Protein AF-A0A924LG34-F1 (afdb_monomer)

Mean predicted aligned error: 5.27 Å

Foldseek 3Di:
DDDCQVVLVCQVPQFWDFDPFPPVTFTAGFPDSDADVNKTKGFLLVLLLVLLSCLPQVNCLVPVSNNVRSLCVQVVCDDQQFRFTIFIFFDWDWPDDDFQWTWIDANFWTWTDNLLQPWIFIWGDDSPPLTDRQWIWAQKWKWWADPNDIDIFGQRVFWDDWDWDDDDQKTKTKTKGWDWDAPDPPGDIDTQFMKMWIWMDGSFELKIKIKIKTAGDPVDKIFWMKTKTKIAQQQVCVSHRFWFKKWWDAPPDDIDIDGAAQDKDKDFQARTQKMKTWDFQAAQQFIKMKMKGWDVPFQFTMKIFHDPDGRGTGMIMGIGIDGTIDHGMDMTMMMMHMARHHLVVCRVVCSVPVVVVVVCSVVVHGYTRSHGHLLLLSSLLSLLSNLLLCLDPDRSDVDVPSNVVSVVVSVSNLVSCCVQAVVCVVVPRFHDFLNSLVSNLNSLVSCCVRPVDVVSVVSNVSSVVVNVLQWDWDADPVGDTDIFGAGTDPCPDPRPRPPD

Nearest PDB structures (foldseek):
  5xqj-assembly2_B  TM=4.166E-01  e=2.240E-04  Penicillium chrysogenum
  5xqo-assembly1_A  TM=4.379E-01  e=9.390E-04  Penicillium chrysogenum
  5xqj-assembly4_G  TM=4.134E-01  e=2.714E-03  Penicillium chrysogenum
  5xqg-assembly4_G  TM=4.279E-01  e=6.017E-03  Penicillium chrysogenum
  5xqj-assembly1_D  TM=4.226E-01  e=7.056E-03  Penicillium chrysogenum

Structure (mmCIF, N/CA/C/O backbone):
data_AF-A0A924LG34-F1
#
_entry.id   AF-A0A924LG34-F1
#
loop_
_atom_site.group_PDB
_atom_site.id
_atom_site.type_symbol
_atom_site.label_atom_id
_atom_site.label_alt_id
_atom_site.label_comp_id
_atom_site.label_asym_id
_atom_site.label_entity_id
_atom_site.label_seq_id
_atom_site.pdbx_PDB_ins_code
_atom_site.Cartn_x
_atom_site.Cartn_y
_atom_site.Cartn_z
_atom_site.occupancy
_atom_site.B_iso_or_equiv
_atom_site.auth_seq_id
_atom_site.auth_comp_id
_atom_site.auth_asym_id
_atom_site.auth_atom_id
_atom_site.pdbx_PDB_model_num
ATOM 1 N N . MET A 1 1 ? 25.903 -12.327 -30.838 1.00 56.38 1 MET A N 1
ATOM 2 C CA . MET A 1 1 ? 24.690 -12.449 -30.005 1.00 56.38 1 MET A CA 1
ATOM 3 C C . MET A 1 1 ? 23.887 -13.616 -30.540 1.00 56.38 1 MET A C 1
ATOM 5 O O . MET A 1 1 ? 23.847 -13.775 -31.755 1.00 56.38 1 MET A O 1
ATOM 9 N N . SER A 1 2 ? 23.345 -14.455 -29.663 1.00 74.81 2 SER A N 1
ATOM 10 C CA . SER A 1 2 ? 22.373 -15.494 -30.020 1.00 74.81 2 SER A CA 1
ATOM 11 C C . SER A 1 2 ? 21.114 -14.870 -30.632 1.00 74.81 2 SER A C 1
ATOM 13 O O . SER A 1 2 ? 20.797 -13.718 -30.344 1.00 74.81 2 SER A O 1
ATOM 15 N N . ASP A 1 3 ? 20.416 -15.619 -31.485 1.00 87.56 3 ASP A N 1
ATOM 16 C CA . ASP A 1 3 ? 19.093 -15.238 -31.993 1.00 87.56 3 ASP A CA 1
ATOM 17 C C . ASP A 1 3 ? 18.101 -15.114 -30.812 1.00 87.56 3 ASP A C 1
ATOM 19 O O . ASP A 1 3 ? 17.984 -16.075 -30.046 1.00 87.56 3 ASP A O 1
ATOM 23 N N . PRO A 1 4 ? 17.428 -13.961 -30.610 1.00 91.50 4 PRO A N 1
ATOM 24 C CA . PRO A 1 4 ? 16.471 -13.777 -29.519 1.00 91.50 4 PRO A CA 1
ATOM 25 C C . PRO A 1 4 ? 15.105 -14.445 -29.773 1.00 91.50 4 PRO A C 1
ATOM 27 O O . PRO A 1 4 ? 14.326 -14.606 -28.834 1.00 91.50 4 PRO A O 1
ATOM 30 N N . LEU A 1 5 ? 14.791 -14.846 -31.013 1.00 93.94 5 LEU A N 1
ATOM 31 C CA . LEU A 1 5 ? 13.464 -15.362 -31.378 1.00 93.94 5 LEU A CA 1
ATOM 32 C C . LEU A 1 5 ? 13.046 -16.643 -30.629 1.00 93.94 5 LEU A C 1
ATOM 34 O O . LEU A 1 5 ? 11.886 -16.716 -30.224 1.00 93.94 5 LEU A O 1
ATOM 38 N N . PRO A 1 6 ? 13.928 -17.631 -30.370 1.00 94.50 6 PRO A N 1
ATOM 39 C CA . PRO A 1 6 ? 13.559 -18.797 -29.567 1.00 94.50 6 PRO A CA 1
ATOM 40 C C . PRO A 1 6 ? 13.137 -18.441 -28.135 1.00 94.50 6 PRO A C 1
ATOM 42 O O . PRO A 1 6 ? 12.226 -19.065 -27.594 1.00 94.50 6 PRO A O 1
ATOM 45 N N . PHE A 1 7 ? 13.760 -17.424 -27.530 1.00 93.06 7 PHE A N 1
ATOM 46 C CA . PHE A 1 7 ? 13.401 -16.955 -26.189 1.00 93.06 7 PHE A CA 1
ATOM 47 C C . PHE A 1 7 ? 12.055 -16.229 -26.198 1.00 93.06 7 PHE A C 1
ATOM 49 O O . PHE A 1 7 ? 11.221 -16.486 -25.333 1.00 93.06 7 PHE A O 1
ATOM 56 N N . ALA A 1 8 ? 11.809 -15.392 -27.212 1.00 94.12 8 ALA A N 1
ATOM 57 C CA . ALA A 1 8 ? 10.510 -14.756 -27.412 1.00 94.12 8 ALA A CA 1
ATOM 58 C C . ALA A 1 8 ? 9.394 -15.799 -27.573 1.00 94.12 8 ALA A C 1
ATOM 60 O O . ALA A 1 8 ? 8.382 -15.721 -26.886 1.00 94.12 8 ALA A O 1
ATOM 61 N N . ALA A 1 9 ? 9.612 -16.834 -28.393 1.00 94.06 9 ALA A N 1
ATOM 62 C CA . ALA A 1 9 ? 8.650 -17.921 -28.563 1.00 94.06 9 ALA A CA 1
ATOM 63 C C . ALA A 1 9 ? 8.370 -18.665 -27.247 1.00 94.06 9 ALA A C 1
ATOM 65 O O . ALA A 1 9 ? 7.215 -18.963 -26.943 1.00 94.06 9 ALA A O 1
ATOM 66 N N . PHE A 1 10 ? 9.408 -18.936 -26.446 1.00 94.25 10 PHE A N 1
ATOM 67 C CA . PHE A 1 10 ? 9.234 -19.516 -25.115 1.00 94.25 10 PHE A CA 1
ATOM 68 C C . PHE A 1 10 ? 8.374 -18.616 -24.220 1.00 94.25 10 PHE A C 1
ATOM 70 O O . PHE A 1 10 ? 7.393 -19.095 -23.665 1.00 94.25 10 PHE A O 1
ATOM 77 N N . ILE A 1 11 ? 8.673 -17.318 -24.123 1.00 95.12 11 ILE A N 1
ATOM 78 C CA . ILE A 1 11 ? 7.886 -16.363 -23.327 1.00 95.12 11 ILE A CA 1
ATOM 79 C C . ILE A 1 11 ? 6.420 -16.358 -23.769 1.00 95.12 11 ILE A C 1
ATOM 81 O O . ILE A 1 11 ? 5.529 -16.539 -22.938 1.00 95.12 11 ILE A O 1
ATOM 85 N N . SER A 1 12 ? 6.166 -16.210 -25.070 1.00 93.88 12 SER A N 1
ATOM 86 C CA . SER A 1 12 ? 4.818 -16.125 -25.636 1.00 93.88 12 SER A CA 1
ATOM 87 C C . SER A 1 12 ? 3.978 -17.376 -25.377 1.00 93.88 12 SER A C 1
ATOM 89 O O . SER A 1 12 ? 2.780 -17.275 -25.121 1.00 93.88 12 SER A O 1
ATOM 91 N N . ILE A 1 13 ? 4.591 -18.561 -25.442 1.00 93.12 13 ILE A N 1
ATOM 92 C CA . ILE A 1 13 ? 3.890 -19.843 -25.278 1.00 93.12 13 ILE A CA 1
ATOM 93 C C . ILE A 1 13 ? 3.784 -20.226 -23.798 1.00 93.12 13 ILE A C 1
ATOM 95 O O . ILE A 1 13 ? 2.746 -20.704 -23.339 1.00 93.12 13 ILE A O 1
ATOM 99 N N . VAL A 1 14 ? 4.867 -20.043 -23.045 1.00 93.94 14 VAL A N 1
ATOM 100 C CA . VAL A 1 14 ? 5.062 -20.673 -21.736 1.00 93.94 14 VAL A CA 1
ATOM 101 C C . VAL A 1 14 ? 4.801 -19.723 -20.582 1.00 93.94 14 VAL A C 1
ATOM 103 O O . VAL A 1 14 ? 4.321 -20.198 -19.563 1.00 93.94 14 VAL A O 1
ATOM 106 N N . LEU A 1 15 ? 5.018 -18.414 -20.716 1.00 95.31 15 LEU A N 1
ATOM 107 C CA . LEU A 1 15 ? 4.896 -17.477 -19.587 1.00 95.31 15 LEU A CA 1
ATOM 108 C C . LEU A 1 15 ? 3.794 -16.432 -19.765 1.00 95.31 15 LEU A C 1
ATOM 110 O O . LEU A 1 15 ? 3.232 -15.944 -18.790 1.00 95.31 15 LEU A O 1
ATOM 114 N N . LEU A 1 16 ? 3.450 -16.081 -21.001 1.00 95.31 16 LEU A N 1
ATOM 115 C CA . LEU A 1 16 ? 2.415 -15.094 -21.266 1.00 95.31 16 LEU A CA 1
ATOM 116 C C . LEU A 1 16 ? 1.032 -15.681 -20.935 1.00 95.31 16 LEU A C 1
ATOM 118 O O . LEU A 1 16 ? 0.638 -16.736 -21.446 1.00 95.31 16 LEU A O 1
ATOM 122 N N . ARG A 1 17 ? 0.281 -15.014 -20.054 1.00 93.69 17 ARG A N 1
ATOM 123 C CA . ARG A 1 17 ? -1.055 -15.439 -19.609 1.00 93.69 17 ARG A CA 1
ATOM 124 C C . ARG A 1 17 ? -2.035 -14.282 -19.639 1.00 93.69 17 ARG A C 1
ATOM 126 O O . ARG A 1 17 ? -1.685 -13.143 -19.354 1.00 93.69 17 ARG A O 1
ATOM 133 N N . THR A 1 18 ? -3.293 -14.594 -19.931 1.00 90.50 18 THR A N 1
ATOM 134 C CA . THR A 1 18 ? -4.397 -13.641 -19.797 1.00 90.50 18 THR A CA 1
ATOM 135 C C . THR A 1 18 ? -4.577 -13.252 -18.336 1.00 90.50 18 THR A C 1
ATOM 137 O O . THR A 1 18 ? -4.687 -14.116 -17.453 1.00 90.50 18 THR A O 1
ATOM 140 N N . LEU A 1 19 ? -4.606 -11.942 -18.100 1.00 86.50 19 LEU A N 1
ATOM 141 C CA . LEU A 1 19 ? -4.877 -11.375 -16.792 1.00 86.50 19 LEU A CA 1
ATOM 142 C C . LEU A 1 19 ? -6.365 -11.506 -16.452 1.00 86.50 19 LEU A C 1
ATOM 144 O O . LEU A 1 19 ? -7.207 -11.442 -17.350 1.00 86.50 19 LEU A O 1
ATOM 148 N N . PRO A 1 20 ? -6.720 -11.623 -15.164 1.00 68.94 20 PRO A N 1
ATOM 149 C CA . PRO A 1 20 ? -8.108 -11.628 -14.704 1.00 68.94 20 PRO A CA 1
ATOM 150 C C . PRO A 1 20 ? -8.725 -10.211 -14.729 1.00 68.94 20 PRO A C 1
ATOM 152 O O . PRO A 1 20 ? -9.359 -9.781 -13.773 1.00 68.94 20 PRO A O 1
ATOM 155 N N . LEU A 1 21 ? -8.493 -9.450 -15.801 1.00 65.19 21 LEU A N 1
ATOM 156 C CA . LEU A 1 21 ? -8.980 -8.082 -16.006 1.00 65.19 21 LEU A CA 1
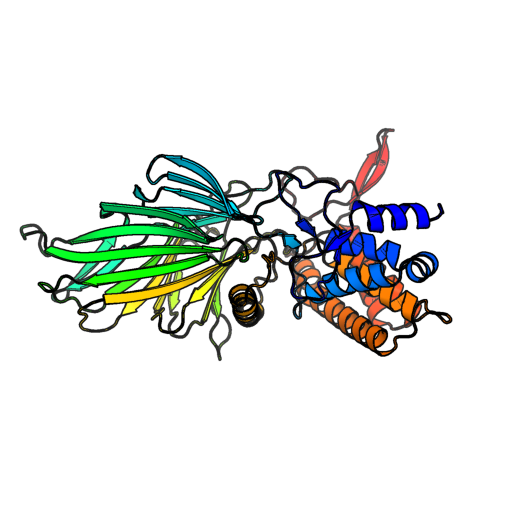ATOM 157 C C . LEU A 1 21 ? -10.159 -8.074 -16.991 1.00 65.19 21 LEU A C 1
ATOM 159 O O . LEU A 1 21 ? -10.365 -9.046 -17.710 1.00 65.19 21 LEU A O 1
ATOM 163 N N . HIS A 1 22 ? -10.959 -7.006 -17.032 1.00 52.41 22 HIS A N 1
ATOM 164 C CA . HIS A 1 22 ? -12.108 -6.889 -17.945 1.00 52.41 22 HIS A CA 1
ATOM 165 C C . HIS A 1 22 ? -11.756 -7.165 -19.422 1.00 52.41 22 HIS A C 1
ATOM 167 O O . HIS A 1 22 ? -10.621 -6.979 -19.847 1.00 52.41 22 HIS A O 1
ATOM 173 N N . SER A 1 23 ? -12.752 -7.584 -20.211 1.00 45.41 23 SER A N 1
ATOM 174 C CA . SER A 1 23 ? -12.595 -7.922 -21.633 1.00 45.41 23 SER A CA 1
ATOM 175 C C . SER A 1 23 ? -12.470 -6.672 -22.529 1.00 45.41 23 SER A C 1
ATOM 177 O O . SER A 1 23 ? -13.337 -5.801 -22.435 1.00 45.41 23 SER A O 1
ATOM 179 N N . PRO A 1 24 ? -11.509 -6.611 -23.475 1.00 58.81 24 PRO A N 1
ATOM 180 C CA . PRO A 1 24 ? -10.440 -7.585 -23.709 1.00 58.81 24 PRO A CA 1
ATOM 181 C C . PRO A 1 24 ? -9.307 -7.441 -22.680 1.00 58.81 24 PRO A C 1
ATOM 183 O O . PRO A 1 24 ? -8.730 -6.366 -22.517 1.00 58.81 24 PRO A O 1
ATOM 186 N N . SER A 1 25 ? -8.984 -8.540 -22.001 1.00 70.25 25 SER A N 1
ATOM 187 C CA . SER A 1 25 ? -8.005 -8.557 -20.915 1.00 70.25 25 SER A CA 1
ATOM 188 C C . SER A 1 25 ? -6.583 -8.560 -21.484 1.00 70.25 25 SER A C 1
ATOM 190 O O . SER A 1 25 ? -6.274 -9.448 -22.285 1.00 70.25 25 SER A O 1
ATOM 192 N N . PRO A 1 26 ? -5.696 -7.629 -21.082 1.00 81.25 26 PRO A N 1
ATOM 193 C CA . PRO A 1 26 ? -4.289 -7.718 -21.454 1.00 81.25 26 PRO A CA 1
ATOM 194 C C . PRO A 1 26 ? -3.670 -9.030 -20.957 1.00 81.25 26 PRO A C 1
ATOM 196 O O . PRO A 1 26 ? -4.136 -9.637 -19.985 1.00 81.25 26 PRO A O 1
ATOM 199 N N . ARG A 1 27 ? -2.606 -9.466 -21.629 1.00 93.00 27 ARG A N 1
ATOM 200 C CA . ARG A 1 27 ? -1.751 -10.558 -21.162 1.00 93.00 27 ARG A CA 1
ATOM 201 C C . ARG A 1 27 ? -0.507 -9.995 -20.481 1.00 93.00 27 ARG A C 1
ATOM 203 O O . ARG A 1 27 ? -0.045 -8.915 -20.832 1.00 93.00 27 ARG A O 1
ATOM 210 N N . ALA A 1 28 ? 0.033 -10.738 -19.528 1.00 95.56 28 ALA A N 1
ATOM 211 C CA . ALA A 1 28 ? 1.311 -10.437 -18.895 1.00 95.56 28 ALA A CA 1
ATOM 212 C C . ALA A 1 28 ? 2.083 -11.730 -18.633 1.00 95.56 28 ALA A C 1
ATOM 214 O O . ALA A 1 28 ? 1.520 -12.828 -18.664 1.00 95.56 28 ALA A O 1
ATOM 215 N N . VAL A 1 29 ? 3.382 -11.588 -18.423 1.00 96.44 29 VAL A N 1
ATOM 216 C CA . VAL A 1 29 ? 4.307 -12.679 -18.128 1.00 96.44 29 VAL A CA 1
ATOM 217 C C . VAL A 1 29 ? 4.155 -13.061 -16.659 1.00 96.44 29 VAL A C 1
ATOM 219 O O . VAL A 1 29 ? 4.218 -12.189 -15.789 1.00 96.44 29 VAL A O 1
ATOM 222 N N . THR A 1 30 ? 3.927 -14.344 -16.389 1.00 95.19 30 THR A N 1
ATOM 223 C CA . THR A 1 30 ? 3.956 -14.898 -15.030 1.00 95.19 30 THR A CA 1
ATOM 224 C C . THR A 1 30 ? 5.388 -15.065 -14.528 1.00 95.19 30 THR A C 1
ATOM 226 O O . THR A 1 30 ? 6.289 -15.328 -15.321 1.00 95.19 30 THR A O 1
ATOM 229 N N . GLU A 1 31 ? 5.583 -14.973 -13.209 1.00 92.12 31 GLU A N 1
ATOM 230 C CA . GLU A 1 31 ? 6.872 -15.216 -12.531 1.00 92.12 31 GLU A CA 1
ATOM 231 C C . GLU A 1 31 ? 7.498 -16.559 -12.946 1.00 92.12 31 GLU A C 1
ATOM 233 O O . GLU A 1 31 ? 8.687 -16.666 -13.244 1.00 92.12 31 GLU A O 1
ATOM 238 N N . THR A 1 32 ? 6.671 -17.603 -12.997 1.00 90.75 32 THR A N 1
ATOM 239 C CA . THR A 1 32 ? 7.080 -18.983 -13.264 1.00 90.75 32 THR A CA 1
ATOM 240 C C . THR A 1 32 ? 6.169 -19.646 -14.299 1.00 90.75 32 THR A C 1
ATOM 242 O O . THR A 1 32 ? 5.047 -19.202 -14.554 1.00 90.75 32 THR A O 1
ATOM 245 N N . GLU A 1 33 ? 6.644 -20.738 -14.911 1.00 90.19 33 GLU A N 1
ATOM 246 C CA . GLU A 1 33 ? 5.855 -21.555 -15.854 1.00 90.19 33 GLU A CA 1
ATOM 247 C C . GLU A 1 33 ? 4.617 -22.177 -15.187 1.00 90.19 33 GLU A C 1
ATOM 249 O O . GLU A 1 33 ? 3.536 -22.231 -15.785 1.00 90.19 33 GLU A O 1
ATOM 254 N N . TYR A 1 34 ? 4.788 -22.626 -13.941 1.00 90.50 34 TYR A N 1
ATOM 255 C CA . TYR A 1 34 ? 3.753 -23.223 -13.101 1.00 90.50 34 TYR A CA 1
ATOM 256 C C . TYR A 1 34 ? 3.521 -22.358 -11.861 1.00 90.50 34 TYR A C 1
ATOM 258 O O . TYR A 1 34 ? 4.502 -21.813 -11.351 1.00 90.50 34 TYR A O 1
ATOM 266 N N . PRO A 1 35 ? 2.287 -22.283 -11.329 1.00 88.44 35 PRO A N 1
ATOM 267 C CA . PRO A 1 35 ? 2.003 -21.522 -10.116 1.00 88.44 35 PRO A CA 1
ATOM 268 C C . PRO A 1 35 ? 2.919 -21.933 -8.955 1.00 88.44 35 PRO A C 1
ATOM 270 O O . PRO A 1 35 ? 2.973 -23.114 -8.591 1.00 88.44 35 PRO A O 1
ATOM 273 N N . ALA A 1 36 ? 3.618 -20.971 -8.355 1.00 87.19 36 ALA A N 1
ATOM 274 C CA . ALA A 1 36 ? 4.423 -21.192 -7.157 1.00 87.19 36 ALA A CA 1
ATOM 275 C C . ALA A 1 36 ? 3.499 -21.158 -5.935 1.00 87.19 36 ALA A C 1
ATOM 277 O O . ALA A 1 36 ? 2.712 -20.236 -5.783 1.00 87.19 36 ALA A O 1
ATOM 278 N N . GLU A 1 37 ? 3.499 -22.210 -5.113 1.00 87.19 37 GLU A N 1
ATOM 279 C CA . GLU A 1 37 ? 2.582 -22.340 -3.962 1.00 87.19 37 GLU A CA 1
ATOM 280 C C . GLU A 1 37 ? 1.082 -22.162 -4.297 1.00 87.19 37 GLU A C 1
ATOM 282 O O . GLU A 1 37 ? 0.260 -21.886 -3.418 1.00 87.19 37 GLU A O 1
ATOM 287 N N . GLY A 1 38 ? 0.705 -22.355 -5.568 1.00 87.62 38 GLY A N 1
ATOM 288 C CA . GLY A 1 38 ? -0.648 -22.137 -6.095 1.00 87.62 38 GLY A CA 1
ATOM 289 C C . GLY A 1 38 ? -0.951 -20.699 -6.534 1.00 87.62 38 GLY A C 1
ATOM 290 O O . GLY A 1 38 ? -2.095 -20.415 -6.884 1.00 87.62 38 GLY A O 1
ATOM 291 N N . ASP A 1 39 ? 0.033 -19.800 -6.500 1.00 90.25 39 ASP A N 1
ATOM 292 C CA . ASP A 1 39 ? -0.094 -18.400 -6.888 1.00 90.25 39 ASP A CA 1
ATOM 293 C C . ASP A 1 39 ? 0.419 -18.150 -8.312 1.00 90.25 39 ASP A C 1
ATOM 295 O O . ASP A 1 39 ? 1.483 -18.621 -8.711 1.00 90.25 39 ASP A O 1
ATOM 299 N N . ASP A 1 40 ? -0.356 -17.369 -9.067 1.00 91.31 40 ASP A N 1
ATOM 300 C CA . ASP A 1 40 ? 0.048 -16.787 -10.347 1.00 91.31 40 ASP A CA 1
ATOM 301 C C . ASP A 1 40 ? 0.338 -15.297 -10.120 1.00 91.31 40 ASP A C 1
ATOM 303 O O . ASP A 1 40 ? -0.595 -14.484 -10.025 1.00 91.31 40 ASP A O 1
ATOM 307 N N . TRP A 1 41 ? 1.621 -14.948 -10.001 1.00 94.06 41 TRP A N 1
ATOM 308 C CA . TRP A 1 41 ? 2.087 -13.570 -9.843 1.00 94.06 41 TRP A CA 1
ATOM 309 C C . TRP A 1 41 ? 2.631 -13.003 -11.150 1.00 94.06 41 TRP A C 1
ATOM 311 O O . TRP A 1 41 ? 3.316 -13.679 -11.917 1.00 94.06 41 TRP A O 1
ATOM 321 N N . PHE A 1 42 ? 2.315 -11.733 -11.380 1.00 95.81 42 PHE A N 1
ATOM 322 C CA . PHE A 1 42 ? 2.747 -10.944 -12.524 1.00 95.81 42 PHE A CA 1
ATOM 323 C C . PHE A 1 42 ? 3.534 -9.755 -11.992 1.00 95.81 42 PHE A C 1
ATOM 325 O O . PHE A 1 42 ? 2.953 -8.727 -11.632 1.00 95.81 42 PHE A O 1
ATOM 332 N N . TRP A 1 43 ? 4.847 -9.918 -11.876 1.00 96.31 43 TRP A N 1
ATOM 333 C CA . TRP A 1 43 ? 5.732 -8.872 -11.380 1.00 96.31 43 TRP A CA 1
ATOM 334 C C . TRP A 1 43 ? 5.998 -7.820 -12.449 1.00 96.31 43 TRP A C 1
ATOM 336 O O . TRP A 1 43 ? 6.189 -8.152 -13.624 1.00 96.31 43 TRP A O 1
ATOM 346 N N . THR A 1 44 ? 6.005 -6.543 -12.068 1.00 96.44 44 THR A N 1
ATOM 347 C CA . THR A 1 44 ? 6.334 -5.479 -13.023 1.00 96.44 44 THR A CA 1
ATOM 348 C C . THR A 1 44 ? 7.779 -5.532 -13.465 1.00 96.44 44 THR A C 1
ATOM 350 O O . THR A 1 44 ? 8.042 -5.290 -14.638 1.00 96.44 44 THR A O 1
ATOM 353 N N . ASP A 1 45 ? 8.707 -5.900 -12.587 1.00 94.88 45 ASP A N 1
ATOM 354 C CA . ASP A 1 45 ? 10.120 -5.964 -12.939 1.00 94.88 45 ASP A CA 1
ATOM 355 C C . ASP A 1 45 ? 10.420 -7.147 -13.873 1.00 94.88 45 ASP A C 1
ATOM 357 O O . ASP A 1 45 ? 11.140 -6.968 -14.854 1.00 94.88 45 ASP A O 1
ATOM 361 N N . ASP A 1 46 ? 9.804 -8.317 -13.667 1.00 95.25 46 ASP A N 1
ATOM 362 C CA . ASP A 1 46 ? 9.905 -9.443 -14.611 1.00 95.25 46 ASP A CA 1
ATOM 363 C C . ASP A 1 46 ? 9.339 -9.082 -15.988 1.00 95.25 46 ASP A C 1
ATOM 365 O O . ASP A 1 46 ? 9.975 -9.305 -17.023 1.00 95.25 46 ASP A O 1
ATOM 369 N N . ASN A 1 47 ? 8.154 -8.464 -16.015 1.00 97.75 47 ASN A N 1
ATOM 370 C CA . ASN A 1 47 ? 7.536 -8.017 -17.262 1.00 97.75 47 ASN A CA 1
ATOM 371 C C . ASN A 1 47 ? 8.370 -6.928 -17.948 1.00 97.75 47 ASN A C 1
ATOM 373 O O . ASN A 1 47 ? 8.450 -6.912 -19.175 1.00 97.75 47 ASN A O 1
ATOM 377 N N . ALA A 1 48 ? 9.027 -6.052 -17.189 1.00 98.00 48 ALA A N 1
ATOM 378 C CA . ALA A 1 48 ? 9.937 -5.049 -17.723 1.00 98.00 48 ALA A CA 1
ATOM 379 C C . ALA A 1 48 ? 11.200 -5.667 -18.325 1.00 98.00 48 ALA A C 1
ATOM 381 O O . ALA A 1 48 ? 11.554 -5.331 -19.453 1.00 98.00 48 ALA A O 1
ATOM 382 N N . LYS A 1 49 ? 11.835 -6.619 -17.635 1.00 95.62 49 LYS A N 1
ATOM 383 C CA . LYS A 1 49 ? 13.008 -7.352 -18.143 1.00 95.62 49 LYS A CA 1
ATOM 384 C C . LYS A 1 49 ? 12.671 -8.115 -19.424 1.00 95.62 49 LYS A C 1
ATOM 386 O O . LYS A 1 49 ? 13.421 -8.067 -20.399 1.00 95.62 49 LYS A O 1
ATOM 391 N N . VAL A 1 50 ? 11.506 -8.764 -19.469 1.00 96.88 50 VAL A N 1
ATOM 392 C CA . VAL A 1 50 ? 11.016 -9.393 -20.701 1.00 96.88 50 VAL A CA 1
ATOM 393 C C . VAL A 1 50 ? 10.769 -8.353 -21.788 1.00 96.88 50 VAL A C 1
ATOM 395 O O . VAL A 1 50 ? 11.203 -8.547 -22.924 1.00 96.88 50 VAL A O 1
ATOM 398 N N . LEU A 1 51 ? 10.105 -7.242 -21.468 1.00 97.44 51 LEU A N 1
ATOM 399 C CA . LEU A 1 51 ? 9.804 -6.205 -22.447 1.00 97.44 51 LEU A CA 1
ATOM 400 C C . LEU A 1 51 ? 11.073 -5.557 -23.012 1.00 97.44 51 LEU A C 1
ATOM 402 O O . LEU A 1 51 ? 11.099 -5.240 -24.196 1.00 97.44 51 LEU A O 1
ATOM 406 N N . GLU A 1 52 ? 12.138 -5.426 -22.220 1.00 95.75 52 GLU A N 1
ATOM 407 C CA . GLU A 1 52 ? 13.445 -4.959 -22.689 1.00 95.75 52 GLU A CA 1
ATOM 408 C C . GLU A 1 52 ? 13.942 -5.790 -23.885 1.00 95.75 52 GLU A C 1
ATOM 410 O O . GLU A 1 52 ? 14.355 -5.240 -24.910 1.00 95.75 52 GLU A O 1
ATOM 415 N N . MET A 1 53 ? 13.842 -7.121 -23.784 1.00 95.62 53 MET A N 1
ATOM 416 C CA . MET A 1 53 ? 14.192 -8.049 -24.861 1.00 95.62 53 MET A CA 1
ATOM 417 C C . MET A 1 53 ? 13.159 -8.021 -25.996 1.00 95.62 53 MET A C 1
ATOM 419 O O . MET A 1 53 ? 13.524 -7.991 -27.174 1.00 95.62 53 MET A O 1
ATOM 423 N N . MET A 1 54 ? 11.866 -8.029 -25.666 1.00 96.31 54 MET A N 1
ATOM 424 C CA . MET A 1 54 ? 10.785 -8.069 -26.656 1.00 96.31 54 MET A CA 1
ATOM 425 C C . MET A 1 54 ? 10.717 -6.783 -27.498 1.00 96.31 54 MET A C 1
ATOM 427 O O . MET A 1 54 ? 10.292 -6.822 -28.652 1.00 96.31 54 MET A O 1
ATOM 431 N N . ALA A 1 55 ? 11.220 -5.663 -26.971 1.00 96.19 55 ALA A N 1
ATOM 432 C CA . ALA A 1 55 ? 11.339 -4.391 -27.673 1.00 96.19 55 ALA A CA 1
ATOM 433 C C . ALA A 1 55 ? 12.419 -4.391 -28.771 1.00 96.19 55 ALA A C 1
ATOM 435 O O . ALA A 1 55 ? 12.497 -3.428 -29.537 1.00 96.19 55 ALA A O 1
ATOM 436 N N . LEU A 1 56 ? 13.247 -5.436 -28.905 1.00 95.44 56 LEU A N 1
ATOM 437 C CA . LEU A 1 56 ? 14.182 -5.551 -30.027 1.00 95.44 56 LEU A CA 1
ATOM 438 C C . LEU A 1 56 ? 13.412 -5.534 -31.365 1.00 95.44 56 LEU A C 1
ATOM 440 O O . LEU A 1 56 ? 12.479 -6.321 -31.530 1.00 95.44 56 LEU A O 1
ATOM 444 N N . PRO A 1 57 ? 13.815 -4.735 -32.377 1.00 94.88 57 PRO A N 1
ATOM 445 C CA . PRO A 1 57 ? 13.027 -4.566 -33.606 1.00 94.88 57 PRO A CA 1
ATOM 446 C C . PRO A 1 57 ? 12.704 -5.865 -34.361 1.00 94.88 57 PRO A C 1
ATOM 448 O O . PRO A 1 57 ? 11.671 -5.971 -35.020 1.00 94.88 57 PRO A O 1
ATOM 451 N N . ALA A 1 58 ? 13.593 -6.862 -34.308 1.00 93.69 58 ALA A N 1
ATOM 452 C CA . ALA A 1 58 ? 13.350 -8.171 -34.918 1.00 93.69 58 ALA A CA 1
ATOM 453 C C . ALA A 1 58 ? 12.287 -8.984 -34.158 1.00 93.69 58 ALA A C 1
ATOM 455 O O . ALA A 1 58 ? 11.455 -9.626 -34.793 1.00 93.69 58 ALA A O 1
ATOM 456 N N . VAL A 1 59 ? 12.293 -8.916 -32.823 1.00 96.06 59 VAL A N 1
ATOM 457 C CA . VAL A 1 59 ? 11.338 -9.624 -31.961 1.00 96.06 59 VAL A CA 1
ATOM 458 C C . VAL A 1 59 ? 9.970 -8.956 -32.023 1.00 96.06 59 VAL A C 1
ATOM 460 O O . VAL A 1 59 ? 8.981 -9.636 -32.275 1.00 96.06 59 VAL A O 1
ATOM 463 N N . TRP A 1 60 ? 9.911 -7.626 -31.912 1.00 97.00 60 TRP A N 1
ATOM 464 C CA . TRP A 1 60 ? 8.652 -6.883 -31.990 1.00 97.00 60 TRP A CA 1
ATOM 465 C C . TRP A 1 60 ? 7.929 -7.136 -33.319 1.00 97.00 60 TRP A C 1
ATOM 467 O O . TRP A 1 60 ? 6.741 -7.437 -33.323 1.00 97.00 60 TRP A O 1
ATOM 477 N N . ARG A 1 61 ? 8.638 -7.130 -34.458 1.00 95.31 61 ARG A N 1
ATOM 478 C CA . ARG A 1 61 ? 8.025 -7.481 -35.756 1.00 95.31 61 ARG A CA 1
ATOM 479 C C . ARG A 1 61 ? 7.457 -8.899 -35.797 1.00 95.31 61 ARG A C 1
ATOM 481 O O . ARG A 1 61 ? 6.512 -9.142 -36.539 1.00 95.31 61 ARG A O 1
ATOM 488 N N . HIS A 1 62 ? 8.048 -9.828 -35.049 1.00 95.06 62 HIS A N 1
ATOM 489 C CA . HIS A 1 62 ? 7.598 -11.214 -34.999 1.00 95.06 62 HIS A CA 1
ATOM 490 C C . HIS A 1 62 ? 6.403 -11.414 -34.055 1.00 95.06 62 HIS A C 1
ATOM 492 O O . HIS A 1 62 ? 5.526 -12.217 -34.360 1.00 95.06 62 HIS A O 1
ATOM 498 N N . ALA A 1 63 ? 6.353 -10.676 -32.942 1.00 95.50 63 ALA A N 1
ATOM 499 C CA . ALA A 1 63 ? 5.346 -10.821 -31.889 1.00 95.50 63 ALA A CA 1
ATOM 500 C C . ALA A 1 63 ? 4.748 -9.463 -31.446 1.00 95.50 63 ALA A C 1
ATOM 502 O O . ALA A 1 63 ? 4.871 -9.083 -30.278 1.00 95.50 63 ALA A O 1
ATOM 503 N N . PRO A 1 64 ? 4.104 -8.699 -32.351 1.00 94.75 64 PRO A N 1
ATOM 504 C CA . PRO A 1 64 ? 3.652 -7.340 -32.046 1.00 94.75 64 PRO A CA 1
ATOM 505 C C . PRO A 1 64 ? 2.556 -7.284 -30.978 1.00 94.75 64 PRO A C 1
ATOM 507 O O . PRO A 1 64 ? 2.579 -6.387 -30.136 1.00 94.75 64 PRO A O 1
ATOM 510 N N . ASP A 1 65 ? 1.642 -8.256 -30.970 1.00 94.06 65 ASP A N 1
ATOM 511 C CA . ASP A 1 65 ? 0.545 -8.315 -29.998 1.00 94.06 65 ASP A CA 1
ATOM 512 C C . ASP A 1 65 ? 1.049 -8.631 -28.584 1.00 94.06 65 ASP A C 1
ATOM 514 O O . ASP A 1 65 ? 0.551 -8.076 -27.607 1.00 94.06 65 ASP A O 1
ATOM 518 N N . ASP A 1 66 ? 2.074 -9.480 -28.465 1.00 95.94 66 ASP A N 1
ATOM 519 C CA . ASP A 1 66 ? 2.675 -9.823 -27.174 1.00 95.94 66 ASP A CA 1
ATOM 520 C C . ASP A 1 66 ? 3.413 -8.617 -26.578 1.00 95.94 66 ASP A C 1
ATOM 522 O O . ASP A 1 66 ? 3.258 -8.324 -25.394 1.00 95.94 66 ASP A O 1
ATOM 526 N N . VAL A 1 67 ? 4.153 -7.864 -27.403 1.00 96.62 67 VAL A N 1
ATOM 527 C CA . VAL A 1 67 ? 4.777 -6.600 -26.975 1.00 96.62 67 VAL A CA 1
ATOM 528 C C . VAL A 1 67 ? 3.719 -5.596 -26.525 1.00 96.62 67 VAL A C 1
ATOM 530 O O . VAL A 1 67 ? 3.864 -4.983 -25.467 1.00 96.62 67 VAL A O 1
ATOM 533 N N . ALA A 1 68 ? 2.645 -5.438 -27.303 1.00 95.25 68 ALA A N 1
ATOM 534 C CA . ALA A 1 68 ? 1.566 -4.513 -26.979 1.00 95.25 68 ALA A CA 1
ATOM 535 C C . ALA A 1 68 ? 0.859 -4.883 -25.666 1.00 95.25 68 ALA A C 1
ATOM 537 O O . ALA A 1 68 ? 0.527 -3.994 -24.882 1.00 95.25 68 ALA A O 1
ATOM 538 N N . ASP A 1 69 ? 0.648 -6.173 -25.403 1.00 95.56 69 ASP A N 1
ATOM 539 C CA . ASP A 1 69 ? 0.031 -6.650 -24.167 1.00 95.56 69 ASP A CA 1
ATOM 540 C C . ASP A 1 69 ? 0.924 -6.419 -22.941 1.00 95.56 69 ASP A C 1
ATOM 542 O O . ASP A 1 69 ? 0.452 -5.847 -21.956 1.00 95.56 69 ASP A O 1
ATOM 546 N N . ILE A 1 70 ? 2.214 -6.769 -23.017 1.00 96.81 70 ILE A N 1
ATOM 547 C CA . ILE A 1 70 ? 3.162 -6.569 -21.908 1.00 96.81 70 ILE A CA 1
ATOM 548 C C . ILE A 1 70 ? 3.356 -5.072 -21.626 1.00 96.81 70 ILE A C 1
ATOM 550 O O . ILE A 1 70 ? 3.355 -4.647 -20.470 1.00 96.81 70 ILE A O 1
ATOM 554 N N . LEU A 1 71 ? 3.453 -4.240 -22.669 1.00 96.75 71 LEU A N 1
ATOM 555 C CA . LEU A 1 71 ? 3.536 -2.790 -22.507 1.00 96.75 71 LEU A CA 1
ATOM 556 C C . LEU A 1 71 ? 2.255 -2.211 -21.881 1.00 96.75 71 LEU A C 1
ATOM 558 O O . LEU A 1 71 ? 2.332 -1.359 -20.991 1.00 96.75 71 LEU A O 1
ATOM 562 N N . ARG A 1 72 ? 1.071 -2.686 -22.293 1.00 95.38 72 ARG A N 1
ATOM 563 C CA . ARG A 1 72 ? -0.209 -2.286 -21.683 1.00 95.38 72 ARG A CA 1
ATOM 564 C C . ARG A 1 72 ? -0.282 -2.693 -20.213 1.00 95.38 72 ARG A C 1
ATOM 566 O O . ARG A 1 72 ? -0.779 -1.919 -19.401 1.00 95.38 72 ARG A O 1
ATOM 573 N N . PHE A 1 73 ? 0.226 -3.873 -19.860 1.00 95.44 73 PHE A N 1
ATOM 574 C CA . PHE A 1 73 ? 0.339 -4.291 -18.466 1.00 95.44 73 PHE A CA 1
ATOM 575 C C . PHE A 1 73 ? 1.231 -3.334 -17.664 1.00 95.44 73 PHE A C 1
ATOM 577 O O . PHE A 1 73 ? 0.758 -2.761 -16.687 1.00 95.44 73 PHE A O 1
ATOM 584 N N . LEU A 1 74 ? 2.472 -3.085 -18.098 1.00 95.50 74 LEU A N 1
ATOM 585 C CA . LEU A 1 74 ? 3.393 -2.203 -17.367 1.00 95.50 74 LEU A CA 1
ATOM 586 C C . LEU A 1 74 ? 2.840 -0.785 -17.199 1.00 95.50 74 LEU A C 1
ATOM 588 O O . LEU A 1 74 ? 2.857 -0.235 -16.100 1.00 95.50 74 LEU A O 1
ATOM 592 N N . THR A 1 75 ? 2.305 -0.198 -18.271 1.00 94.81 75 THR A N 1
ATOM 593 C CA . THR A 1 75 ? 1.686 1.137 -18.215 1.00 94.81 75 THR A CA 1
ATOM 594 C C . THR A 1 75 ? 0.442 1.174 -17.325 1.00 94.81 75 THR A C 1
ATOM 596 O O . THR A 1 75 ? 0.239 2.170 -16.634 1.00 94.81 75 THR A O 1
ATOM 599 N N . GLY A 1 76 ? -0.354 0.100 -17.289 1.00 93.38 76 GLY A N 1
ATOM 600 C CA . GLY A 1 76 ? -1.504 -0.042 -16.391 1.00 93.38 76 GLY A CA 1
ATOM 601 C C . GLY A 1 76 ? -1.130 -0.216 -14.916 1.00 93.38 76 GLY A C 1
ATOM 602 O O . GLY A 1 76 ? -1.926 0.122 -14.046 1.00 93.38 76 GLY A O 1
ATOM 603 N N . MET A 1 77 ? 0.088 -0.683 -14.629 1.00 95.56 77 MET A N 1
ATOM 604 C CA . MET A 1 77 ? 0.649 -0.764 -13.273 1.00 95.56 77 MET A CA 1
ATOM 605 C C . MET A 1 77 ? 1.273 0.562 -12.805 1.00 95.56 77 MET A C 1
ATOM 607 O O . MET A 1 77 ? 1.796 0.642 -11.694 1.00 95.56 77 MET A O 1
ATOM 611 N N . CYS A 1 78 ? 1.226 1.608 -13.635 1.00 95.38 78 CYS A N 1
ATOM 612 C CA . CYS A 1 78 ? 1.721 2.938 -13.301 1.00 95.38 78 CYS A CA 1
ATOM 613 C C . CYS A 1 78 ? 0.577 3.888 -12.919 1.00 95.38 78 CYS A C 1
ATOM 615 O O . CYS A 1 78 ? -0.347 4.095 -13.706 1.00 95.38 78 CYS A O 1
ATOM 617 N N . ASP A 1 79 ? 0.702 4.568 -11.781 1.00 93.94 79 ASP A N 1
ATOM 618 C CA . ASP A 1 79 ? -0.214 5.626 -11.338 1.00 93.94 79 ASP A CA 1
ATOM 619 C C . ASP A 1 79 ? 0.588 6.846 -10.865 1.00 93.94 79 ASP A C 1
ATOM 621 O O . ASP A 1 79 ? 1.189 6.862 -9.787 1.00 93.94 79 ASP A O 1
ATOM 625 N N . GLY A 1 80 ? 0.668 7.868 -11.720 1.00 93.56 80 GLY A N 1
ATOM 626 C CA . GLY A 1 80 ? 1.512 9.036 -11.485 1.00 93.56 80 GLY A CA 1
ATOM 627 C C . GLY A 1 80 ? 2.973 8.637 -11.265 1.00 93.56 80 GLY A C 1
ATOM 628 O O . GLY A 1 80 ? 3.652 8.203 -12.192 1.00 93.56 80 GLY A O 1
ATOM 629 N N . ARG A 1 81 ? 3.457 8.795 -10.030 1.00 94.81 81 ARG A N 1
ATOM 630 C CA . ARG A 1 81 ? 4.827 8.432 -9.632 1.00 94.81 81 ARG A CA 1
ATOM 631 C C . ARG A 1 81 ? 4.993 6.967 -9.235 1.00 94.81 81 ARG A C 1
ATOM 633 O O . ARG A 1 81 ? 6.125 6.495 -9.142 1.00 94.81 81 ARG A O 1
ATOM 640 N N . PHE A 1 82 ? 3.894 6.274 -8.953 1.00 96.38 82 PHE A N 1
ATOM 641 C CA . PHE A 1 82 ? 3.897 4.901 -8.470 1.00 96.38 82 PHE A CA 1
ATOM 642 C C . PHE A 1 82 ? 4.022 3.931 -9.644 1.00 96.38 82 PHE A C 1
ATOM 644 O O . PHE A 1 82 ? 3.302 4.054 -10.631 1.00 96.38 82 PHE A O 1
ATOM 651 N N . ILE A 1 83 ? 4.920 2.959 -9.505 1.00 96.81 83 ILE A N 1
ATOM 652 C CA . ILE A 1 83 ? 4.952 1.742 -10.317 1.00 96.81 83 ILE A CA 1
ATOM 653 C C . ILE A 1 83 ? 4.647 0.612 -9.339 1.00 96.81 83 ILE A C 1
ATOM 655 O O . ILE A 1 83 ? 5.471 0.325 -8.467 1.00 96.81 83 ILE A O 1
ATOM 659 N N . PHE A 1 84 ? 3.435 0.066 -9.407 1.00 96.69 84 PHE A N 1
ATOM 660 C CA . PHE A 1 84 ? 2.968 -0.968 -8.487 1.00 96.69 84 PHE A CA 1
ATOM 661 C C . PHE A 1 84 ? 3.700 -2.277 -8.741 1.00 96.69 84 PHE A C 1
ATOM 663 O O . PHE A 1 84 ? 3.937 -2.640 -9.881 1.00 96.69 84 PHE A O 1
ATOM 670 N N . ARG A 1 85 ? 4.056 -2.991 -7.680 1.00 94.69 85 ARG A N 1
ATOM 671 C CA . ARG A 1 85 ? 5.035 -4.082 -7.725 1.00 94.69 85 ARG A CA 1
ATOM 672 C C . ARG A 1 85 ? 4.587 -5.309 -8.511 1.00 94.69 85 ARG A C 1
ATOM 674 O O . ARG A 1 85 ? 5.376 -5.905 -9.240 1.00 94.69 85 ARG A O 1
ATOM 681 N N . ARG A 1 86 ? 3.346 -5.745 -8.300 1.00 95.06 86 ARG A N 1
ATOM 682 C CA . ARG A 1 86 ? 2.818 -6.957 -8.933 1.00 95.06 86 ARG A CA 1
ATOM 683 C C . ARG A 1 86 ? 1.303 -7.025 -8.874 1.00 95.06 86 ARG A C 1
ATOM 685 O O . ARG A 1 86 ? 0.658 -6.412 -8.024 1.00 95.06 86 ARG A O 1
ATOM 692 N N . LEU A 1 87 ? 0.759 -7.841 -9.759 1.00 94.56 87 LEU A N 1
ATOM 693 C CA . LEU A 1 87 ? -0.634 -8.264 -9.764 1.00 94.56 87 LEU A CA 1
ATOM 694 C C . LEU A 1 87 ? -0.688 -9.761 -9.464 1.00 94.56 87 LEU A C 1
ATOM 696 O O . LEU A 1 87 ? 0.189 -10.511 -9.893 1.00 94.56 87 LEU A O 1
ATOM 700 N N . ALA A 1 88 ? -1.717 -10.203 -8.746 1.00 92.56 88 ALA A N 1
ATOM 701 C CA . ALA A 1 88 ? -1.956 -11.622 -8.510 1.00 92.56 88 ALA A CA 1
ATOM 702 C C . ALA A 1 88 ? -3.365 -12.037 -8.942 1.00 92.56 88 ALA A C 1
ATOM 704 O O . ALA A 1 88 ? -4.309 -11.244 -8.906 1.00 92.56 88 ALA A O 1
ATOM 705 N N . ARG A 1 89 ? -3.525 -13.305 -9.336 1.00 90.06 89 ARG A N 1
ATOM 706 C CA . ARG A 1 89 ? -4.867 -13.886 -9.494 1.00 90.06 89 ARG A CA 1
ATOM 707 C C . ARG A 1 89 ? -5.559 -13.999 -8.147 1.00 90.06 89 ARG A C 1
ATOM 709 O O . ARG A 1 89 ? -4.921 -14.355 -7.163 1.00 90.06 89 ARG A O 1
ATOM 716 N N . ASN A 1 90 ? -6.861 -13.730 -8.121 1.00 90.81 90 ASN A N 1
ATOM 717 C CA . ASN A 1 90 ? -7.649 -13.732 -6.893 1.00 90.81 90 ASN A CA 1
ATOM 718 C C . ASN A 1 90 ? -7.621 -15.112 -6.228 1.00 90.81 90 ASN A C 1
ATOM 720 O O . ASN A 1 90 ? -7.939 -16.120 -6.859 1.00 90.81 90 ASN A O 1
ATOM 724 N N . ARG A 1 91 ? -7.251 -15.143 -4.951 1.00 92.19 91 ARG A N 1
ATOM 725 C CA . ARG A 1 91 ? -7.226 -16.346 -4.124 1.00 92.19 91 ARG A CA 1
ATOM 726 C C . ARG A 1 91 ? -7.389 -15.944 -2.668 1.00 92.19 91 ARG A C 1
ATOM 728 O O . ARG A 1 91 ? -6.726 -15.025 -2.192 1.00 92.19 91 ARG A O 1
ATOM 735 N N . LEU A 1 92 ? -8.258 -16.660 -1.964 1.00 96.25 92 LEU A N 1
ATOM 736 C CA . LEU A 1 92 ? -8.430 -16.550 -0.522 1.00 96.25 92 LEU A CA 1
ATOM 737 C C . LEU A 1 92 ? -8.847 -17.909 0.034 1.00 96.25 92 LEU A C 1
ATOM 739 O O . LEU A 1 92 ? -9.987 -18.337 -0.130 1.00 96.25 92 LEU A O 1
ATOM 743 N N . LEU A 1 93 ? -7.907 -18.614 0.659 1.00 96.25 93 LEU A N 1
ATOM 744 C CA . LEU A 1 93 ? -8.108 -19.985 1.123 1.00 96.25 93 LEU A CA 1
ATOM 745 C C . LEU A 1 93 ? -7.839 -20.091 2.618 1.00 96.25 93 LEU A C 1
ATOM 747 O O . LEU A 1 93 ? -6.892 -19.505 3.137 1.00 96.25 93 LEU A O 1
ATOM 751 N N . ARG A 1 94 ? -8.649 -20.892 3.308 1.00 97.19 94 ARG A N 1
ATOM 752 C CA . ARG A 1 94 ? -8.395 -21.293 4.693 1.00 97.19 94 ARG A CA 1
ATOM 753 C C . ARG A 1 94 ? -7.360 -22.416 4.707 1.00 97.19 94 ARG A C 1
ATOM 755 O O . ARG A 1 94 ? -7.571 -23.435 4.054 1.00 97.19 94 ARG A O 1
ATOM 762 N N . LEU A 1 95 ? -6.276 -22.231 5.454 1.00 95.88 95 LEU A N 1
ATOM 763 C CA . LEU A 1 95 ? -5.224 -23.236 5.628 1.00 95.88 95 LEU A CA 1
ATOM 764 C C . LEU A 1 95 ? -5.493 -24.114 6.850 1.00 95.88 95 LEU A C 1
ATOM 766 O O . LEU A 1 95 ? -5.446 -25.337 6.771 1.00 95.88 95 LEU A O 1
ATOM 770 N N . GLU A 1 96 ? -5.820 -23.480 7.973 1.00 96.00 96 GLU A N 1
ATOM 771 C CA . GLU A 1 96 ? -6.127 -24.149 9.233 1.00 96.00 96 GLU A CA 1
ATOM 772 C C . GLU A 1 96 ? -7.208 -23.388 9.997 1.00 96.00 96 GLU A C 1
ATOM 774 O O . GLU A 1 96 ? -7.376 -22.176 9.831 1.00 96.00 96 GLU A O 1
ATOM 779 N N . GLN A 1 97 ? -7.947 -24.109 10.839 1.00 95.44 97 GLN A N 1
ATOM 780 C CA . GLN A 1 97 ? -8.861 -23.514 11.802 1.00 95.44 97 GLN A CA 1
ATOM 781 C C . GLN A 1 97 ? -9.051 -24.427 13.011 1.00 95.44 97 GLN A C 1
ATOM 783 O O . GLN A 1 97 ? -9.348 -25.612 12.867 1.00 95.44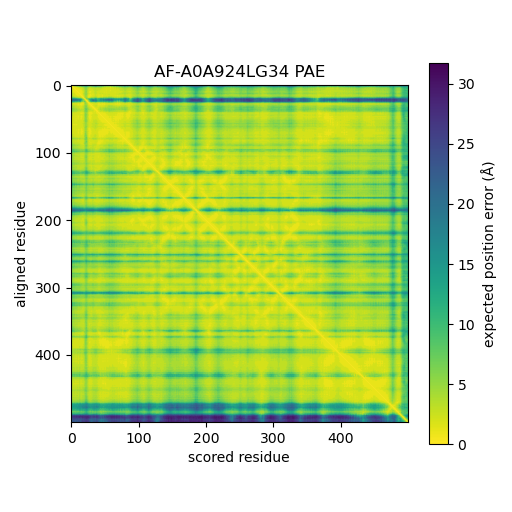 97 GLN A O 1
ATOM 788 N N . ASP A 1 98 ? -8.968 -23.822 14.191 1.00 96.00 98 ASP A N 1
ATOM 789 C CA . ASP A 1 98 ? -9.332 -24.402 15.476 1.00 96.00 98 ASP A CA 1
ATOM 790 C C . ASP A 1 98 ? -10.144 -23.376 16.284 1.00 96.00 98 ASP A C 1
ATOM 792 O O . ASP A 1 98 ? -9.618 -22.401 16.829 1.00 96.00 98 ASP A O 1
ATOM 796 N N . GLY A 1 99 ? -11.468 -23.552 16.302 1.00 93.69 99 GLY A N 1
ATOM 797 C CA . GLY A 1 99 ? -12.391 -22.599 16.920 1.00 93.69 99 GLY A CA 1
ATOM 798 C C . GLY A 1 99 ? -12.268 -21.195 16.314 1.00 93.69 99 GLY A C 1
ATOM 799 O O . GLY A 1 99 ? -12.500 -21.007 15.117 1.00 93.69 99 GLY A O 1
ATOM 800 N N . GLY A 1 100 ? -11.926 -20.216 17.159 1.00 94.06 100 GLY A N 1
ATOM 801 C CA . GLY A 1 100 ? -11.680 -18.817 16.785 1.00 94.06 100 GLY A CA 1
ATOM 802 C C . GLY A 1 100 ? -10.260 -18.521 16.299 1.00 94.06 100 GLY A C 1
ATOM 803 O O . GLY A 1 100 ? -9.964 -17.364 15.994 1.00 94.06 100 GLY A O 1
ATOM 804 N N . ARG A 1 101 ? -9.386 -19.533 16.239 1.00 98.31 101 ARG A N 1
ATOM 805 C CA . ARG A 1 101 ? -8.051 -19.433 15.649 1.00 98.31 101 ARG A CA 1
ATOM 806 C C . ARG A 1 101 ? -8.066 -19.961 14.232 1.00 98.31 101 ARG A C 1
ATOM 808 O O . ARG A 1 101 ? -8.613 -21.035 13.993 1.00 98.31 101 ARG A O 1
ATOM 815 N N . ALA A 1 102 ? -7.471 -19.236 13.301 1.00 98.25 102 ALA A N 1
ATOM 816 C CA . ALA A 1 102 ? -7.365 -19.687 11.921 1.00 98.25 102 ALA A CA 1
ATOM 817 C C . ALA A 1 102 ? -6.223 -18.987 11.195 1.00 98.25 102 ALA A C 1
ATOM 819 O O . ALA A 1 102 ? -5.800 -17.900 11.593 1.00 98.25 102 ALA A O 1
ATOM 820 N N . ARG A 1 103 ? -5.781 -19.608 10.102 1.00 98.19 103 ARG A N 1
ATOM 821 C CA . ARG A 1 103 ? -4.850 -19.007 9.147 1.00 98.19 103 ARG A CA 1
ATOM 822 C C . ARG A 1 103 ? -5.420 -19.096 7.747 1.00 98.19 103 ARG A C 1
ATOM 824 O O . ARG A 1 103 ? -6.010 -20.113 7.362 1.00 98.19 103 ARG A O 1
ATOM 831 N N . PHE A 1 104 ? -5.223 -18.035 6.985 1.00 97.75 104 PHE A N 1
ATOM 832 C CA . PHE A 1 104 ? -5.671 -17.911 5.612 1.00 97.75 104 PHE A CA 1
ATOM 833 C C . PHE A 1 104 ? -4.530 -17.429 4.744 1.00 97.75 104 PHE A C 1
ATOM 835 O O . PHE A 1 104 ? -3.699 -16.626 5.163 1.00 97.75 104 PHE A O 1
ATOM 842 N N . VAL A 1 105 ? -4.561 -17.893 3.505 1.00 95.69 105 VAL A N 1
ATOM 843 C CA . VAL A 1 105 ? -3.685 -17.420 2.450 1.00 95.69 105 VAL A CA 1
ATOM 844 C C . VAL A 1 105 ? -4.507 -16.610 1.462 1.00 95.69 105 VAL A C 1
ATOM 846 O O . VAL A 1 105 ? -5.465 -17.109 0.866 1.00 95.69 105 VAL A O 1
ATOM 849 N N . HIS A 1 106 ? -4.136 -15.348 1.312 1.00 96.19 106 HIS A N 1
ATOM 850 C CA . HIS A 1 106 ? -4.538 -14.489 0.212 1.00 96.19 106 HIS A CA 1
ATOM 851 C C . HIS A 1 106 ? -3.403 -14.460 -0.820 1.00 96.19 106 HIS A C 1
ATOM 853 O O . HIS A 1 106 ? -2.241 -14.679 -0.471 1.00 96.19 106 HIS A O 1
ATOM 859 N N . SER A 1 107 ? -3.685 -14.155 -2.087 1.00 93.25 107 SER A N 1
ATOM 860 C CA . SER A 1 107 ? -2.645 -14.147 -3.133 1.00 93.25 107 SER A CA 1
ATOM 861 C C . SER A 1 107 ? -1.475 -13.213 -2.826 1.00 93.25 107 SER A C 1
ATOM 863 O O . SER A 1 107 ? -0.376 -13.428 -3.313 1.00 93.25 107 SER A O 1
ATOM 865 N N . LEU A 1 108 ? -1.717 -12.160 -2.042 1.00 95.62 108 LEU A N 1
ATOM 866 C CA . LEU A 1 108 ? -0.722 -11.147 -1.681 1.00 95.62 108 LEU A CA 1
ATOM 867 C C . LEU A 1 108 ? -0.498 -11.013 -0.169 1.00 95.62 108 LEU A C 1
ATOM 869 O O . LEU A 1 108 ? 0.416 -10.292 0.225 1.00 95.62 108 LEU A O 1
ATOM 873 N N . LEU A 1 109 ? -1.327 -11.662 0.662 1.00 96.56 109 LEU A N 1
ATOM 874 C CA . LEU A 1 109 ? -1.315 -11.478 2.117 1.00 96.56 109 LEU A CA 1
ATOM 875 C C . LEU A 1 109 ? -1.380 -12.810 2.874 1.00 96.56 109 LEU A C 1
ATOM 877 O O . LEU A 1 109 ? -2.123 -13.709 2.489 1.00 96.56 109 LEU A O 1
ATOM 881 N N . ASP A 1 110 ? -0.668 -12.891 3.988 1.00 96.25 110 ASP A N 1
ATOM 882 C CA . ASP A 1 110 ? -0.894 -13.879 5.036 1.00 96.25 110 ASP A CA 1
ATOM 883 C C . ASP A 1 110 ? -1.803 -13.274 6.097 1.00 96.25 110 ASP A C 1
ATOM 885 O O . ASP A 1 110 ? -1.638 -12.115 6.495 1.00 96.25 110 ASP A O 1
ATOM 889 N N . ILE A 1 111 ? -2.789 -14.053 6.537 1.00 98.12 111 ILE A N 1
ATOM 890 C CA . ILE A 1 111 ? -3.795 -13.613 7.500 1.00 98.12 111 ILE A CA 1
ATOM 891 C C . ILE A 1 111 ? -3.883 -14.661 8.602 1.00 98.12 111 ILE A C 1
ATOM 893 O O . ILE A 1 111 ? -4.338 -15.778 8.364 1.00 98.12 111 ILE A O 1
ATOM 897 N N . ASP A 1 112 ? -3.524 -14.278 9.821 1.00 98.00 112 ASP A N 1
ATOM 898 C CA . ASP A 1 112 ? -3.684 -15.116 11.008 1.00 98.00 112 ASP A CA 1
ATOM 899 C C . ASP A 1 112 ? -4.681 -14.454 11.965 1.00 98.00 112 ASP A C 1
ATOM 901 O O . ASP A 1 112 ? -4.725 -13.228 12.091 1.00 98.00 112 ASP A O 1
ATOM 905 N N . CYS A 1 113 ? -5.483 -15.237 12.682 1.00 98.38 113 CYS A N 1
ATOM 906 C CA . CYS A 1 113 ? -6.360 -14.691 13.714 1.00 98.38 113 CYS A CA 1
ATOM 907 C C . CYS A 1 113 ? -6.449 -15.568 14.963 1.00 98.38 113 CYS A C 1
ATOM 909 O O . CYS A 1 113 ? -6.384 -16.791 14.890 1.00 98.38 113 CYS A O 1
ATOM 911 N N . ASP A 1 114 ? -6.678 -14.914 16.103 1.00 98.44 114 ASP A N 1
ATOM 912 C CA . ASP A 1 114 ? -7.190 -15.491 17.351 1.00 98.44 114 ASP A CA 1
ATOM 913 C C . ASP A 1 114 ? -8.313 -14.566 17.838 1.00 98.44 114 ASP A C 1
ATOM 915 O O . ASP A 1 114 ? -8.105 -13.613 18.594 1.00 98.44 114 ASP A O 1
ATOM 919 N N . LEU A 1 115 ? -9.525 -14.809 17.333 1.00 98.50 115 LEU A N 1
ATOM 920 C CA . LEU A 1 115 ? -10.674 -13.933 17.570 1.00 98.50 115 LEU A CA 1
ATOM 921 C C . LEU A 1 115 ? -11.185 -14.001 19.011 1.00 98.50 115 LEU A C 1
ATOM 923 O O . LEU A 1 115 ? -11.821 -13.059 19.474 1.00 98.50 115 LEU A O 1
ATOM 927 N N . GLY A 1 116 ? -10.871 -15.074 19.744 1.00 97.81 116 GLY A N 1
ATOM 928 C CA . GLY A 1 116 ? -11.136 -15.154 21.182 1.00 97.81 116 GLY A CA 1
ATOM 929 C C . GLY A 1 116 ? -10.284 -14.177 21.996 1.00 97.81 116 GLY A C 1
ATOM 930 O O . GLY A 1 116 ? -10.652 -13.840 23.116 1.00 97.81 116 GLY A O 1
ATOM 931 N N . ARG A 1 117 ? -9.170 -13.704 21.423 1.00 97.75 117 ARG A N 1
ATOM 932 C CA . ARG A 1 117 ? -8.284 -12.680 21.992 1.00 97.75 117 ARG A CA 1
ATOM 933 C C . ARG A 1 117 ? -8.382 -11.330 21.278 1.00 97.75 117 ARG A C 1
ATOM 935 O O . ARG A 1 117 ? -7.597 -10.442 21.586 1.00 97.75 117 ARG A O 1
ATOM 942 N N . GLY A 1 118 ? -9.297 -11.186 20.316 1.00 97.94 118 GLY A N 1
ATOM 943 C CA . GLY A 1 118 ? -9.470 -9.955 19.541 1.00 97.94 118 GLY A CA 1
ATOM 944 C C . GLY A 1 118 ? -8.309 -9.637 18.596 1.00 97.94 118 GLY A C 1
ATOM 945 O O . GLY A 1 118 ? -8.138 -8.480 18.228 1.00 97.94 118 GLY A O 1
ATOM 946 N N . THR A 1 119 ? -7.505 -10.634 18.206 1.00 98.25 119 THR A N 1
ATOM 947 C CA . THR A 1 119 ? -6.300 -10.407 17.395 1.00 98.25 119 THR A CA 1
ATOM 948 C C . THR A 1 119 ? -6.487 -10.856 15.950 1.00 98.25 119 THR A C 1
ATOM 950 O O . THR A 1 119 ? -6.857 -12.010 15.705 1.00 98.25 119 THR A O 1
ATOM 953 N N . VAL A 1 120 ? -6.139 -9.985 15.002 1.00 98.50 120 VAL A N 1
ATOM 954 C CA . VAL A 1 120 ? -5.953 -10.334 13.585 1.00 98.50 120 VAL A CA 1
ATOM 955 C C . VAL A 1 120 ? -4.617 -9.790 13.106 1.00 98.50 120 VAL A C 1
ATOM 957 O O . VAL A 1 120 ? -4.358 -8.595 13.205 1.00 98.50 120 VAL A O 1
ATOM 960 N N . THR A 1 121 ? -3.774 -10.659 12.573 1.00 97.81 121 THR A N 1
ATOM 961 C CA . THR A 1 121 ? -2.459 -10.317 12.049 1.00 97.81 121 THR A CA 1
ATOM 962 C C . THR A 1 121 ? -2.470 -10.399 10.532 1.00 97.81 121 THR A C 1
ATOM 964 O O . THR A 1 121 ? -3.065 -11.309 9.959 1.00 97.81 121 THR A O 1
ATOM 967 N N . LEU A 1 122 ? -1.806 -9.442 9.891 1.00 97.12 122 LEU A N 1
ATOM 968 C CA . LEU A 1 122 ? -1.687 -9.362 8.442 1.00 97.12 122 LEU A CA 1
ATOM 969 C C . LEU A 1 122 ? -0.212 -9.212 8.058 1.00 97.12 122 LEU A C 1
ATOM 971 O O . LEU A 1 122 ? 0.532 -8.462 8.701 1.00 97.12 122 LEU A O 1
ATOM 975 N N . GLY A 1 123 ? 0.191 -9.903 6.999 1.00 95.50 123 GLY A N 1
ATOM 976 C CA . GLY A 1 123 ? 1.538 -9.864 6.442 1.00 95.50 123 GLY A CA 1
ATOM 977 C C . GLY A 1 123 ? 1.532 -9.860 4.922 1.00 95.50 123 GLY A C 1
ATOM 978 O O . GLY A 1 123 ? 0.655 -10.462 4.320 1.00 95.50 123 GLY A O 1
ATOM 979 N N . MET A 1 124 ? 2.488 -9.185 4.294 1.00 94.06 124 MET A N 1
ATOM 980 C CA . MET A 1 124 ? 2.753 -9.276 2.858 1.00 94.06 124 MET A CA 1
ATOM 981 C C . MET A 1 124 ? 3.452 -10.599 2.547 1.00 94.06 124 MET A C 1
ATOM 983 O O . MET A 1 124 ? 4.372 -10.980 3.272 1.00 94.06 124 MET A O 1
ATOM 987 N N . ARG A 1 125 ? 3.045 -11.256 1.454 1.00 92.50 125 ARG A N 1
ATOM 988 C CA . ARG A 1 125 ? 3.614 -12.545 1.022 1.00 92.50 125 ARG A CA 1
ATOM 989 C C . ARG A 1 125 ? 4.747 -12.418 0.004 1.00 92.50 125 ARG A C 1
ATOM 991 O O . ARG A 1 125 ? 4.693 -11.577 -0.890 1.00 92.50 125 ARG A O 1
ATOM 998 N N . PHE A 1 126 ? 5.719 -13.311 0.059 1.00 88.81 126 PHE A N 1
ATOM 999 C CA . PHE A 1 126 ? 6.854 -13.457 -0.842 1.00 88.81 126 PHE A CA 1
ATOM 1000 C C . PHE A 1 126 ? 7.258 -14.936 -0.915 1.00 88.81 126 PHE A C 1
ATOM 1002 O O . PHE A 1 126 ? 7.429 -15.590 0.105 1.00 88.81 126 PHE A O 1
ATOM 1009 N N . HIS A 1 127 ? 7.518 -15.456 -2.115 1.00 86.06 127 HIS A N 1
ATOM 1010 C CA . HIS A 1 127 ? 7.954 -16.850 -2.303 1.00 86.06 127 HIS A CA 1
ATOM 1011 C C . HIS A 1 127 ? 9.413 -17.124 -1.874 1.00 86.06 127 HIS A C 1
ATOM 1013 O O . HIS A 1 127 ? 9.927 -18.221 -2.076 1.00 86.06 127 HIS A O 1
ATOM 1019 N N . ASP A 1 128 ? 10.104 -16.140 -1.291 1.00 79.62 128 ASP A N 1
ATOM 1020 C CA . ASP A 1 128 ? 11.512 -16.224 -0.883 1.00 79.62 128 ASP A CA 1
ATOM 1021 C C . ASP A 1 128 ? 11.718 -16.206 0.643 1.00 79.62 128 ASP A C 1
ATOM 1023 O O . ASP A 1 128 ? 12.845 -16.074 1.124 1.00 79.62 128 ASP A O 1
ATOM 1027 N N . GLY A 1 129 ? 10.636 -16.363 1.415 1.00 74.25 129 GLY A N 1
ATOM 1028 C CA . GLY A 1 129 ? 10.686 -16.481 2.873 1.00 74.25 129 GLY A CA 1
ATOM 1029 C C . GLY A 1 129 ? 10.852 -15.154 3.619 1.00 74.25 129 GLY A C 1
ATOM 1030 O O . GLY A 1 129 ? 11.132 -15.160 4.820 1.00 74.25 129 GLY A O 1
ATOM 1031 N N . ARG A 1 130 ? 10.668 -14.014 2.939 1.00 78.81 130 ARG A N 1
ATOM 1032 C CA . ARG A 1 130 ? 10.620 -12.679 3.564 1.00 78.81 130 ARG A CA 1
ATOM 1033 C C . ARG A 1 130 ? 9.280 -12.348 4.236 1.00 78.81 130 ARG A C 1
ATOM 1035 O O . ARG A 1 130 ? 9.122 -11.236 4.740 1.00 78.81 130 ARG A O 1
ATOM 1042 N N . ASP A 1 131 ? 8.342 -13.291 4.274 1.00 80.31 131 ASP A N 1
ATOM 1043 C CA . ASP A 1 131 ? 7.023 -13.132 4.895 1.00 80.31 131 ASP A CA 1
ATOM 1044 C C . ASP A 1 131 ? 7.132 -12.676 6.344 1.00 80.31 131 ASP A C 1
ATOM 1046 O O . ASP A 1 131 ? 7.909 -13.212 7.135 1.00 80.31 131 ASP A O 1
ATOM 1050 N N . ALA A 1 132 ? 6.343 -11.681 6.728 1.00 83.50 132 ALA A N 1
ATOM 1051 C CA . ALA A 1 132 ? 6.376 -11.146 8.079 1.00 83.50 132 ALA A CA 1
ATOM 1052 C C . ALA A 1 132 ? 4.987 -10.733 8.538 1.00 83.50 132 ALA A C 1
ATOM 1054 O O . ALA A 1 132 ? 4.169 -10.266 7.753 1.00 83.50 132 ALA A O 1
ATOM 1055 N N . ARG A 1 133 ? 4.755 -10.809 9.850 1.00 91.00 133 ARG A N 1
ATOM 1056 C CA . ARG A 1 133 ? 3.577 -10.230 10.501 1.00 91.00 133 ARG A CA 1
ATOM 1057 C C . ARG A 1 133 ? 3.721 -8.709 10.506 1.00 91.00 133 ARG A C 1
ATOM 1059 O O . ARG A 1 133 ? 4.189 -8.129 11.474 1.00 91.00 133 ARG A O 1
ATOM 1066 N N . ASN A 1 134 ? 3.382 -8.048 9.406 1.00 93.00 134 ASN A N 1
ATOM 1067 C CA . ASN A 1 134 ? 3.602 -6.608 9.287 1.00 93.00 134 ASN A CA 1
ATOM 1068 C C . ASN A 1 134 ? 2.742 -5.804 10.266 1.00 93.00 134 ASN A C 1
ATOM 1070 O O . ASN A 1 134 ? 3.125 -4.695 10.632 1.00 93.00 134 ASN A O 1
ATOM 1074 N N . ILE A 1 135 ? 1.590 -6.331 10.686 1.00 94.31 135 ILE A N 1
ATOM 1075 C CA . ILE A 1 135 ? 0.700 -5.643 11.618 1.00 94.31 135 ILE A CA 1
ATOM 1076 C C . ILE A 1 135 ? -0.170 -6.617 12.409 1.00 94.31 135 ILE A C 1
ATOM 1078 O O . ILE A 1 135 ? -0.640 -7.612 11.862 1.00 94.31 135 ILE A O 1
ATOM 1082 N N . THR A 1 136 ? -0.448 -6.290 13.673 1.00 97.38 136 THR A N 1
ATOM 1083 C CA . THR A 1 136 ? -1.438 -6.993 14.500 1.00 97.38 136 THR A CA 1
ATOM 1084 C C . THR A 1 136 ? -2.520 -6.019 14.952 1.00 97.38 136 THR A C 1
ATOM 1086 O O . THR A 1 136 ? -2.266 -5.104 15.730 1.00 97.38 136 THR A O 1
ATOM 1089 N N . LEU A 1 137 ? -3.738 -6.216 14.449 1.00 98.19 137 LEU A N 1
ATOM 1090 C CA . LEU A 1 137 ? -4.942 -5.492 14.840 1.00 98.19 137 LEU A CA 1
ATOM 1091 C C . LEU A 1 137 ? -5.428 -6.041 16.187 1.00 98.19 137 LEU A C 1
ATOM 1093 O O . LEU A 1 137 ? -5.927 -7.166 16.239 1.00 98.19 137 LEU A O 1
ATOM 1097 N N . THR A 1 138 ? -5.223 -5.280 17.261 1.00 98.12 138 THR A N 1
ATOM 1098 C CA . THR A 1 138 ? -5.614 -5.605 18.647 1.00 98.12 138 THR A CA 1
ATOM 1099 C C . THR A 1 138 ? -5.374 -4.395 19.564 1.00 98.12 138 THR A C 1
ATOM 1101 O O . THR A 1 138 ? -4.888 -3.359 19.110 1.00 98.12 138 THR A O 1
ATOM 1104 N N . GLY A 1 139 ? -5.688 -4.515 20.854 1.00 97.00 139 GLY A N 1
ATOM 1105 C CA . GLY A 1 139 ? -5.465 -3.472 21.854 1.00 97.00 139 GLY A CA 1
ATOM 1106 C C . GLY A 1 139 ? -6.499 -2.360 21.733 1.00 97.00 139 GLY A C 1
ATOM 1107 O O . GLY A 1 139 ? -6.156 -1.176 21.765 1.00 97.00 139 GLY A O 1
ATOM 1108 N N . ASN A 1 140 ? -7.755 -2.747 21.510 1.00 98.31 140 ASN A N 1
ATOM 1109 C CA . ASN A 1 140 ? -8.871 -1.835 21.346 1.00 98.31 140 ASN A CA 1
ATOM 1110 C C . ASN A 1 140 ? -9.513 -1.549 22.705 1.00 98.31 140 ASN A C 1
ATOM 1112 O O . ASN A 1 140 ? -9.756 -2.437 23.511 1.00 98.31 140 ASN A O 1
ATOM 1116 N N . TYR A 1 141 ? -9.912 -0.306 22.929 1.00 98.56 141 TYR A N 1
ATOM 1117 C CA . TYR A 1 141 ? -10.731 0.079 24.072 1.00 98.56 141 TYR A CA 1
ATOM 1118 C C . TYR A 1 141 ? -11.947 0.900 23.649 1.00 98.56 141 TYR A C 1
ATOM 1120 O O . TYR A 1 141 ? -11.991 1.522 22.582 1.00 98.56 141 TYR A O 1
ATOM 1128 N N . VAL A 1 142 ? -12.940 0.936 24.534 1.00 98.69 142 VAL A N 1
ATOM 1129 C CA . VAL A 1 142 ? -14.041 1.900 24.481 1.00 98.69 142 VAL A CA 1
ATOM 1130 C C . VAL A 1 142 ? -13.908 2.851 25.655 1.00 98.69 142 VAL A C 1
ATOM 1132 O O . VAL A 1 142 ? -13.932 2.426 26.812 1.00 98.69 142 VAL A O 1
ATOM 1135 N N . ALA A 1 143 ? -13.796 4.145 25.360 1.00 98.56 143 ALA A N 1
ATOM 1136 C CA . ALA A 1 143 ? -13.798 5.194 26.373 1.00 98.56 143 ALA A CA 1
ATOM 1137 C C . ALA A 1 143 ? -15.115 5.972 26.355 1.00 98.56 143 ALA A C 1
ATOM 1139 O O . ALA A 1 143 ? -15.754 6.096 25.317 1.00 98.56 143 ALA A O 1
ATOM 1140 N N . PHE A 1 144 ? -15.551 6.470 27.507 1.00 98.56 144 PHE A N 1
ATOM 1141 C CA . PHE A 1 144 ? -16.783 7.250 27.635 1.00 98.56 144 PHE A CA 1
ATOM 1142 C C . PHE A 1 144 ? -16.807 8.029 28.950 1.00 98.56 144 PHE A C 1
ATOM 1144 O O . PHE A 1 144 ? -16.077 7.721 29.898 1.00 98.56 144 PHE A O 1
ATOM 1151 N N . ARG A 1 145 ? -17.704 9.010 29.038 1.00 98.25 145 ARG A N 1
ATOM 1152 C CA . ARG A 1 145 ? -18.013 9.752 30.259 1.00 98.25 145 ARG A CA 1
ATOM 1153 C C . ARG A 1 145 ? -19.342 9.286 30.854 1.00 98.25 145 ARG A C 1
ATOM 1155 O O . ARG A 1 145 ? -20.350 9.151 30.164 1.00 98.25 145 ARG A O 1
ATOM 1162 N N . TYR A 1 146 ? -19.358 9.047 32.162 1.00 96.94 146 TYR A N 1
ATOM 1163 C CA . TYR A 1 146 ? -20.559 8.722 32.933 1.00 96.94 146 TYR A CA 1
ATOM 1164 C C . TYR A 1 146 ? -20.548 9.490 34.253 1.00 96.94 146 TYR A C 1
ATOM 1166 O O . TYR A 1 146 ? -19.629 9.328 35.057 1.00 96.94 146 TYR A O 1
ATOM 1174 N N . ARG A 1 147 ? -21.574 10.324 34.485 1.00 94.06 147 ARG A N 1
ATOM 1175 C CA . ARG A 1 147 ? -21.687 11.193 35.678 1.00 94.06 147 ARG A CA 1
ATOM 1176 C C . ARG A 1 147 ? -20.393 11.976 35.949 1.00 94.06 147 ARG A C 1
ATOM 1178 O O . ARG A 1 147 ? -19.822 11.884 37.035 1.00 94.06 147 ARG A O 1
ATOM 1185 N N . ASP A 1 148 ? -19.918 12.675 34.919 1.00 92.38 148 ASP A N 1
ATOM 1186 C CA . ASP A 1 148 ? -18.716 13.527 34.935 1.00 92.38 148 ASP A CA 1
ATOM 1187 C C . ASP A 1 148 ? -17.385 12.813 35.213 1.00 92.38 148 ASP A C 1
ATOM 1189 O O . ASP A 1 148 ? -16.369 13.457 35.474 1.00 92.38 148 ASP A O 1
ATOM 1193 N N . LYS A 1 149 ? -17.358 11.480 35.113 1.00 96.12 149 LYS A N 1
ATOM 1194 C CA . LYS A 1 149 ? -16.138 10.673 35.218 1.00 96.12 149 LYS A CA 1
ATOM 1195 C C . LYS A 1 149 ? -15.854 9.947 33.915 1.00 96.12 149 LYS A C 1
ATOM 1197 O O . LYS A 1 149 ? -16.776 9.431 33.290 1.00 96.12 149 LYS A O 1
ATOM 1202 N N . ASN A 1 150 ? -14.578 9.875 33.553 1.00 97.25 150 ASN A N 1
ATOM 1203 C CA . ASN A 1 150 ? -14.116 9.152 32.375 1.00 97.25 150 ASN A CA 1
ATOM 1204 C C . ASN A 1 150 ? -13.816 7.696 32.732 1.00 97.25 150 ASN A C 1
ATOM 1206 O O . ASN A 1 150 ? -13.213 7.415 33.770 1.00 97.25 150 ASN A O 1
ATOM 1210 N N . TYR A 1 151 ? -14.218 6.795 31.850 1.00 97.94 151 TYR A N 1
ATOM 1211 C CA . TYR A 1 151 ? -13.949 5.368 31.920 1.00 97.94 151 TYR A CA 1
ATOM 1212 C C . TYR A 1 151 ? -13.351 4.919 30.589 1.00 97.94 151 TYR A C 1
ATOM 1214 O O . TYR A 1 151 ? -13.694 5.469 29.544 1.00 97.94 151 TYR A O 1
ATOM 1222 N N . ALA A 1 152 ? -12.476 3.921 30.644 1.00 97.88 152 ALA A N 1
ATOM 1223 C CA . ALA A 1 152 ? -11.977 3.182 29.494 1.00 97.88 152 ALA A CA 1
ATOM 1224 C C . ALA A 1 152 ? -12.060 1.692 29.835 1.00 97.88 152 ALA A C 1
ATOM 1226 O O . ALA A 1 152 ? -11.766 1.308 30.969 1.00 97.88 152 ALA A O 1
ATOM 1227 N N . ILE A 1 153 ? -12.546 0.891 28.892 1.00 98.25 153 ILE A N 1
ATOM 1228 C CA . ILE A 1 153 ? -12.707 -0.556 29.034 1.00 98.25 153 ILE A CA 1
ATOM 1229 C C . ILE A 1 153 ? -12.013 -1.201 27.844 1.00 98.25 153 ILE A C 1
ATOM 1231 O O . ILE A 1 153 ? -12.368 -0.887 26.704 1.00 98.25 153 ILE A O 1
ATOM 1235 N N . ASP A 1 154 ? -11.080 -2.102 28.121 1.00 98.12 154 ASP A N 1
ATOM 1236 C CA . ASP A 1 154 ? -10.429 -2.915 27.099 1.00 98.12 154 ASP A CA 1
ATOM 1237 C C . ASP A 1 154 ? -11.458 -3.879 26.501 1.00 98.12 154 ASP A C 1
ATOM 1239 O O . ASP A 1 154 ? -12.242 -4.519 27.210 1.00 98.12 154 ASP A O 1
ATOM 1243 N N . VAL A 1 155 ? -11.519 -3.928 25.175 1.00 98.38 155 VAL A N 1
ATOM 1244 C CA . VAL A 1 155 ? -12.515 -4.726 24.454 1.00 98.38 155 VAL A CA 1
ATOM 1245 C C . VAL A 1 155 ? -12.205 -6.208 24.610 1.00 98.38 155 VAL A C 1
ATOM 1247 O O . VAL A 1 155 ? -13.123 -7.012 24.782 1.00 98.38 155 VAL A O 1
ATOM 1250 N N . GLU A 1 156 ? -10.922 -6.559 24.572 1.00 98.00 156 GLU A N 1
ATOM 1251 C CA . GLU A 1 156 ? -10.422 -7.929 24.578 1.00 98.00 156 GLU A CA 1
ATOM 1252 C C . GLU A 1 156 ? -10.798 -8.684 25.866 1.00 98.00 156 GLU A C 1
ATOM 1254 O O . GLU A 1 156 ? -11.117 -9.871 25.807 1.00 98.00 156 GLU A O 1
ATOM 1259 N N . ASP A 1 157 ? -10.889 -7.988 27.004 1.00 97.38 157 ASP A N 1
ATOM 1260 C CA . ASP A 1 157 ? -11.336 -8.550 28.290 1.00 97.38 157 ASP A CA 1
ATOM 1261 C C . ASP A 1 157 ? -12.820 -8.958 28.292 1.00 97.38 157 ASP A C 1
ATOM 1263 O O . ASP A 1 157 ? -13.266 -9.753 29.124 1.00 97.38 157 ASP A O 1
ATOM 1267 N N . GLY A 1 158 ? -13.609 -8.381 27.385 1.00 97.44 158 GLY A N 1
ATOM 1268 C CA . GLY A 1 158 ? -15.055 -8.552 27.316 1.00 97.44 158 GLY A CA 1
ATOM 1269 C C . GLY A 1 158 ? -15.533 -9.499 26.222 1.00 97.44 158 GLY A C 1
ATOM 1270 O O . GLY A 1 158 ? -16.749 -9.596 26.044 1.00 97.44 158 GLY A O 1
ATOM 1271 N N . ILE A 1 159 ? -14.640 -10.145 25.463 1.00 98.50 159 ILE A N 1
ATOM 1272 C CA . ILE A 1 159 ? -15.015 -10.978 24.310 1.00 98.50 159 ILE A CA 1
ATOM 1273 C C . ILE A 1 159 ? -15.823 -12.198 24.766 1.00 98.50 159 ILE A C 1
ATOM 1275 O O . ILE A 1 159 ? -15.384 -12.996 25.591 1.00 98.50 159 ILE A O 1
ATOM 1279 N N . VAL A 1 160 ? -17.019 -12.355 24.197 1.00 98.38 160 VAL A N 1
ATOM 1280 C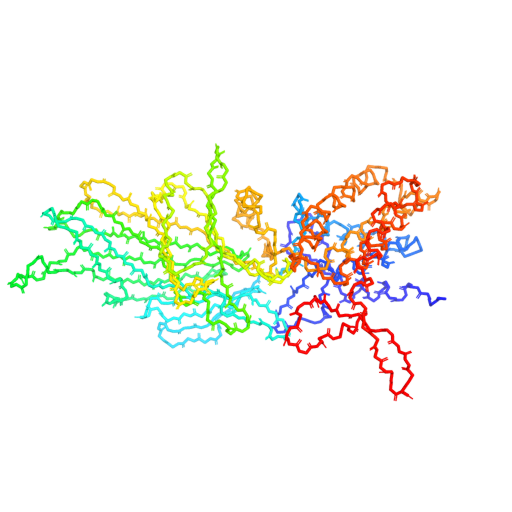 CA . VAL A 1 160 ? -17.965 -13.435 24.533 1.00 98.38 160 VAL A CA 1
ATOM 1281 C C . VAL A 1 160 ? -18.351 -14.301 23.340 1.00 98.38 160 VAL A C 1
ATOM 1283 O O . VAL A 1 160 ? -18.820 -15.422 23.531 1.00 98.38 160 VAL A O 1
ATOM 1286 N N . ALA A 1 161 ? -18.180 -13.801 22.117 1.00 98.31 161 ALA A N 1
ATOM 1287 C CA . ALA A 1 161 ? -18.482 -14.540 20.899 1.00 98.31 161 ALA A CA 1
ATOM 1288 C C . ALA A 1 161 ? -17.554 -14.115 19.761 1.00 98.31 161 ALA A C 1
ATOM 1290 O O . ALA A 1 161 ? -17.039 -12.999 19.741 1.00 98.31 161 ALA A O 1
ATOM 1291 N N . HIS A 1 162 ? -17.357 -15.012 18.803 1.00 98.56 162 HIS A N 1
ATOM 1292 C CA . HIS A 1 162 ? -16.607 -14.752 17.583 1.00 98.56 162 HIS A CA 1
ATOM 1293 C C . HIS A 1 162 ? -17.128 -15.634 16.453 1.00 98.56 162 HIS A C 1
ATOM 1295 O O . HIS A 1 162 ? -17.690 -16.704 16.697 1.00 98.56 162 HIS A O 1
ATOM 1301 N N . ALA A 1 163 ? -16.925 -15.192 15.217 1.00 98.25 163 ALA A N 1
ATOM 1302 C CA . ALA A 1 163 ? -17.236 -15.976 14.036 1.00 98.25 163 ALA A CA 1
ATOM 1303 C C . ALA A 1 163 ? -16.242 -15.695 12.909 1.00 98.25 163 ALA A C 1
ATOM 1305 O O . ALA A 1 163 ? -15.755 -14.574 12.742 1.00 98.25 163 ALA A O 1
ATOM 1306 N N . ILE A 1 164 ? -15.983 -16.746 12.138 1.00 98.62 164 ILE A N 1
ATOM 1307 C CA . ILE A 1 164 ? -15.165 -16.744 10.932 1.00 98.62 164 ILE A CA 1
ATOM 1308 C C . ILE A 1 164 ? -16.064 -17.227 9.803 1.00 98.62 164 ILE A C 1
ATOM 1310 O O . ILE A 1 164 ? -16.507 -18.377 9.821 1.00 98.62 164 ILE A O 1
ATOM 1314 N N . ASP A 1 165 ? -16.292 -16.372 8.818 1.00 98.06 165 ASP A N 1
ATOM 1315 C CA . ASP A 1 165 ? -17.058 -16.705 7.625 1.00 98.06 165 ASP A CA 1
ATOM 1316 C C . ASP A 1 165 ? -16.182 -16.531 6.384 1.00 98.06 165 ASP A C 1
ATOM 1318 O O . ASP A 1 165 ? -15.576 -15.481 6.194 1.00 98.06 165 ASP A O 1
ATOM 1322 N N . LEU A 1 166 ? -16.068 -17.584 5.577 1.00 97.75 166 LEU A N 1
ATOM 1323 C CA . LEU A 1 166 ? -15.351 -17.566 4.303 1.00 97.75 166 LEU A CA 1
ATOM 1324 C C . LEU A 1 166 ? -16.313 -18.084 3.239 1.00 97.75 166 LEU A C 1
ATOM 1326 O O . LEU A 1 166 ? -16.583 -19.285 3.183 1.00 97.75 166 LEU A O 1
ATOM 1330 N N . SER A 1 167 ? -16.816 -17.176 2.413 1.00 94.69 167 SER A N 1
ATOM 1331 C CA . SER A 1 167 ? -17.789 -17.459 1.357 1.00 94.69 167 SER A CA 1
ATOM 1332 C C . SER A 1 167 ? -17.521 -16.554 0.164 1.00 94.69 167 SER A C 1
ATOM 1334 O O . SER A 1 167 ? -17.223 -15.380 0.371 1.00 94.69 167 SER A O 1
ATOM 1336 N N . ASP A 1 168 ? -17.674 -17.066 -1.058 1.00 87.25 168 ASP A N 1
ATOM 1337 C CA . ASP A 1 168 ? -17.624 -16.268 -2.293 1.00 87.25 168 ASP A CA 1
ATOM 1338 C C . ASP A 1 168 ? -16.412 -15.318 -2.356 1.00 87.25 168 ASP A C 1
ATOM 1340 O O . ASP A 1 168 ? -16.561 -14.109 -2.532 1.00 87.25 168 ASP A O 1
ATOM 1344 N N . ASP A 1 169 ? -15.206 -15.861 -2.143 1.00 92.62 169 ASP A N 1
ATOM 1345 C CA . ASP A 1 169 ? -13.945 -15.106 -2.176 1.00 92.62 169 ASP A CA 1
ATOM 1346 C C . ASP A 1 169 ? -13.850 -13.959 -1.153 1.00 92.62 169 ASP A C 1
ATOM 1348 O O . ASP A 1 169 ? -13.054 -13.028 -1.299 1.00 92.62 169 ASP A O 1
ATOM 1352 N N . ARG A 1 170 ? -14.640 -14.024 -0.078 1.00 97.44 170 ARG A N 1
ATOM 1353 C CA . ARG A 1 170 ? -14.682 -13.020 0.983 1.00 97.44 170 ARG A CA 1
ATOM 1354 C C . ARG A 1 170 ? -14.543 -13.663 2.354 1.00 97.44 170 ARG A C 1
ATOM 1356 O O . ARG A 1 170 ? -15.294 -14.569 2.708 1.00 97.44 170 ARG A O 1
ATOM 1363 N N . LEU A 1 171 ? -13.600 -13.154 3.137 1.00 98.62 171 LEU A N 1
ATOM 1364 C CA . LEU A 1 171 ? -13.380 -13.506 4.531 1.00 98.62 171 LEU A CA 1
ATOM 1365 C C . LEU A 1 171 ? -13.943 -12.407 5.429 1.00 98.62 171 LEU A C 1
ATOM 1367 O O . LEU A 1 171 ? -13.525 -11.252 5.356 1.00 98.62 171 LEU A O 1
ATOM 1371 N N . ILE A 1 172 ? -14.869 -12.784 6.302 1.00 98.62 172 ILE A N 1
ATOM 1372 C CA . ILE A 1 172 ? -15.435 -11.928 7.337 1.00 98.62 172 ILE A CA 1
ATOM 1373 C C . ILE A 1 172 ? -15.041 -12.512 8.693 1.00 98.62 172 ILE A C 1
ATOM 1375 O O . ILE A 1 172 ? -15.459 -13.608 9.069 1.00 98.62 172 ILE A O 1
ATOM 1379 N N . LEU A 1 173 ? -14.250 -11.754 9.443 1.00 98.81 173 LEU A N 1
ATOM 1380 C CA . LEU A 1 173 ? -13.867 -12.073 10.813 1.00 98.81 173 LEU A CA 1
ATOM 1381 C C . LEU A 1 173 ? -14.657 -11.171 11.755 1.00 98.81 173 LEU A C 1
ATOM 1383 O O . LEU A 1 173 ? -14.715 -9.957 11.555 1.00 98.81 173 LEU A O 1
ATOM 1387 N N . THR A 1 174 ? -15.271 -11.750 12.783 1.00 98.69 174 THR A N 1
ATOM 1388 C CA . THR A 1 174 ? -16.029 -10.984 13.776 1.00 98.69 174 THR A CA 1
ATOM 1389 C C . THR A 1 174 ? -15.721 -11.430 15.189 1.00 98.69 174 THR A C 1
ATOM 1391 O O . THR A 1 174 ? -15.602 -12.625 15.458 1.00 98.69 174 THR A O 1
ATOM 1394 N N . PHE A 1 175 ? -15.652 -10.470 16.105 1.00 98.62 175 PHE A N 1
ATOM 1395 C CA . PHE A 1 175 ? -15.687 -10.739 17.537 1.00 98.62 175 PHE A CA 1
ATOM 1396 C C . PHE A 1 175 ? -16.607 -9.744 18.244 1.00 98.62 175 PHE A C 1
ATOM 1398 O O . PHE A 1 175 ? -16.691 -8.567 17.888 1.00 98.62 175 PHE A O 1
ATOM 1405 N N . GLU A 1 176 ? -17.339 -10.250 19.228 1.00 98.69 176 GLU A N 1
ATOM 1406 C CA . GLU A 1 176 ? -18.303 -9.514 20.034 1.00 98.69 176 GLU A CA 1
ATOM 1407 C C . GLU A 1 176 ? -17.803 -9.444 21.474 1.00 98.69 176 GLU A C 1
ATOM 1409 O O . GLU A 1 176 ? -17.507 -10.479 22.079 1.00 98.69 176 GLU A O 1
ATOM 1414 N N . ALA A 1 177 ? -17.805 -8.240 22.044 1.00 98.75 177 ALA A N 1
ATOM 1415 C CA . ALA A 1 177 ? -17.518 -8.015 23.450 1.00 98.75 177 ALA A CA 1
ATOM 1416 C C . ALA A 1 177 ? -18.695 -7.370 24.195 1.00 98.75 177 ALA A C 1
ATOM 1418 O O . ALA A 1 177 ? -19.380 -6.474 23.689 1.00 98.75 177 ALA A O 1
ATOM 1419 N N . VAL A 1 178 ? -18.919 -7.808 25.436 1.00 98.56 178 VAL A N 1
ATOM 1420 C CA . VAL A 1 178 ? -19.869 -7.191 26.368 1.00 98.56 178 VAL A CA 1
ATOM 1421 C C . VAL A 1 178 ? -19.106 -6.294 27.329 1.00 98.56 178 VAL A C 1
ATOM 1423 O O . VAL A 1 178 ? -18.329 -6.755 28.158 1.00 98.56 178 VAL A O 1
ATOM 1426 N N . LEU A 1 179 ? -19.377 -4.994 27.251 1.00 98.31 179 LEU A N 1
ATOM 1427 C CA . LEU A 1 179 ? -18.626 -3.986 27.988 1.00 98.31 179 LEU A CA 1
ATOM 1428 C C . LEU A 1 179 ? -19.326 -3.665 29.303 1.00 98.31 179 LEU A C 1
ATOM 1430 O O . LEU A 1 179 ? -20.505 -3.299 29.317 1.00 98.31 179 LEU A O 1
ATOM 1434 N N . SER A 1 180 ? -18.598 -3.782 30.410 1.00 97.44 180 SER A N 1
ATOM 1435 C CA . SER A 1 180 ? -19.109 -3.498 31.750 1.00 97.44 180 SER A CA 1
ATOM 1436 C C . SER A 1 180 ? -18.082 -2.745 32.588 1.00 97.44 180 SER A C 1
ATOM 1438 O O . SER A 1 180 ? -16.887 -2.985 32.478 1.00 97.44 180 SER A O 1
ATOM 1440 N N . PHE A 1 181 ? -18.544 -1.851 33.458 1.00 96.12 181 PHE A N 1
ATOM 1441 C CA . PHE A 1 181 ? -17.682 -1.057 34.334 1.00 96.12 181 PHE A CA 1
ATOM 1442 C C . PHE A 1 181 ? -18.276 -0.910 35.729 1.00 96.12 181 PHE A C 1
ATOM 1444 O O . PHE A 1 181 ? -19.462 -1.151 35.966 1.00 96.12 181 PHE A O 1
ATOM 1451 N N . ARG A 1 182 ? -17.440 -0.470 36.670 1.00 94.94 182 ARG A N 1
ATOM 1452 C CA . ARG A 1 182 ? -17.850 -0.201 38.045 1.00 94.94 182 ARG A CA 1
ATOM 1453 C C . ARG A 1 182 ? -17.715 1.295 38.338 1.00 94.94 182 ARG A C 1
ATOM 1455 O O . ARG A 1 182 ? -16.591 1.781 38.447 1.00 94.94 182 ARG A O 1
ATOM 1462 N N . PRO A 1 183 ? -18.817 2.049 38.509 1.00 89.94 183 PRO A N 1
ATOM 1463 C CA . PRO A 1 183 ? -18.723 3.498 38.671 1.00 89.94 183 PRO A CA 1
ATOM 1464 C C . PRO A 1 183 ? -18.034 3.910 39.982 1.00 89.94 183 PRO A C 1
ATOM 1466 O O . PRO A 1 183 ? -17.327 4.918 40.021 1.00 89.94 183 PRO A O 1
ATOM 1469 N N . ASN A 1 184 ? -18.209 3.107 41.038 1.00 89.12 184 ASN A N 1
ATOM 1470 C CA . ASN A 1 184 ? -17.638 3.303 42.372 1.00 89.12 184 ASN A CA 1
ATOM 1471 C C . ASN A 1 184 ? -17.053 1.975 42.885 1.00 89.12 184 ASN A C 1
ATOM 1473 O O . ASN A 1 184 ? -17.613 0.920 42.599 1.00 89.12 184 ASN A O 1
ATOM 1477 N N . ARG A 1 185 ? -16.015 2.005 43.737 1.00 83.38 185 ARG A N 1
ATOM 1478 C CA . ARG A 1 185 ? -15.360 0.792 44.288 1.00 83.38 185 ARG A CA 1
ATOM 1479 C C . ARG A 1 185 ? -16.327 -0.205 44.953 1.00 83.38 185 ARG A C 1
ATOM 1481 O O . ARG A 1 185 ? -16.114 -1.408 44.864 1.00 83.38 185 ARG A O 1
ATOM 1488 N N . PHE A 1 186 ? -17.394 0.299 45.575 1.00 84.00 186 PHE A N 1
ATOM 1489 C CA . PHE A 1 186 ? -18.435 -0.495 46.247 1.00 84.00 186 PHE A CA 1
ATOM 1490 C C . PHE A 1 186 ? -19.751 -0.596 45.452 1.00 84.00 186 PHE A C 1
ATOM 1492 O O . PHE A 1 186 ? -20.725 -1.146 45.951 1.00 84.00 186 PHE A O 1
ATOM 1499 N N . GLY A 1 187 ? -19.811 -0.041 44.237 1.00 79.94 187 GLY A N 1
ATOM 1500 C CA . GLY A 1 187 ? -21.019 -0.054 43.406 1.00 79.94 187 GLY A CA 1
ATOM 1501 C C . GLY A 1 187 ? -21.282 -1.412 42.752 1.00 79.94 187 GLY A C 1
ATOM 1502 O O . GLY A 1 187 ? -20.409 -2.284 42.733 1.00 79.94 187 GLY A O 1
ATOM 1503 N N . SER A 1 188 ? -22.473 -1.585 42.181 1.00 90.00 188 SER A N 1
ATOM 1504 C CA . SER A 1 188 ? -22.746 -2.682 41.251 1.00 90.00 188 SER A CA 1
ATOM 1505 C C . SER A 1 188 ? -22.009 -2.456 39.931 1.00 90.00 188 SER A C 1
ATOM 1507 O O . SER A 1 188 ? -21.755 -1.316 39.531 1.00 90.00 188 SER A O 1
ATOM 1509 N N . THR A 1 189 ? -21.655 -3.547 39.259 1.00 94.50 189 THR A N 1
ATOM 1510 C CA . THR A 1 189 ? -21.198 -3.496 37.870 1.00 94.50 189 THR A CA 1
ATOM 1511 C C . THR A 1 189 ? -22.370 -3.082 36.984 1.00 94.50 189 THR A C 1
ATOM 1513 O O . THR A 1 189 ? -23.467 -3.626 37.116 1.00 94.50 189 THR A O 1
ATOM 1516 N N . LEU A 1 190 ? -22.143 -2.109 36.108 1.00 95.81 190 LEU A N 1
ATOM 1517 C CA . LEU A 1 190 ? -23.101 -1.651 35.109 1.00 95.81 190 LEU A CA 1
ATOM 1518 C C . LEU A 1 190 ? -22.626 -2.085 33.727 1.00 95.81 190 LEU A C 1
ATOM 1520 O O . LEU A 1 190 ? -21.432 -2.011 33.430 1.00 95.81 190 LEU A O 1
ATOM 1524 N N . ARG A 1 191 ? -23.565 -2.499 32.879 1.00 97.06 191 ARG A N 1
ATOM 1525 C CA . ARG A 1 191 ? -23.303 -2.791 31.472 1.00 97.06 191 ARG A CA 1
ATOM 1526 C C . ARG A 1 191 ? -23.360 -1.494 30.670 1.00 97.06 191 ARG A C 1
ATOM 1528 O O . ARG A 1 191 ? -24.322 -0.743 30.789 1.00 97.06 191 ARG A O 1
ATOM 1535 N N . VAL A 1 192 ? -22.329 -1.236 29.871 1.00 97.19 192 VAL A N 1
ATOM 1536 C CA . VAL A 1 192 ? -22.291 -0.117 28.915 1.00 97.19 192 VAL A CA 1
ATOM 1537 C C . VAL A 1 192 ? -23.031 -0.492 27.642 1.00 97.19 192 VAL A C 1
ATOM 1539 O O . VAL A 1 192 ? -23.793 0.307 27.109 1.00 97.19 192 VAL A O 1
ATOM 1542 N N . GLY A 1 193 ? -22.804 -1.709 27.148 1.00 98.19 193 GLY A N 1
ATOM 1543 C CA . GLY A 1 193 ? -23.363 -2.162 25.885 1.00 98.19 193 GLY A CA 1
ATOM 1544 C C . GLY A 1 193 ? -22.686 -3.415 25.350 1.00 98.19 193 GLY A C 1
AT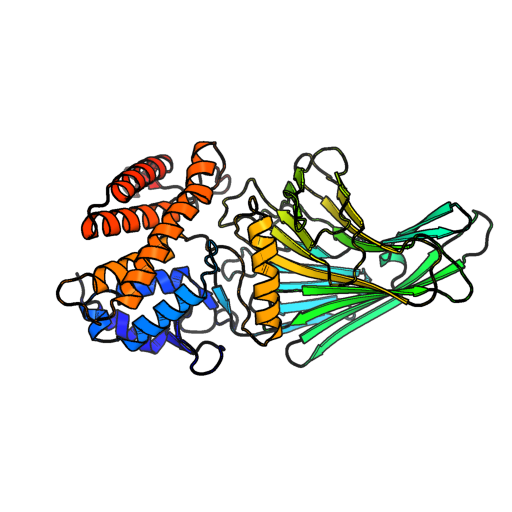OM 1545 O O . GLY A 1 193 ? -22.098 -4.204 26.098 1.00 98.19 193 GLY A O 1
ATOM 1546 N N . ARG A 1 194 ? -22.807 -3.601 24.041 1.00 98.69 194 ARG A N 1
ATOM 1547 C CA . ARG A 1 194 ? -22.187 -4.667 23.256 1.00 98.69 194 ARG A CA 1
ATOM 1548 C C . ARG A 1 194 ? -21.476 -4.038 22.069 1.00 98.69 194 ARG A C 1
ATOM 1550 O O . ARG A 1 194 ? -22.114 -3.295 21.330 1.00 98.69 194 ARG A O 1
ATOM 1557 N N . VAL A 1 195 ? -20.200 -4.350 21.883 1.00 98.81 195 VAL A N 1
ATOM 1558 C CA . VAL A 1 195 ? -19.437 -3.931 20.704 1.00 98.81 195 VAL A CA 1
ATOM 1559 C C . VAL A 1 195 ? -19.151 -5.133 19.816 1.00 98.81 195 VAL A C 1
ATOM 1561 O O . VAL A 1 195 ? -18.821 -6.205 20.317 1.00 98.81 195 VAL A O 1
ATOM 1564 N N . ILE A 1 196 ? -19.302 -4.955 18.509 1.00 98.88 196 ILE A N 1
ATOM 1565 C CA . ILE A 1 196 ? -18.936 -5.935 17.491 1.00 98.88 196 ILE A CA 1
ATOM 1566 C C . ILE A 1 196 ? -17.849 -5.312 16.629 1.00 98.88 196 ILE A C 1
ATOM 1568 O O . ILE A 1 196 ? -18.055 -4.235 16.067 1.00 98.88 196 ILE A O 1
ATOM 1572 N N . TYR A 1 197 ? -16.721 -6.003 16.516 1.00 98.81 197 TYR A N 1
ATOM 1573 C CA . TYR A 1 197 ? -15.705 -5.706 15.518 1.00 98.81 197 TYR A CA 1
ATOM 1574 C C . TYR A 1 197 ? -15.896 -6.635 14.329 1.00 98.81 197 TYR A C 1
ATOM 1576 O O . TYR A 1 197 ? -16.095 -7.840 14.499 1.00 98.81 197 TYR A O 1
ATOM 1584 N N . ARG A 1 198 ? -15.845 -6.065 13.128 1.00 98.75 198 ARG A N 1
ATOM 1585 C CA . ARG A 1 198 ? -15.943 -6.773 11.853 1.00 98.75 198 ARG A CA 1
ATOM 1586 C C . ARG A 1 198 ? -14.748 -6.406 10.987 1.00 98.75 198 ARG A C 1
ATOM 1588 O O . ARG A 1 198 ? -14.490 -5.227 10.767 1.00 98.75 198 ARG A O 1
ATOM 1595 N N . ILE A 1 199 ? -14.061 -7.420 10.477 1.00 98.75 199 ILE A N 1
ATOM 1596 C CA . ILE A 1 199 ? -12.936 -7.293 9.552 1.00 98.75 199 ILE A CA 1
ATOM 1597 C C . ILE A 1 199 ? -13.316 -8.030 8.269 1.00 98.75 199 ILE A C 1
ATOM 1599 O O . ILE A 1 199 ? -13.765 -9.173 8.327 1.00 98.75 199 ILE A O 1
ATOM 1603 N N . ASP A 1 200 ? -13.198 -7.362 7.129 1.00 98.50 200 ASP A N 1
ATOM 1604 C CA . ASP A 1 200 ? -13.677 -7.822 5.825 1.00 98.50 200 ASP A CA 1
ATOM 1605 C C . ASP A 1 200 ? -12.542 -7.757 4.799 1.00 98.50 200 ASP A C 1
ATOM 1607 O O . ASP A 1 200 ? -11.942 -6.702 4.582 1.00 98.50 200 ASP A O 1
ATOM 1611 N N . ILE A 1 201 ? -12.228 -8.912 4.215 1.00 98.44 201 ILE A N 1
ATOM 1612 C CA . ILE A 1 201 ? -11.114 -9.125 3.291 1.00 98.44 201 ILE A CA 1
ATOM 1613 C C . ILE A 1 201 ? -11.658 -9.851 2.065 1.00 98.44 201 ILE A C 1
ATOM 1615 O O . ILE A 1 201 ? -12.407 -10.818 2.194 1.00 98.44 201 ILE A O 1
ATOM 1619 N N . ARG A 1 202 ? -11.280 -9.407 0.866 1.00 97.19 202 ARG A N 1
ATOM 1620 C CA . ARG A 1 202 ? -11.728 -10.000 -0.402 1.00 97.19 202 ARG A CA 1
ATOM 1621 C C . ARG A 1 202 ? -10.539 -10.528 -1.184 1.00 97.19 202 ARG A C 1
ATOM 1623 O O . ARG A 1 202 ? -9.493 -9.895 -1.188 1.00 97.19 202 ARG A O 1
ATOM 1630 N N . ALA A 1 203 ? -10.718 -11.631 -1.903 1.00 95.69 203 ALA A N 1
ATOM 1631 C CA . ALA A 1 203 ? -9.662 -12.260 -2.696 1.00 95.69 203 ALA A CA 1
ATOM 1632 C C . ALA A 1 203 ? -9.125 -11.379 -3.834 1.00 95.69 203 ALA A C 1
ATOM 1634 O O . ALA A 1 203 ? -8.069 -11.664 -4.388 1.00 95.69 203 ALA A O 1
ATOM 1635 N N . ASN A 1 204 ? -9.877 -10.347 -4.222 1.00 93.69 204 ASN A N 1
ATOM 1636 C CA . ASN A 1 204 ? -9.549 -9.434 -5.310 1.00 93.69 204 ASN A CA 1
ATOM 1637 C C . ASN A 1 204 ? -8.978 -8.089 -4.827 1.00 93.69 204 ASN A C 1
ATOM 1639 O O . ASN A 1 204 ? -8.926 -7.129 -5.591 1.00 93.69 204 ASN A O 1
ATOM 1643 N N . SER A 1 205 ? -8.614 -7.974 -3.548 1.00 95.38 205 SER A N 1
ATOM 1644 C CA . SER A 1 205 ? -8.267 -6.694 -2.936 1.00 95.38 205 SER A CA 1
ATOM 1645 C C . SER A 1 205 ? -7.251 -6.865 -1.813 1.00 95.38 205 SER A C 1
ATOM 1647 O O . SER A 1 205 ? -7.424 -7.689 -0.924 1.00 95.38 205 SER A O 1
ATOM 1649 N N . VAL A 1 206 ? -6.231 -6.006 -1.791 1.00 96.44 206 VAL A N 1
ATOM 1650 C CA . VAL A 1 206 ? -5.304 -5.884 -0.647 1.00 96.44 206 VAL A CA 1
ATOM 1651 C C . VAL A 1 206 ? -5.863 -5.025 0.490 1.00 96.44 206 VAL A C 1
ATOM 1653 O O . VAL A 1 206 ? -5.263 -4.939 1.560 1.00 96.44 206 VAL A O 1
ATOM 1656 N N . PHE A 1 207 ? -7.004 -4.365 0.272 1.00 97.94 207 PHE A N 1
ATOM 1657 C CA . PHE A 1 207 ? -7.660 -3.571 1.301 1.00 97.94 207 PHE A CA 1
ATOM 1658 C C . PHE A 1 207 ? -8.362 -4.455 2.329 1.00 97.94 207 PHE A C 1
ATOM 1660 O O . PHE A 1 207 ? -9.112 -5.365 1.976 1.00 97.94 207 PHE A O 1
ATOM 1667 N N . VAL A 1 208 ? -8.171 -4.104 3.598 1.00 98.31 208 VAL A N 1
ATOM 1668 C CA . VAL A 1 208 ? -8.823 -4.719 4.752 1.00 98.31 208 VAL A CA 1
ATOM 1669 C C . VAL A 1 208 ? -9.756 -3.703 5.389 1.00 98.31 208 VAL A C 1
ATOM 1671 O O . VAL A 1 208 ? -9.334 -2.684 5.936 1.00 98.31 208 VAL A O 1
ATOM 1674 N N . ASP A 1 209 ? -11.046 -3.975 5.302 1.00 98.44 209 ASP A N 1
ATOM 1675 C CA . ASP A 1 209 ? -12.096 -3.141 5.862 1.00 98.44 209 ASP A CA 1
ATOM 1676 C C . ASP A 1 209 ? -12.317 -3.499 7.334 1.00 98.44 209 ASP A C 1
ATOM 1678 O O . ASP A 1 209 ? -12.625 -4.646 7.645 1.00 98.44 209 ASP A O 1
ATOM 1682 N N . VAL A 1 210 ? -12.194 -2.530 8.242 1.00 98.56 210 VAL A N 1
ATOM 1683 C CA . VAL A 1 210 ? -12.453 -2.710 9.677 1.00 98.56 210 VAL A CA 1
ATOM 1684 C C . VAL A 1 210 ? -13.609 -1.827 10.135 1.00 98.56 210 VAL A C 1
ATOM 1686 O O . VAL A 1 210 ? -13.710 -0.658 9.761 1.00 98.56 210 VAL A O 1
ATOM 1689 N N . GLU A 1 211 ? -14.491 -2.374 10.959 1.00 98.75 211 GLU A N 1
ATOM 1690 C CA . GLU A 1 211 ? -15.648 -1.672 11.508 1.00 98.75 211 GLU A CA 1
ATOM 1691 C C . GLU A 1 211 ? -15.857 -2.055 12.970 1.00 98.75 211 GLU A C 1
ATOM 1693 O O . GLU A 1 211 ? -15.711 -3.219 13.339 1.00 98.75 211 GLU A O 1
ATOM 1698 N N . ALA A 1 212 ? -16.218 -1.071 13.788 1.00 98.81 212 ALA A N 1
ATOM 1699 C CA . ALA A 1 212 ? -16.635 -1.244 15.168 1.00 98.81 212 ALA A CA 1
ATOM 1700 C C . ALA A 1 212 ? -18.054 -0.689 15.324 1.00 98.81 212 ALA A C 1
ATOM 1702 O O . ALA A 1 212 ? -18.300 0.490 15.052 1.00 98.81 212 ALA A O 1
ATOM 1703 N N . ALA A 1 213 ? -18.977 -1.529 15.787 1.00 98.75 213 ALA A N 1
ATOM 1704 C CA . ALA A 1 213 ? -20.361 -1.162 16.062 1.00 98.75 213 ALA A CA 1
ATOM 1705 C C . ALA A 1 213 ? -20.677 -1.385 17.546 1.00 98.75 213 ALA A C 1
ATOM 1707 O O . ALA A 1 213 ? -20.728 -2.523 18.008 1.00 98.75 213 ALA A O 1
ATOM 1708 N N . LEU A 1 214 ? -20.894 -0.305 18.301 1.00 98.81 214 LEU A N 1
ATOM 1709 C CA . LEU A 1 214 ? -21.271 -0.344 19.716 1.00 98.81 214 LEU A CA 1
ATOM 1710 C C . LEU A 1 214 ? -22.765 -0.071 19.875 1.00 98.81 214 LEU A C 1
ATOM 1712 O O . LEU A 1 214 ? -23.216 1.055 19.677 1.00 98.81 214 LEU A O 1
ATOM 1716 N N . THR A 1 215 ? -23.518 -1.076 20.310 1.00 98.69 215 THR A N 1
ATOM 1717 C CA . THR A 1 215 ? -24.906 -0.926 20.757 1.00 98.69 215 THR A CA 1
ATOM 1718 C C . THR A 1 215 ? -24.930 -0.682 22.263 1.00 98.69 215 THR A C 1
ATOM 1720 O O . THR A 1 215 ? -24.597 -1.572 23.052 1.00 98.69 215 THR A O 1
ATOM 1723 N N . LEU A 1 216 ? -25.321 0.524 22.669 1.00 98.44 216 LEU A N 1
ATOM 1724 C CA . LEU A 1 216 ? -25.413 0.924 24.073 1.00 98.44 216 LEU A CA 1
ATOM 1725 C C . LEU A 1 216 ? -26.588 0.237 24.780 1.00 98.44 216 LEU A C 1
ATOM 1727 O O . LEU A 1 216 ? -27.659 0.048 24.199 1.00 98.44 216 LEU A O 1
ATOM 1731 N N . ASP A 1 217 ? -26.389 -0.120 26.048 1.00 97.56 217 ASP A N 1
ATOM 1732 C CA . ASP A 1 217 ? -27.446 -0.662 26.899 1.00 97.56 217 ASP A CA 1
ATOM 1733 C C . ASP A 1 217 ? -28.502 0.431 27.165 1.00 97.56 217 ASP A C 1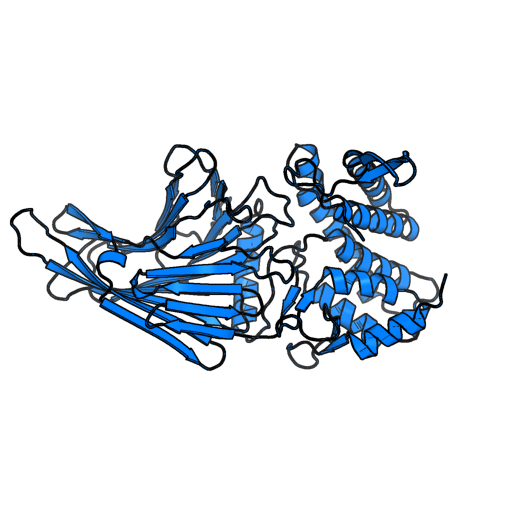
ATOM 1735 O O . ASP A 1 217 ? -28.150 1.532 27.591 1.00 97.56 217 ASP A O 1
ATOM 1739 N N . PRO A 1 218 ? -29.802 0.173 26.929 1.00 95.69 218 PRO A N 1
ATOM 1740 C CA . PRO A 1 218 ? -30.841 1.191 27.086 1.00 95.69 218 PRO A CA 1
ATOM 1741 C C . PRO A 1 218 ? -31.022 1.664 28.537 1.00 95.69 218 PRO A C 1
ATOM 1743 O O . PRO A 1 218 ? -31.631 2.711 28.762 1.00 95.69 218 PRO A O 1
ATOM 1746 N N . ALA A 1 219 ? -30.522 0.915 29.527 1.00 94.50 219 ALA A N 1
ATOM 1747 C CA . ALA A 1 219 ? -30.598 1.280 30.937 1.00 94.50 219 ALA A CA 1
ATOM 1748 C C . ALA A 1 219 ? -29.515 2.284 31.368 1.00 94.50 219 ALA A C 1
ATOM 1750 O O . ALA A 1 219 ? -29.584 2.808 32.485 1.00 94.50 219 ALA A O 1
ATOM 1751 N N . ILE A 1 220 ? -28.524 2.568 30.516 1.00 92.62 220 ILE A N 1
ATOM 1752 C CA . ILE A 1 220 ? -27.475 3.545 30.792 1.00 92.62 220 ILE A CA 1
ATOM 1753 C C . ILE A 1 220 ? -27.456 4.654 29.747 1.00 92.62 220 ILE A C 1
ATOM 1755 O O . ILE A 1 220 ? -27.793 4.486 28.581 1.00 92.62 220 ILE A O 1
ATOM 1759 N N . VAL A 1 221 ? -27.033 5.825 30.198 1.00 92.00 221 VAL A N 1
ATOM 1760 C CA . VAL A 1 221 ? -26.741 6.963 29.345 1.00 92.00 221 VAL A CA 1
ATOM 1761 C C . VAL A 1 221 ? -25.290 7.324 29.585 1.00 92.00 221 VAL A C 1
ATOM 1763 O O . VAL A 1 221 ? -24.903 7.603 30.721 1.00 92.00 221 VAL A O 1
ATOM 1766 N N . VAL A 1 222 ? -24.512 7.322 28.512 1.00 96.44 222 VAL A N 1
ATOM 1767 C CA . VAL A 1 222 ? -23.109 7.730 28.508 1.00 96.44 222 VAL A CA 1
ATOM 1768 C C . VAL A 1 222 ? -22.929 8.918 27.572 1.00 96.44 222 VAL A C 1
ATOM 1770 O O . VAL A 1 222 ? -23.762 9.186 26.703 1.00 96.44 222 VAL A O 1
ATOM 1773 N N . GLU A 1 223 ? -21.856 9.658 27.783 1.00 98.19 223 GLU A N 1
ATOM 1774 C CA . GLU A 1 223 ? -21.507 10.845 27.014 1.00 98.19 223 GLU A CA 1
ATOM 1775 C C . GLU A 1 223 ? -20.111 10.661 26.420 1.00 98.19 223 GLU A C 1
ATOM 1777 O O . GLU A 1 223 ? -19.315 9.894 26.960 1.00 98.19 223 GLU A O 1
ATOM 1782 N N . ASP A 1 224 ? -19.808 11.369 25.333 1.00 98.12 224 ASP A N 1
ATOM 1783 C CA . ASP A 1 224 ? -18.438 11.520 24.827 1.00 98.12 224 ASP A CA 1
ATOM 1784 C C . ASP A 1 224 ? -17.755 10.161 24.563 1.00 98.12 224 ASP A C 1
ATOM 1786 O O . ASP A 1 224 ? -16.661 9.881 25.058 1.00 98.12 224 ASP A O 1
ATOM 1790 N N . VAL A 1 225 ? -18.441 9.288 23.818 1.00 98.69 225 VAL A N 1
ATOM 1791 C CA . VAL A 1 225 ? -18.014 7.902 23.578 1.00 98.69 225 VAL A CA 1
ATOM 1792 C C . VAL A 1 225 ? -16.924 7.858 22.514 1.00 98.69 225 VAL A C 1
ATOM 1794 O O . VAL A 1 225 ? -17.064 8.463 21.457 1.00 98.69 225 VAL A O 1
ATOM 1797 N N . THR A 1 226 ? -15.870 7.090 22.753 1.00 98.75 226 THR A N 1
ATOM 1798 C CA . THR A 1 226 ? -14.784 6.840 21.807 1.00 98.75 226 THR A CA 1
ATOM 1799 C C . THR A 1 226 ? -14.691 5.349 21.509 1.00 98.75 226 THR A C 1
ATOM 1801 O O . THR A 1 226 ? -14.546 4.545 22.430 1.00 98.75 226 THR A O 1
ATOM 1804 N N . LEU A 1 227 ? -14.747 4.997 20.224 1.00 98.75 227 LEU A N 1
ATOM 1805 C CA . LEU A 1 227 ? -14.388 3.674 19.704 1.00 98.75 227 LEU A CA 1
ATOM 1806 C C . LEU A 1 227 ? -12.964 3.730 19.153 1.00 98.75 227 LEU A C 1
ATOM 1808 O O . LEU A 1 227 ? -12.548 4.782 18.662 1.00 98.75 227 LEU A O 1
ATOM 1812 N N . THR A 1 228 ? -12.221 2.628 19.216 1.00 98.75 228 THR A N 1
ATOM 1813 C CA . THR A 1 228 ? -10.827 2.610 18.761 1.00 98.75 228 THR A CA 1
ATOM 1814 C C . THR A 1 228 ? -10.545 1.507 17.756 1.00 98.75 228 THR A C 1
ATOM 1816 O O . THR A 1 228 ? -11.216 0.482 17.744 1.00 98.75 228 THR A O 1
ATOM 1819 N N . PHE A 1 229 ? -9.544 1.740 16.908 1.00 98.44 229 PHE A N 1
ATOM 1820 C CA . PHE A 1 229 ? -8.899 0.704 16.106 1.00 98.44 229 PHE A CA 1
ATOM 1821 C C . PHE A 1 229 ? -7.434 0.643 16.500 1.00 98.44 229 PHE A C 1
ATOM 1823 O O . PHE A 1 229 ? -6.678 1.572 16.200 1.00 98.44 229 PHE A O 1
ATOM 1830 N N . GLY A 1 230 ? -7.075 -0.420 17.210 1.00 96.88 230 GLY A N 1
ATOM 1831 C CA . GLY A 1 230 ? -5.754 -0.622 17.770 1.00 96.88 230 GLY A CA 1
ATOM 1832 C C . GLY A 1 230 ? -4.817 -1.423 16.877 1.00 96.88 230 GLY A C 1
ATOM 1833 O O . GLY A 1 230 ? -5.225 -2.271 16.078 1.00 96.88 230 GLY A O 1
ATOM 1834 N N . PHE A 1 231 ? -3.538 -1.128 17.057 1.00 94.69 231 PHE A N 1
ATOM 1835 C CA . PH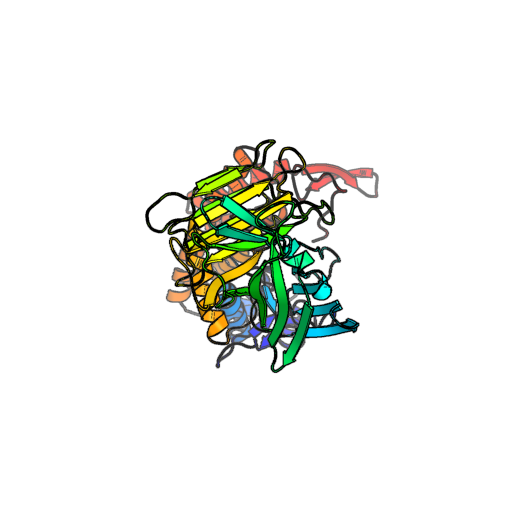E A 1 231 ? -2.402 -1.842 16.515 1.00 94.69 231 PHE A CA 1
ATOM 1836 C C . PHE A 1 231 ? -1.439 -2.061 17.658 1.00 94.69 231 PHE A C 1
ATOM 1838 O O . PHE A 1 231 ? -1.009 -1.095 18.290 1.00 94.69 231 PHE A O 1
ATOM 1845 N N . ASP A 1 232 ? -1.097 -3.310 17.909 1.00 94.31 232 ASP A N 1
ATOM 1846 C CA . ASP A 1 232 ? -0.119 -3.653 18.927 1.00 94.31 232 ASP A CA 1
ATOM 1847 C C . ASP A 1 232 ? 1.047 -4.407 18.296 1.00 94.31 232 ASP A C 1
ATOM 1849 O O . ASP A 1 232 ? 0.945 -4.930 17.182 1.00 94.31 232 ASP A O 1
ATOM 1853 N N . ASP A 1 233 ? 2.165 -4.434 19.012 1.00 89.62 233 ASP A N 1
ATOM 1854 C CA . ASP A 1 233 ? 3.401 -5.082 18.578 1.00 89.62 233 ASP A CA 1
ATOM 1855 C C . ASP A 1 233 ? 3.922 -4.554 17.222 1.00 89.62 233 ASP A C 1
ATOM 1857 O O . ASP A 1 233 ? 4.493 -5.290 16.418 1.00 89.62 233 ASP A O 1
ATOM 1861 N N . ALA A 1 234 ? 3.733 -3.253 16.957 1.00 89.44 234 ALA A N 1
ATOM 1862 C CA . ALA A 1 234 ? 4.014 -2.649 15.652 1.00 89.44 234 ALA A CA 1
ATOM 1863 C C . ALA A 1 234 ? 5.499 -2.750 15.234 1.00 89.44 234 ALA A C 1
ATOM 1865 O O . ALA A 1 234 ? 5.793 -2.832 14.047 1.00 89.44 234 ALA A O 1
ATOM 1866 N N . SER A 1 235 ? 6.444 -2.778 16.181 1.00 90.00 235 SER A N 1
ATOM 1867 C CA . SER A 1 235 ? 7.890 -2.879 15.903 1.00 90.00 235 SER A CA 1
ATOM 1868 C C . SER A 1 235 ? 8.536 -4.068 16.614 1.00 90.00 235 SER A C 1
ATOM 1870 O O . SER A 1 235 ? 9.429 -3.914 17.447 1.00 90.00 235 SER A O 1
ATOM 1872 N N . HIS A 1 236 ? 8.073 -5.278 16.307 1.00 88.50 236 HIS A N 1
ATOM 1873 C CA . HIS A 1 236 ? 8.578 -6.503 16.934 1.00 88.50 236 HIS A CA 1
ATOM 1874 C C . HIS A 1 236 ? 9.966 -6.955 16.442 1.00 88.50 236 HIS A C 1
ATOM 1876 O O . HIS A 1 236 ? 10.566 -7.865 17.015 1.00 88.50 236 HIS A O 1
ATOM 1882 N N . GLY A 1 237 ? 10.485 -6.383 15.350 1.00 87.06 237 GLY A N 1
ATOM 1883 C CA . GLY A 1 237 ? 11.840 -6.630 14.838 1.00 87.06 237 GLY A CA 1
ATOM 1884 C C . GLY A 1 237 ? 12.042 -7.912 14.016 1.00 87.06 237 GLY A C 1
ATOM 1885 O O . GLY A 1 237 ? 12.973 -7.963 13.214 1.00 87.06 237 GLY A O 1
ATOM 1886 N N . LEU A 1 238 ? 11.184 -8.934 14.143 1.00 86.06 238 LEU A N 1
ATOM 1887 C CA . LEU A 1 238 ? 11.192 -10.089 13.222 1.00 86.06 238 LEU A CA 1
ATOM 1888 C C . LEU A 1 238 ? 11.044 -9.624 11.767 1.00 86.06 238 LEU A C 1
ATOM 1890 O O . LEU A 1 238 ? 10.210 -8.763 11.491 1.00 86.06 238 LEU A O 1
ATOM 1894 N N . ASN A 1 239 ? 11.863 -10.174 10.864 1.00 82.94 239 ASN A N 1
ATOM 1895 C CA . ASN A 1 239 ? 11.932 -9.787 9.447 1.00 82.94 239 ASN A CA 1
ATOM 1896 C C . ASN A 1 239 ? 11.941 -8.268 9.233 1.00 82.94 239 ASN A C 1
ATOM 1898 O O . ASN A 1 239 ? 11.332 -7.736 8.311 1.00 82.94 239 ASN A O 1
ATOM 1902 N N . ASN A 1 240 ? 12.659 -7.577 10.124 1.00 85.88 240 ASN A N 1
ATOM 1903 C CA . ASN A 1 240 ? 12.888 -6.143 10.082 1.00 85.88 240 ASN A CA 1
ATOM 1904 C C . ASN A 1 240 ? 11.614 -5.284 10.155 1.00 85.88 240 ASN A C 1
ATOM 1906 O O . ASN A 1 240 ? 11.625 -4.152 9.690 1.00 85.88 240 ASN A O 1
ATOM 1910 N N . VAL A 1 241 ? 10.519 -5.768 10.750 1.00 91.44 241 VAL A N 1
ATOM 1911 C CA . VAL A 1 241 ? 9.326 -4.938 10.998 1.00 91.44 241 VAL A CA 1
ATOM 1912 C C . VAL A 1 241 ? 9.614 -3.934 12.125 1.00 91.44 241 VAL A C 1
ATOM 1914 O O . VAL A 1 241 ? 9.780 -4.324 13.285 1.00 91.44 241 VAL A O 1
ATOM 1917 N N . ARG A 1 242 ? 9.682 -2.641 11.775 1.00 92.88 242 ARG A N 1
ATOM 1918 C CA . ARG A 1 242 ? 9.942 -1.510 12.691 1.00 92.88 242 ARG A CA 1
ATOM 1919 C C . ARG A 1 242 ? 9.312 -0.203 12.194 1.00 92.88 242 ARG A C 1
ATOM 1921 O O . ARG A 1 242 ? 9.861 0.413 11.299 1.00 92.88 242 ARG A O 1
ATOM 1928 N N . TYR A 1 243 ? 8.192 0.272 12.727 1.00 95.88 243 TYR A N 1
ATOM 1929 C CA . TYR A 1 243 ? 7.615 1.550 12.271 1.00 95.88 243 TYR A CA 1
ATOM 1930 C C . TYR A 1 243 ? 8.156 2.734 13.069 1.00 95.88 243 TYR A C 1
ATOM 1932 O O . TYR A 1 243 ? 8.225 2.693 14.292 1.00 95.88 243 TYR A O 1
ATOM 1940 N N . GLU A 1 244 ? 8.495 3.823 12.383 1.00 95.12 244 GLU A N 1
ATOM 1941 C CA . GLU A 1 244 ? 9.266 4.928 12.976 1.00 95.12 244 GLU A CA 1
ATOM 1942 C C . GLU A 1 244 ? 8.530 6.261 12.906 1.00 95.12 244 GLU A C 1
ATOM 1944 O O . GLU A 1 244 ? 8.821 7.192 13.658 1.00 95.12 244 GLU A O 1
ATOM 1949 N N . THR A 1 245 ? 7.592 6.390 11.971 1.00 95.69 245 THR A N 1
ATOM 1950 C CA . THR A 1 245 ? 6.879 7.642 11.733 1.00 95.69 245 THR A CA 1
ATOM 1951 C C . THR A 1 245 ? 5.385 7.419 11.674 1.00 95.69 245 THR A C 1
ATOM 1953 O O . THR A 1 245 ? 4.929 6.389 11.193 1.00 95.69 245 THR A O 1
ATOM 1956 N N . LEU A 1 246 ? 4.642 8.414 12.149 1.00 96.94 246 LEU A N 1
ATOM 1957 C CA . LEU A 1 246 ? 3.200 8.547 12.016 1.00 96.94 246 LEU A CA 1
ATOM 1958 C C . LEU A 1 246 ? 2.905 9.794 11.177 1.00 96.94 246 LEU A C 1
ATOM 1960 O O . LEU A 1 246 ? 3.454 10.872 11.434 1.00 96.94 246 LEU A O 1
ATOM 1964 N N . ARG A 1 247 ? 2.031 9.648 10.183 1.00 96.69 247 ARG A N 1
ATOM 1965 C CA . ARG A 1 247 ? 1.640 10.703 9.243 1.00 96.69 247 ARG A CA 1
ATOM 1966 C C . ARG A 1 247 ? 0.124 10.800 9.156 1.00 96.69 247 ARG A C 1
ATOM 1968 O O . ARG A 1 247 ? -0.545 9.776 9.175 1.00 96.69 247 ARG A O 1
ATOM 1975 N N . ALA A 1 248 ? -0.408 12.011 9.039 1.00 96.75 248 ALA A N 1
ATOM 1976 C CA . ALA A 1 248 ? -1.838 12.262 8.848 1.00 96.75 248 ALA A CA 1
ATOM 1977 C C . ALA A 1 248 ? -2.049 13.395 7.837 1.00 96.75 248 ALA A C 1
ATOM 1979 O O . ALA A 1 248 ? -1.471 14.470 8.008 1.00 96.75 248 ALA A O 1
ATOM 1980 N N . ALA A 1 249 ? -2.867 13.161 6.811 1.00 95.38 249 ALA A N 1
ATOM 1981 C CA . ALA A 1 249 ? -3.161 14.111 5.742 1.00 95.38 249 ALA A CA 1
ATOM 1982 C C . ALA A 1 249 ? -4.572 14.707 5.869 1.00 95.38 249 ALA A C 1
ATOM 1984 O O . ALA A 1 249 ? -5.536 14.053 6.286 1.00 95.38 249 ALA A O 1
ATOM 1985 N N . PHE A 1 250 ? -4.693 15.973 5.467 1.00 94.00 250 PHE A N 1
ATOM 1986 C CA . PHE A 1 250 ? -5.908 16.780 5.576 1.00 94.00 250 PHE A CA 1
ATOM 1987 C C . PHE A 1 250 ? -6.169 17.492 4.238 1.00 94.00 250 PHE A C 1
ATOM 1989 O O . PHE A 1 250 ? -5.212 17.965 3.634 1.00 94.00 250 PHE A O 1
ATOM 1996 N N . PRO A 1 251 ? -7.423 17.623 3.758 1.00 88.25 251 PRO A N 1
ATOM 1997 C CA . PRO A 1 251 ? -7.697 18.042 2.373 1.00 88.25 251 PRO A CA 1
ATOM 1998 C C . PRO A 1 251 ? -7.148 19.417 1.952 1.00 88.25 251 PRO A C 1
ATOM 2000 O O . PRO A 1 251 ? -7.042 19.699 0.765 1.00 88.25 251 PRO A O 1
ATOM 2003 N N . ALA A 1 252 ? -6.837 20.295 2.907 1.00 86.38 252 ALA A N 1
ATOM 2004 C CA . ALA A 1 252 ? -6.360 21.654 2.650 1.00 86.38 252 ALA A CA 1
ATOM 2005 C C . ALA A 1 252 ? -5.208 22.057 3.586 1.00 86.38 252 ALA A C 1
ATOM 2007 O O . ALA A 1 252 ? -5.043 23.232 3.917 1.00 86.38 252 ALA A O 1
ATOM 2008 N N . SER A 1 253 ? -4.446 21.093 4.105 1.00 89.31 253 SER A N 1
ATOM 2009 C CA . SER A 1 253 ? -3.323 21.383 5.001 1.00 89.31 253 SER A CA 1
ATOM 2010 C C . SER A 1 253 ? -2.183 20.396 4.787 1.00 89.31 253 SER A C 1
ATOM 2012 O O . SER A 1 253 ? -2.460 19.229 4.520 1.00 89.31 253 SER A O 1
ATOM 2014 N N . PRO A 1 254 ? -0.920 20.835 4.949 1.00 89.94 254 PRO A N 1
ATOM 2015 C CA . PRO A 1 254 ? 0.217 19.932 4.869 1.00 89.94 254 PRO A CA 1
ATOM 2016 C C . PRO A 1 254 ? 0.069 18.749 5.838 1.00 89.94 254 PRO A C 1
ATOM 2018 O O . PRO A 1 254 ? -0.450 18.938 6.949 1.00 89.94 254 PRO A O 1
ATOM 2021 N N . PRO A 1 255 ? 0.566 17.556 5.474 1.00 92.06 255 PRO A N 1
ATOM 2022 C CA . PRO A 1 255 ? 0.547 16.406 6.358 1.00 92.06 255 PRO A CA 1
ATOM 2023 C C . PRO A 1 255 ? 1.215 16.693 7.701 1.00 92.06 255 PRO A C 1
ATOM 2025 O O . PRO A 1 255 ? 2.320 17.235 7.781 1.00 92.06 255 PRO A O 1
ATOM 2028 N N . THR A 1 256 ? 0.569 16.270 8.783 1.00 95.25 256 THR A N 1
ATOM 2029 C CA . THR A 1 256 ? 1.211 16.243 10.096 1.00 95.25 256 THR A CA 1
ATOM 2030 C C . THR A 1 256 ? 2.118 15.027 10.174 1.00 95.25 256 THR A C 1
ATOM 2032 O O . THR A 1 256 ? 1.669 13.911 9.930 1.00 95.25 256 THR A O 1
ATOM 2035 N N . VAL A 1 257 ? 3.375 15.237 10.565 1.00 95.06 257 VAL A N 1
ATOM 2036 C CA . VAL A 1 257 ? 4.370 14.171 10.738 1.00 95.06 257 VAL A CA 1
ATOM 2037 C C . VAL A 1 257 ? 4.856 14.143 12.183 1.00 95.06 257 VAL A C 1
ATOM 2039 O O . VAL A 1 257 ? 5.125 15.186 12.796 1.00 95.06 257 VAL A O 1
ATOM 2042 N N . ARG A 1 258 ? 4.969 12.940 12.743 1.00 95.69 258 ARG A N 1
ATOM 2043 C CA . ARG A 1 258 ? 5.557 12.678 14.059 1.00 95.69 258 ARG A CA 1
ATOM 2044 C C . ARG A 1 258 ? 6.502 11.488 13.959 1.00 95.69 258 ARG A C 1
ATOM 2046 O O . ARG A 1 258 ? 6.147 10.473 13.373 1.00 95.69 258 ARG A O 1
ATOM 2053 N N . LYS A 1 259 ? 7.704 11.630 14.515 1.00 94.69 259 LYS A N 1
ATOM 2054 C CA . LYS A 1 259 ? 8.668 10.532 14.646 1.00 94.69 259 LYS A CA 1
ATOM 2055 C C . LYS A 1 259 ? 8.496 9.876 16.011 1.00 94.69 259 LYS A C 1
ATOM 2057 O O . LYS A 1 259 ? 8.235 10.582 16.986 1.00 94.69 259 LYS A O 1
ATOM 2062 N N . ALA A 1 260 ? 8.649 8.561 16.064 1.00 93.50 260 ALA A N 1
ATOM 2063 C CA . ALA A 1 260 ? 8.682 7.793 17.294 1.00 93.50 260 ALA A CA 1
ATOM 2064 C C . ALA A 1 260 ? 9.805 8.299 18.210 1.00 93.50 260 ALA A C 1
ATOM 2066 O O . ALA A 1 260 ? 10.916 8.601 17.771 1.00 93.50 260 ALA A O 1
ATOM 2067 N N . GLY A 1 261 ? 9.501 8.402 19.498 1.00 90.81 261 GLY A N 1
ATOM 2068 C CA . GLY A 1 261 ? 10.407 8.901 20.527 1.00 90.81 261 GLY A CA 1
ATOM 2069 C C . GLY A 1 261 ? 9.986 8.405 21.905 1.00 90.81 261 GLY A C 1
ATOM 2070 O O . GLY A 1 261 ? 9.084 7.580 22.015 1.00 90.81 261 GLY A O 1
ATOM 2071 N N . ALA A 1 262 ? 10.634 8.900 22.959 1.00 85.31 262 ALA A N 1
ATOM 2072 C CA . ALA A 1 262 ? 10.335 8.481 24.332 1.00 85.31 262 ALA A CA 1
ATOM 2073 C C . ALA A 1 262 ? 8.939 8.916 24.821 1.00 85.31 262 ALA A C 1
ATOM 2075 O O . ALA A 1 262 ? 8.385 8.302 25.729 1.00 85.31 262 ALA A O 1
ATOM 2076 N N . GLU A 1 263 ? 8.377 9.977 24.240 1.00 89.06 263 GLU A N 1
ATOM 2077 C CA . GLU A 1 263 ? 7.057 10.492 24.596 1.00 89.06 263 GLU A CA 1
ATOM 2078 C C . GLU A 1 263 ? 5.957 9.863 23.740 1.00 89.06 263 GLU A C 1
ATOM 2080 O O . GLU A 1 263 ? 6.155 9.553 22.563 1.00 89.06 263 GLU A O 1
ATOM 2085 N N . ALA A 1 264 ? 4.768 9.727 24.329 1.00 93.38 264 ALA A N 1
ATOM 2086 C CA . ALA A 1 264 ? 3.585 9.333 23.585 1.00 93.38 264 ALA A CA 1
ATOM 2087 C C . ALA A 1 264 ? 3.212 10.408 22.555 1.00 93.38 264 ALA A C 1
ATOM 2089 O O . ALA A 1 264 ? 3.230 11.610 22.831 1.00 93.38 264 ALA A O 1
ATOM 2090 N N . ILE A 1 265 ? 2.826 9.966 21.367 1.00 95.31 265 ILE A N 1
ATOM 2091 C CA . ILE A 1 265 ? 2.421 10.829 20.267 1.00 95.31 265 ILE A CA 1
ATOM 2092 C C . ILE A 1 265 ? 0.903 10.947 20.284 1.00 95.31 265 ILE A C 1
ATOM 2094 O O . ILE A 1 265 ? 0.196 9.947 20.370 1.00 95.31 265 ILE A O 1
ATOM 2098 N N . ARG A 1 266 ? 0.387 12.169 20.131 1.00 96.75 266 ARG A N 1
ATOM 2099 C CA . ARG A 1 266 ? -1.028 12.398 19.833 1.00 96.75 266 ARG A CA 1
ATOM 2100 C C . ARG A 1 266 ? -1.177 13.395 18.697 1.00 96.75 266 ARG A C 1
ATOM 2102 O O . ARG A 1 266 ? -0.694 14.524 18.790 1.00 96.75 266 ARG A O 1
ATOM 2109 N N . ILE A 1 267 ? -1.856 12.982 17.633 1.00 96.75 267 ILE A N 1
ATOM 2110 C CA . ILE A 1 267 ? -2.203 13.836 16.497 1.00 96.75 267 ILE A CA 1
ATOM 2111 C C . ILE A 1 267 ? -3.710 14.108 16.548 1.00 96.75 267 ILE A C 1
ATOM 2113 O O . ILE A 1 267 ? -4.491 13.162 16.439 1.00 96.75 267 ILE A O 1
ATOM 2117 N N . PRO A 1 268 ? -4.153 15.371 16.698 1.00 96.81 268 PRO A N 1
ATOM 2118 C CA . PRO A 1 268 ? -5.542 15.738 16.445 1.00 96.81 268 PRO A CA 1
ATOM 2119 C C . PRO A 1 268 ? -5.901 15.411 14.991 1.00 96.81 268 PRO A C 1
ATOM 2121 O O . PRO A 1 268 ? -5.232 15.879 14.076 1.00 96.81 268 PRO A O 1
ATOM 2124 N N . ALA A 1 269 ? -6.941 14.608 14.778 1.00 96.56 269 ALA A N 1
ATOM 2125 C CA . ALA A 1 269 ? -7.247 13.991 13.485 1.00 96.56 269 ALA A CA 1
ATOM 2126 C C . ALA A 1 269 ? -8.670 14.293 12.981 1.00 96.56 269 ALA A C 1
ATOM 2128 O O . ALA A 1 269 ? -9.167 13.630 12.073 1.00 96.56 269 ALA A O 1
ATOM 2129 N N . ARG A 1 270 ? -9.333 15.321 13.529 1.00 95.00 270 ARG A N 1
ATOM 2130 C CA . ARG A 1 270 ? -10.628 15.785 13.005 1.00 95.00 270 ARG A CA 1
ATOM 2131 C C . ARG A 1 270 ? -10.468 16.255 11.557 1.00 95.00 270 ARG A C 1
ATOM 2133 O O . ARG A 1 270 ? -9.680 17.156 11.293 1.00 95.00 270 ARG A O 1
ATOM 2140 N N . GLY A 1 271 ? -11.231 15.662 10.638 1.00 93.12 271 GLY A N 1
ATOM 2141 C CA . GLY A 1 271 ? -11.146 15.959 9.201 1.00 93.12 271 GLY A CA 1
ATOM 2142 C C . GLY A 1 271 ? -9.953 15.311 8.487 1.00 93.12 271 GLY A C 1
ATOM 2143 O O . GLY A 1 271 ? -9.708 15.613 7.321 1.00 93.12 271 GLY A O 1
ATOM 2144 N N . CYS A 1 272 ? -9.211 14.434 9.171 1.00 95.56 272 CYS A N 1
ATOM 2145 C CA . CYS A 1 272 ? -8.203 13.585 8.549 1.00 95.56 272 CYS A CA 1
ATOM 2146 C C . CYS A 1 272 ? -8.890 12.588 7.605 1.00 95.56 272 CYS A C 1
ATOM 2148 O O . CYS A 1 272 ? -9.888 11.971 7.976 1.00 95.56 272 CYS A O 1
ATOM 2150 N N . HIS A 1 273 ? -8.358 12.439 6.394 1.00 95.44 273 HIS A N 1
ATOM 2151 C CA . HIS A 1 273 ? -8.894 11.527 5.371 1.00 95.44 273 HIS A CA 1
ATOM 2152 C C . HIS A 1 273 ? -7.925 10.391 5.023 1.00 95.44 273 HIS A C 1
ATOM 2154 O O . HIS A 1 273 ? -8.296 9.449 4.330 1.00 95.44 273 HIS A O 1
ATOM 2160 N N . TYR A 1 274 ? -6.697 10.469 5.530 1.00 97.69 274 TYR A N 1
ATOM 2161 C CA . TYR A 1 274 ? -5.660 9.467 5.353 1.00 97.69 274 TYR A CA 1
ATOM 2162 C C . TYR A 1 274 ? -4.654 9.587 6.491 1.00 97.69 274 TYR A C 1
ATOM 2164 O O . TYR A 1 274 ? -4.219 10.691 6.830 1.00 97.69 274 TYR A O 1
ATOM 2172 N N . TRP A 1 275 ? -4.229 8.461 7.047 1.00 97.94 275 TRP A N 1
ATOM 2173 C CA . TRP A 1 275 ? -3.090 8.426 7.951 1.00 97.94 275 TRP A CA 1
ATOM 2174 C C . TRP A 1 275 ? -2.282 7.142 7.760 1.00 97.94 275 TRP A C 1
ATOM 2176 O O . TRP A 1 275 ? -2.790 6.152 7.240 1.00 97.94 275 TRP A O 1
ATOM 2186 N N . SER A 1 276 ? -1.008 7.155 8.144 1.00 97.94 276 SER A N 1
ATOM 2187 C CA . SER A 1 276 ? -0.139 5.988 8.001 1.00 97.94 276 SER A CA 1
ATOM 2188 C C . SER A 1 276 ? 0.954 5.924 9.053 1.00 97.94 276 SER A C 1
ATOM 2190 O O . SER A 1 276 ? 1.411 6.958 9.545 1.00 97.94 276 SER A O 1
ATOM 2192 N N . ILE A 1 277 ? 1.432 4.712 9.319 1.00 97.56 277 ILE A N 1
ATOM 2193 C CA . ILE A 1 277 ? 2.727 4.476 9.960 1.00 97.56 277 ILE A CA 1
ATOM 2194 C C . ILE A 1 277 ? 3.707 3.897 8.946 1.00 97.56 277 ILE A C 1
ATOM 2196 O O . ILE A 1 277 ? 3.299 3.128 8.080 1.00 97.56 277 ILE A O 1
ATOM 2200 N N . ALA A 1 278 ? 4.977 4.292 9.014 1.00 96.00 278 ALA A N 1
ATOM 2201 C CA . ALA A 1 278 ? 5.962 3.906 8.004 1.00 96.00 278 ALA A CA 1
ATOM 2202 C C . ALA A 1 278 ? 7.380 3.749 8.559 1.00 96.00 278 ALA A C 1
ATOM 2204 O O . ALA A 1 278 ? 7.779 4.434 9.511 1.00 96.00 278 ALA A O 1
ATOM 2205 N N . GLN A 1 279 ? 8.132 2.874 7.895 1.00 93.38 279 GLN A N 1
ATOM 2206 C CA . GLN A 1 279 ? 9.585 2.777 7.946 1.00 93.38 279 GLN A CA 1
ATOM 2207 C C . GLN A 1 279 ? 10.230 3.900 7.146 1.00 93.38 279 GLN A C 1
ATOM 2209 O O . GLN A 1 279 ? 9.856 4.139 6.002 1.00 93.38 279 GLN A O 1
ATOM 2214 N N . THR A 1 280 ? 11.202 4.586 7.744 1.00 88.69 280 THR A N 1
ATOM 2215 C CA . THR A 1 280 ? 11.942 5.679 7.090 1.00 88.69 280 THR A CA 1
ATOM 2216 C C . THR A 1 280 ? 13.450 5.456 7.051 1.00 88.69 280 THR A C 1
ATOM 2218 O O . THR A 1 280 ? 14.142 6.120 6.289 1.00 88.69 280 THR A O 1
ATOM 2221 N N . SER A 1 281 ? 13.967 4.518 7.843 1.00 84.81 281 SER A N 1
ATOM 2222 C CA . SER A 1 281 ? 15.366 4.085 7.811 1.00 84.81 281 SER A CA 1
ATOM 2223 C C . SER A 1 281 ? 15.643 2.951 6.819 1.00 84.81 281 SER A C 1
ATOM 2225 O O . SER A 1 281 ? 16.787 2.515 6.708 1.00 84.81 281 SER A O 1
ATOM 2227 N N . GLU A 1 282 ? 14.620 2.461 6.120 1.00 86.31 282 GLU A N 1
ATOM 2228 C CA . GLU A 1 282 ? 14.744 1.415 5.105 1.00 86.31 282 GLU A CA 1
ATOM 2229 C C . GLU A 1 282 ? 14.711 1.982 3.690 1.00 86.31 282 GLU A C 1
ATOM 2231 O O . GLU A 1 282 ? 14.123 3.034 3.439 1.00 86.31 282 GLU A O 1
ATOM 2236 N N . ILE A 1 283 ? 15.316 1.240 2.759 1.00 86.62 283 ILE A N 1
ATOM 2237 C CA . ILE A 1 283 ? 15.283 1.564 1.330 1.00 86.62 283 ILE A CA 1
ATOM 2238 C C . ILE A 1 283 ? 13.836 1.649 0.867 1.00 86.62 283 ILE A C 1
ATOM 2240 O O . ILE A 1 283 ? 13.047 0.757 1.165 1.00 86.62 283 ILE A O 1
ATOM 2244 N N . ASN A 1 284 ? 13.491 2.686 0.096 1.00 85.94 284 ASN A N 1
ATOM 2245 C CA . ASN A 1 284 ? 12.120 2.926 -0.365 1.00 85.94 284 ASN A CA 1
ATOM 2246 C C . ASN A 1 284 ? 11.478 1.685 -0.998 1.00 85.94 284 ASN A C 1
ATOM 2248 O O . ASN A 1 284 ? 10.303 1.445 -0.780 1.00 85.94 284 ASN A O 1
ATOM 2252 N N . GLY A 1 285 ? 12.231 0.865 -1.736 1.00 84.31 285 GLY A N 1
ATOM 2253 C CA . GLY A 1 285 ? 11.737 -0.388 -2.319 1.00 84.31 285 GLY A CA 1
ATOM 2254 C C . GLY A 1 285 ? 11.446 -1.520 -1.320 1.00 84.31 285 GLY A C 1
ATOM 2255 O O . GLY A 1 285 ? 10.834 -2.505 -1.699 1.00 84.31 285 GLY A O 1
ATOM 2256 N N . PHE A 1 286 ? 11.862 -1.414 -0.063 1.00 86.50 286 PHE A N 1
ATOM 2257 C CA . PHE A 1 286 ? 11.724 -2.464 0.958 1.00 86.50 286 PHE A CA 1
ATOM 2258 C C . PHE A 1 286 ? 11.008 -1.983 2.222 1.00 86.50 286 PHE A C 1
ATOM 2260 O O . PHE A 1 286 ? 10.555 -2.797 3.023 1.00 86.50 286 PHE A O 1
ATOM 2267 N N . ALA A 1 287 ? 10.907 -0.668 2.409 1.00 90.06 287 ALA A N 1
ATOM 2268 C CA . ALA A 1 287 ? 10.279 -0.065 3.565 1.00 90.06 287 ALA A CA 1
ATOM 2269 C C . ALA A 1 287 ? 8.801 -0.472 3.667 1.00 90.06 287 ALA A C 1
ATOM 2271 O O . ALA A 1 287 ? 8.049 -0.417 2.692 1.00 90.06 287 ALA A O 1
ATOM 2272 N N . LEU A 1 288 ? 8.368 -0.828 4.870 1.00 94.38 288 LEU A N 1
ATOM 2273 C CA . LEU A 1 288 ? 6.986 -1.158 5.186 1.00 94.38 288 LEU A CA 1
ATOM 2274 C C . LEU A 1 288 ? 6.187 0.092 5.557 1.00 94.38 288 LEU A C 1
ATOM 2276 O O . LEU A 1 288 ? 6.683 0.989 6.250 1.00 94.38 288 LEU A O 1
ATOM 2280 N N . ALA A 1 289 ? 4.912 0.103 5.187 1.00 97.00 289 ALA A N 1
ATOM 2281 C CA . ALA A 1 289 ? 3.939 1.023 5.747 1.00 97.00 289 ALA A CA 1
ATOM 2282 C C . ALA A 1 289 ? 2.576 0.364 5.936 1.00 97.00 289 ALA A C 1
ATOM 2284 O O . ALA A 1 289 ? 2.189 -0.566 5.230 1.00 97.00 289 ALA A O 1
ATOM 2285 N N . VAL A 1 290 ? 1.832 0.907 6.892 1.00 97.81 290 VAL A N 1
ATOM 2286 C CA . VAL A 1 290 ? 0.408 0.643 7.062 1.00 97.81 290 VAL A CA 1
ATOM 2287 C C . VAL A 1 290 ? -0.312 1.948 6.819 1.00 97.81 290 VAL A C 1
ATOM 2289 O O . VAL A 1 290 ? -0.042 2.950 7.483 1.00 97.81 290 VAL A O 1
ATOM 2292 N N . HIS A 1 291 ? -1.258 1.919 5.898 1.00 98.44 291 HIS A N 1
ATOM 2293 C CA . HIS A 1 291 ? -2.101 3.048 5.558 1.00 98.44 291 HIS A CA 1
ATOM 2294 C C . HIS A 1 291 ? -3.513 2.810 6.078 1.00 98.44 291 HIS A C 1
ATOM 2296 O O . HIS A 1 291 ? -3.996 1.676 6.094 1.00 98.44 291 HIS A O 1
ATOM 2302 N N . SER A 1 292 ? -4.189 3.885 6.464 1.00 98.38 292 SER A N 1
ATOM 2303 C CA . SER A 1 292 ? -5.575 3.852 6.899 1.00 98.38 292 SER A CA 1
ATOM 2304 C C . SER A 1 292 ? -6.374 5.004 6.300 1.00 98.38 292 SER A C 1
ATOM 2306 O O . SER A 1 292 ? -5.953 6.163 6.313 1.00 98.38 292 SER A O 1
ATOM 2308 N N . LEU A 1 293 ? -7.554 4.662 5.792 1.00 98.06 293 LEU A N 1
ATOM 2309 C CA . LEU A 1 293 ? -8.547 5.557 5.217 1.00 98.06 293 LEU A CA 1
ATOM 2310 C C . LEU A 1 293 ? -9.807 5.502 6.092 1.00 98.06 293 LEU A C 1
ATOM 2312 O O . LEU A 1 293 ? -10.514 4.489 6.081 1.00 98.06 293 LEU A O 1
ATOM 2316 N N . PRO A 1 294 ? -10.122 6.550 6.868 1.00 97.19 294 PRO A N 1
ATOM 2317 C CA . PRO A 1 294 ? -11.375 6.609 7.610 1.00 97.19 294 PRO A CA 1
ATOM 2318 C C . PRO A 1 294 ? -12.575 6.520 6.664 1.00 97.19 294 PRO A C 1
ATOM 2320 O O . PRO A 1 294 ? -12.616 7.192 5.632 1.00 97.19 294 PRO A O 1
ATOM 2323 N N . ARG A 1 295 ? -13.575 5.703 7.011 1.00 95.12 295 ARG A N 1
ATOM 2324 C CA . ARG A 1 295 ? -14.808 5.621 6.216 1.00 95.12 295 ARG A CA 1
ATOM 2325 C C . ARG A 1 295 ? -15.580 6.945 6.260 1.00 95.12 295 ARG A C 1
ATOM 2327 O O . ARG A 1 295 ? -15.560 7.629 7.288 1.00 95.12 295 ARG A O 1
ATOM 2334 N N . PRO A 1 296 ? -16.327 7.290 5.195 1.00 92.50 296 PRO A N 1
ATOM 2335 C CA . PRO A 1 296 ? -17.250 8.418 5.234 1.00 92.50 296 PRO A CA 1
ATOM 2336 C C . PRO A 1 296 ? -18.197 8.323 6.439 1.00 92.50 296 PRO A C 1
ATOM 2338 O O . PRO A 1 296 ? -18.854 7.305 6.641 1.00 92.50 296 PRO A O 1
ATOM 2341 N N . GLY A 1 297 ? -18.260 9.385 7.246 1.00 91.19 297 GLY A N 1
ATOM 2342 C CA . GLY A 1 297 ? -19.094 9.448 8.453 1.00 91.19 297 GLY A CA 1
ATOM 2343 C C . GLY A 1 297 ? -18.428 8.954 9.744 1.00 91.19 297 GLY A C 1
ATOM 2344 O O . GLY A 1 297 ? -18.947 9.249 10.819 1.00 91.19 297 GLY A O 1
ATOM 2345 N N . SER A 1 298 ? -17.271 8.288 9.677 1.00 95.50 298 SER A N 1
ATOM 2346 C CA . SER A 1 298 ? -16.497 7.912 10.866 1.00 95.50 298 SER A CA 1
ATOM 2347 C C . SER A 1 298 ? -15.909 9.157 11.551 1.00 95.50 298 SER A C 1
ATOM 2349 O O . SER A 1 298 ? -15.169 9.910 10.909 1.00 95.50 298 SER A O 1
ATOM 2351 N N . PRO A 1 299 ? -16.184 9.407 12.846 1.00 96.62 299 PRO A N 1
ATOM 2352 C CA . PRO A 1 299 ? -15.764 10.633 13.517 1.00 96.62 299 PRO A CA 1
ATOM 2353 C C . PRO A 1 299 ? -14.331 10.529 14.063 1.00 96.62 299 PRO A C 1
ATOM 2355 O O . PRO A 1 299 ? -14.108 10.675 15.269 1.00 96.62 299 PRO A O 1
ATOM 2358 N N . LEU A 1 300 ? -13.348 10.285 13.187 1.00 98.06 300 LEU A N 1
ATOM 2359 C CA . LEU A 1 300 ? -11.938 10.223 13.581 1.00 98.06 300 LEU A CA 1
ATOM 2360 C C . LEU A 1 300 ? -11.543 11.524 14.298 1.00 98.06 300 LEU A C 1
ATOM 2362 O O . LEU A 1 300 ? -11.701 12.633 13.782 1.00 98.06 300 LEU A O 1
ATOM 2366 N N . HIS A 1 301 ? -11.059 11.381 15.526 1.00 97.50 301 HIS A N 1
ATOM 2367 C CA . HIS A 1 301 ? -10.805 12.485 16.438 1.00 97.50 301 HIS A CA 1
ATOM 2368 C C . HIS A 1 301 ? -9.327 12.667 16.726 1.00 97.50 301 HIS A C 1
ATOM 2370 O O . HIS A 1 301 ? -8.834 13.799 16.700 1.00 97.50 301 HIS A O 1
ATOM 2376 N N . SER A 1 302 ? -8.627 11.575 17.015 1.00 98.06 302 SER A N 1
ATOM 2377 C CA . SER A 1 302 ? -7.203 11.611 17.306 1.00 98.06 302 SER A CA 1
ATOM 2378 C C . SER A 1 302 ? -6.537 10.288 16.950 1.00 98.06 302 SER A C 1
ATOM 2380 O O . SER A 1 302 ? -7.193 9.252 16.892 1.00 98.06 302 SER A O 1
ATOM 2382 N N . ILE A 1 303 ? -5.238 10.339 16.676 1.00 98.25 303 ILE A N 1
ATOM 2383 C CA . ILE A 1 303 ? -4.397 9.153 16.541 1.00 98.25 303 ILE A CA 1
ATOM 2384 C C . ILE A 1 303 ? -3.376 9.221 17.666 1.00 98.25 303 ILE A C 1
ATOM 2386 O O . ILE A 1 303 ? -2.667 10.226 17.801 1.00 98.25 303 ILE A O 1
ATOM 2390 N N . TYR A 1 304 ? -3.332 8.179 18.485 1.00 97.81 304 TYR A N 1
ATOM 2391 C CA . TYR A 1 304 ? -2.452 8.076 19.639 1.00 97.81 304 TYR A CA 1
ATOM 2392 C C . TYR A 1 304 ? -1.453 6.942 19.432 1.00 97.81 304 TYR A C 1
ATOM 2394 O O . TYR A 1 304 ? -1.841 5.872 18.976 1.00 97.81 304 TYR A O 1
ATOM 2402 N N . ALA A 1 305 ? -0.185 7.177 19.763 1.00 97.12 305 ALA A N 1
ATOM 2403 C CA . ALA A 1 305 ? 0.887 6.194 19.660 1.00 97.12 305 ALA A CA 1
ATOM 2404 C C . ALA A 1 305 ? 1.772 6.203 20.905 1.00 97.12 305 ALA A C 1
ATOM 2406 O O . ALA A 1 305 ? 2.056 7.266 21.462 1.00 97.12 305 ALA A O 1
ATOM 2407 N N . THR A 1 306 ? 2.300 5.044 21.272 1.00 95.69 306 THR A N 1
ATOM 2408 C CA . THR A 1 306 ? 3.391 4.899 22.235 1.00 95.69 306 THR A CA 1
ATOM 2409 C C . THR A 1 306 ? 4.577 4.193 21.598 1.00 95.69 306 THR A C 1
ATOM 2411 O O . THR A 1 306 ? 4.462 3.509 20.579 1.00 95.69 306 THR A O 1
ATOM 2414 N N . SER A 1 307 ? 5.730 4.357 22.234 1.00 92.94 307 SER A N 1
ATOM 2415 C CA . SER A 1 307 ? 6.975 3.698 21.861 1.00 92.94 307 SER A CA 1
ATOM 2416 C C . SER A 1 307 ? 7.466 2.899 23.062 1.00 92.94 307 SER A C 1
ATOM 2418 O O . SER A 1 307 ? 7.505 3.430 24.172 1.00 92.94 307 SER A O 1
ATOM 2420 N N . ASN A 1 308 ? 7.891 1.653 22.854 1.00 83.19 308 ASN A N 1
ATOM 2421 C CA . ASN A 1 308 ? 8.592 0.889 23.898 1.00 83.19 308 ASN A CA 1
ATOM 2422 C C . ASN A 1 308 ? 10.107 1.116 23.862 1.00 83.19 308 ASN A C 1
ATOM 2424 O O . ASN A 1 308 ? 10.798 0.896 24.855 1.00 83.19 308 ASN A O 1
ATOM 2428 N N . LYS A 1 309 ? 10.630 1.553 22.714 1.00 82.62 309 LYS A N 1
ATOM 2429 C CA . LYS A 1 309 ? 12.037 1.884 22.494 1.00 82.62 309 LYS A CA 1
ATOM 2430 C C . LYS A 1 309 ? 12.117 3.201 21.737 1.00 82.62 309 LYS A C 1
ATOM 2432 O O . LYS A 1 309 ? 11.241 3.530 20.943 1.00 82.62 309 LYS A O 1
ATOM 2437 N N . SER A 1 310 ? 13.170 3.971 21.993 1.00 82.06 310 SER A N 1
ATOM 2438 C CA . SER A 1 310 ? 13.381 5.226 21.272 1.00 82.06 310 SER A CA 1
ATOM 2439 C C . SER A 1 310 ? 13.522 4.951 19.774 1.00 82.06 310 SER A C 1
ATOM 2441 O O . SER A 1 310 ? 14.389 4.176 19.385 1.00 82.06 310 SER A O 1
ATOM 2443 N N . GLY A 1 311 ? 12.704 5.616 18.955 1.00 88.69 311 GLY A N 1
ATOM 2444 C CA . GLY A 1 311 ? 12.723 5.489 17.495 1.00 88.69 311 GLY A CA 1
ATOM 2445 C C . GLY A 1 311 ? 11.751 4.462 16.907 1.00 88.69 311 GLY A C 1
ATOM 2446 O O . GLY A 1 311 ? 11.612 4.432 15.691 1.00 88.69 311 GLY A O 1
ATOM 2447 N N . GLU A 1 312 ? 11.028 3.690 17.727 1.00 93.50 312 GLU A N 1
ATOM 2448 C CA . GLU A 1 312 ? 10.137 2.617 17.259 1.00 93.50 312 GLU A CA 1
ATOM 2449 C C . GLU A 1 312 ? 8.739 2.721 17.884 1.00 93.50 312 GLU A C 1
ATOM 2451 O O . GLU A 1 312 ? 8.589 2.747 19.108 1.00 93.50 312 GLU A O 1
ATOM 2456 N N . LEU A 1 313 ? 7.701 2.736 17.048 1.00 94.69 313 LEU A N 1
ATOM 2457 C CA . LEU A 1 313 ? 6.306 2.664 17.484 1.00 94.69 313 LEU A CA 1
ATOM 2458 C C . LEU A 1 313 ? 6.001 1.267 18.035 1.00 94.69 313 LEU A C 1
ATOM 2460 O O . LEU A 1 313 ? 6.435 0.267 17.467 1.00 94.69 313 LEU A O 1
ATOM 2464 N N . HIS A 1 314 ? 5.227 1.184 19.113 1.00 94.12 314 HIS A N 1
ATOM 2465 C CA . HIS A 1 314 ? 4.808 -0.086 19.705 1.00 94.12 314 HIS A CA 1
ATOM 2466 C C . HIS A 1 314 ? 3.298 -0.284 19.614 1.00 94.12 314 HIS A C 1
ATOM 2468 O O . HIS A 1 314 ? 2.850 -1.166 18.886 1.00 94.12 314 HIS A O 1
ATOM 2474 N N . TRP A 1 315 ? 2.542 0.561 20.315 1.00 96.06 315 TRP A N 1
ATOM 2475 C CA . TRP A 1 315 ? 1.087 0.517 20.337 1.00 96.06 315 TRP A CA 1
ATOM 2476 C C . TRP A 1 315 ? 0.523 1.799 19.732 1.00 96.06 315 TRP A C 1
ATOM 2478 O O . TRP A 1 315 ? 1.020 2.897 19.996 1.00 96.06 315 TRP A O 1
ATOM 2488 N N . LEU A 1 316 ? -0.501 1.666 18.898 1.00 96.69 316 LEU A N 1
ATOM 2489 C CA . LEU A 1 316 ? -1.166 2.766 18.211 1.00 96.69 316 LEU A CA 1
ATOM 2490 C C . LEU A 1 316 ? -2.676 2.547 18.260 1.00 96.69 316 LEU A C 1
ATOM 2492 O O . LEU A 1 316 ? -3.141 1.433 18.058 1.00 96.69 316 LEU A O 1
ATOM 2496 N N . VAL A 1 317 ? -3.452 3.612 18.441 1.00 97.75 317 VAL A N 1
ATOM 2497 C CA . VAL A 1 317 ? -4.909 3.586 18.286 1.00 97.75 317 VAL A CA 1
ATOM 2498 C C . VAL A 1 317 ? -5.394 4.780 17.475 1.00 97.75 317 VAL A C 1
ATOM 2500 O O . VAL A 1 317 ? -4.976 5.921 17.690 1.00 97.75 317 VAL A O 1
ATOM 2503 N N . ALA A 1 318 ? -6.324 4.523 16.560 1.00 98.50 318 ALA A N 1
ATOM 2504 C CA . ALA A 1 318 ? -7.154 5.562 15.965 1.00 98.50 318 ALA A CA 1
ATOM 2505 C C . ALA A 1 318 ? -8.434 5.718 16.797 1.00 98.50 318 ALA A C 1
ATOM 2507 O O . ALA A 1 318 ? -9.191 4.762 16.952 1.00 98.50 318 ALA A O 1
ATOM 2508 N N . GLU A 1 319 ? -8.678 6.908 17.342 1.00 98.62 319 GLU A N 1
ATOM 2509 C CA . GLU A 1 319 ? -9.812 7.211 18.218 1.00 98.62 319 GLU A CA 1
ATOM 2510 C C . GLU A 1 319 ? -10.946 7.895 17.448 1.00 98.62 319 GLU A C 1
ATOM 2512 O O . GLU A 1 319 ? -10.788 9.012 16.950 1.00 98.62 319 GLU A O 1
ATOM 2517 N N . HIS A 1 320 ? -12.119 7.266 17.413 1.00 98.69 320 HIS A N 1
ATOM 2518 C CA . HIS A 1 320 ? -13.336 7.766 16.769 1.00 98.69 320 HIS A CA 1
ATOM 2519 C C . HIS A 1 320 ? -14.327 8.249 17.823 1.00 98.69 320 HIS A C 1
ATOM 2521 O O . HIS A 1 320 ? -14.841 7.444 18.597 1.00 98.69 320 HIS A O 1
ATOM 2527 N N . HIS A 1 321 ? -14.584 9.557 17.870 1.00 98.44 321 HIS A N 1
ATOM 2528 C CA . HIS A 1 321 ? -15.252 10.210 18.997 1.00 98.44 321 HIS A CA 1
ATOM 2529 C C . HIS A 1 321 ? -16.664 10.720 18.677 1.00 98.44 321 HIS A C 1
ATOM 2531 O O . HIS A 1 321 ? -16.856 11.628 17.867 1.00 98.44 321 HIS A O 1
ATOM 2537 N N . PHE A 1 322 ? -17.644 10.208 19.412 1.00 98.31 322 PHE A N 1
ATOM 2538 C CA . PHE A 1 322 ? -19.054 10.576 19.369 1.00 98.31 322 PHE A CA 1
ATOM 2539 C C . PHE A 1 322 ? -19.372 11.531 20.526 1.00 98.31 322 PHE A C 1
ATOM 2541 O O . PHE A 1 322 ? -19.625 11.117 21.661 1.00 98.31 322 PHE A O 1
ATOM 2548 N N . ALA A 1 323 ? -19.332 12.831 20.232 1.00 97.38 323 ALA A N 1
ATOM 2549 C CA . ALA A 1 323 ? -19.480 13.891 21.227 1.00 97.38 323 ALA A CA 1
ATOM 2550 C C . ALA A 1 323 ? -20.910 14.006 21.780 1.00 97.38 323 ALA A C 1
ATOM 2552 O O . ALA A 1 323 ? -21.891 13.885 21.043 1.00 97.38 323 ALA A O 1
ATOM 2553 N N . GLY A 1 324 ? -21.026 14.329 23.069 1.00 97.44 324 GLY A N 1
ATOM 2554 C CA . GLY A 1 324 ? -22.303 14.534 23.746 1.00 97.44 324 GLY A CA 1
ATOM 2555 C C . GLY A 1 324 ? -22.987 13.231 24.156 1.00 97.44 324 GLY A C 1
ATOM 2556 O O . GLY A 1 324 ? -22.380 12.161 24.164 1.00 97.44 324 GLY A O 1
ATOM 2557 N N . ARG A 1 325 ? -24.262 13.331 24.535 1.00 97.31 325 ARG A N 1
ATOM 2558 C CA . ARG A 1 325 ? -25.062 12.217 25.057 1.00 97.31 325 ARG A CA 1
ATOM 2559 C C . ARG A 1 325 ? -25.388 11.197 23.968 1.00 97.31 325 ARG A C 1
ATOM 2561 O O . ARG A 1 325 ? -26.015 11.552 22.975 1.00 97.31 325 ARG A O 1
ATOM 2568 N N . GLN A 1 326 ? -25.022 9.937 24.199 1.00 97.56 326 GLN A N 1
ATOM 2569 C CA . GLN A 1 326 ? -25.183 8.848 23.237 1.00 97.56 326 GLN A CA 1
ATOM 2570 C C . GLN A 1 326 ? -26.250 7.839 23.674 1.00 97.56 326 GLN A C 1
ATOM 2572 O O . GLN A 1 326 ? -26.384 7.515 24.856 1.00 97.56 326 GLN A O 1
ATOM 2577 N N . THR A 1 327 ? -26.988 7.319 22.694 1.00 95.00 327 THR A N 1
ATOM 2578 C CA . THR A 1 327 ? -27.954 6.215 22.824 1.00 95.00 327 THR A CA 1
ATOM 2579 C C . THR A 1 327 ? -27.993 5.419 21.520 1.00 95.00 327 THR A C 1
ATOM 2581 O O . THR A 1 327 ? -27.705 5.976 20.464 1.00 95.00 327 THR A O 1
ATOM 2584 N N . GLY A 1 328 ? -28.429 4.160 21.556 1.00 96.19 328 GLY A N 1
ATOM 2585 C CA . GLY A 1 328 ? -28.563 3.345 20.345 1.00 96.19 328 GLY A CA 1
ATOM 2586 C C . GLY A 1 328 ? -27.226 2.773 19.874 1.00 96.19 328 GLY A C 1
ATOM 2587 O O . GLY A 1 328 ? -26.430 2.330 20.700 1.00 96.19 328 GLY A O 1
ATOM 2588 N N . THR A 1 329 ? -27.009 2.739 18.556 1.00 98.06 329 THR A N 1
ATOM 2589 C CA . THR A 1 329 ? -25.809 2.139 17.953 1.00 98.06 329 THR A CA 1
ATOM 2590 C C . THR A 1 329 ? -24.893 3.208 17.376 1.00 98.06 329 THR A C 1
ATOM 2592 O O . THR A 1 329 ? -25.333 4.049 16.597 1.00 98.06 329 THR A O 1
ATOM 2595 N N . LEU A 1 330 ? -23.618 3.139 17.746 1.00 98.44 330 LEU A N 1
ATOM 2596 C CA . LEU A 1 330 ? -22.535 3.966 17.223 1.00 98.44 330 LEU A CA 1
ATOM 2597 C C . LEU A 1 330 ? -21.672 3.108 16.303 1.00 98.44 330 LEU A C 1
ATOM 2599 O O . LEU A 1 330 ? -21.345 1.980 16.668 1.00 98.44 330 LEU A O 1
ATOM 2603 N N . VAL A 1 331 ? -21.304 3.631 15.134 1.00 98.56 331 VAL A N 1
ATOM 2604 C CA . VAL A 1 331 ? -20.512 2.896 14.139 1.00 98.56 331 VAL A CA 1
ATOM 2605 C C . VAL A 1 331 ? -19.350 3.756 13.675 1.00 98.56 331 VAL A C 1
ATOM 2607 O O . VAL A 1 331 ? -19.543 4.900 13.266 1.00 98.56 331 VAL A O 1
ATOM 2610 N N . ALA A 1 332 ? -18.152 3.191 13.730 1.00 98.56 332 ALA A N 1
ATOM 2611 C CA . ALA A 1 332 ? -16.955 3.744 13.120 1.00 98.56 332 ALA A CA 1
ATOM 2612 C C . ALA A 1 332 ? -16.296 2.666 12.261 1.00 98.56 332 ALA A C 1
ATOM 2614 O O . ALA A 1 332 ? -16.447 1.475 12.523 1.00 98.56 332 ALA A O 1
ATOM 2615 N N . GLY A 1 333 ? -15.545 3.075 11.249 1.00 98.38 333 GLY A N 1
ATOM 2616 C CA . GLY A 1 333 ? -14.792 2.153 10.414 1.00 98.38 333 GLY A CA 1
ATOM 2617 C C . GLY A 1 333 ? -13.668 2.824 9.647 1.00 98.38 333 GLY A C 1
ATOM 2618 O O . GLY A 1 333 ? -13.693 4.033 9.389 1.00 98.38 333 GLY A O 1
ATOM 2619 N N . GLU A 1 334 ? -12.694 2.010 9.272 1.00 98.56 334 GLU A N 1
ATOM 2620 C CA . GLU A 1 334 ? -11.530 2.389 8.484 1.00 98.56 334 GLU A CA 1
ATOM 2621 C C . GLU A 1 334 ? -11.241 1.308 7.447 1.00 98.56 334 GLU A C 1
ATOM 2623 O O . GLU A 1 334 ? -11.564 0.139 7.637 1.00 98.56 334 GLU A O 1
ATOM 2628 N N . ARG A 1 335 ? -10.590 1.693 6.359 1.00 98.31 335 ARG A N 1
ATOM 2629 C CA . ARG A 1 335 ? -10.030 0.771 5.381 1.00 98.31 335 ARG A CA 1
ATOM 2630 C C . ARG A 1 335 ? -8.516 0.828 5.471 1.00 98.31 335 ARG A C 1
ATOM 2632 O O . ARG A 1 335 ? -7.942 1.912 5.426 1.00 98.31 335 ARG A O 1
ATOM 2639 N N . LYS A 1 336 ? -7.879 -0.328 5.615 1.00 98.25 336 LYS A N 1
ATOM 2640 C CA . LYS A 1 336 ? -6.438 -0.462 5.825 1.00 98.25 336 LYS A CA 1
ATOM 2641 C C . LYS A 1 336 ? -5.772 -1.127 4.633 1.00 98.25 336 LYS A C 1
ATOM 2643 O O . LYS A 1 336 ? -6.401 -1.924 3.944 1.00 98.25 336 LYS A O 1
ATOM 2648 N N . VAL A 1 337 ? -4.504 -0.817 4.407 1.00 97.62 337 VAL A N 1
ATOM 2649 C CA . VAL A 1 337 ? -3.655 -1.510 3.431 1.00 97.62 337 VAL A CA 1
ATOM 2650 C C . VAL A 1 337 ? -2.213 -1.500 3.917 1.00 97.62 337 VAL A C 1
ATOM 2652 O O . VAL A 1 337 ? -1.783 -0.553 4.579 1.00 97.62 337 VAL A O 1
ATOM 2655 N N . ILE A 1 338 ? -1.487 -2.569 3.611 1.00 96.88 338 ILE A N 1
ATOM 2656 C CA . ILE A 1 338 ? -0.068 -2.724 3.925 1.00 96.88 338 ILE A CA 1
ATOM 2657 C C . ILE A 1 338 ? 0.699 -2.627 2.617 1.00 96.88 338 ILE A C 1
ATOM 2659 O O . ILE A 1 338 ? 0.267 -3.164 1.598 1.00 96.88 338 ILE A O 1
ATOM 2663 N N . THR A 1 339 ? 1.826 -1.936 2.652 1.00 96.62 339 THR A N 1
ATOM 2664 C CA . THR A 1 339 ? 2.767 -1.859 1.539 1.00 96.62 339 THR A CA 1
ATOM 2665 C C . THR A 1 339 ? 4.164 -2.211 2.034 1.00 96.62 339 THR A C 1
ATOM 2667 O O . THR A 1 339 ? 4.495 -2.054 3.210 1.00 96.62 339 THR A O 1
ATOM 2670 N N . SER A 1 340 ? 4.977 -2.739 1.126 1.00 92.94 340 SER A N 1
ATOM 2671 C CA . SER A 1 340 ? 6.348 -3.208 1.353 1.00 92.94 340 SER A CA 1
ATOM 2672 C C . SER A 1 340 ? 7.347 -2.547 0.408 1.00 92.94 340 SER A C 1
ATOM 2674 O O . SER A 1 340 ? 8.334 -3.144 -0.021 1.00 92.94 340 SER A O 1
ATOM 2676 N N . GLY A 1 341 ? 7.048 -1.303 0.058 1.00 91.88 341 GLY A N 1
ATOM 2677 C CA . GLY A 1 341 ? 7.905 -0.366 -0.639 1.00 91.88 341 GLY A CA 1
ATOM 2678 C C . GLY A 1 341 ? 7.085 0.861 -1.015 1.00 91.88 341 GLY A C 1
ATOM 2679 O O . GLY A 1 341 ? 5.922 0.732 -1.395 1.00 91.88 341 GLY A O 1
ATOM 2680 N N . GLY A 1 342 ? 7.649 2.059 -0.904 1.00 93.38 342 GLY A N 1
ATOM 2681 C CA . GLY A 1 342 ? 6.881 3.269 -1.120 1.00 93.38 342 GLY A CA 1
ATOM 2682 C C . GLY A 1 342 ? 7.603 4.587 -0.887 1.00 93.38 342 GLY A C 1
ATOM 2683 O O . GLY A 1 342 ? 8.655 4.661 -0.262 1.00 93.38 342 GLY A O 1
ATOM 2684 N N . PHE A 1 343 ? 6.973 5.667 -1.355 1.00 92.56 343 PHE A N 1
ATOM 2685 C CA . PHE A 1 343 ? 7.404 7.052 -1.132 1.00 92.56 343 PHE A CA 1
ATOM 2686 C C . PHE A 1 343 ? 6.744 7.657 0.108 1.00 92.56 343 PHE A C 1
ATOM 2688 O O . PHE A 1 343 ? 6.036 8.656 0.014 1.00 92.56 343 PHE A O 1
ATOM 2695 N N . TYR A 1 344 ? 6.898 7.034 1.277 1.00 92.69 344 TYR A N 1
ATOM 2696 C CA . TYR A 1 344 ? 6.081 7.368 2.459 1.00 92.69 344 TYR A CA 1
ATOM 2697 C C . TYR A 1 344 ? 6.288 8.783 3.009 1.00 92.69 344 TYR A C 1
ATOM 2699 O O . TYR A 1 344 ? 5.511 9.246 3.846 1.00 92.69 344 TYR A O 1
ATOM 2707 N N . GLU A 1 345 ? 7.314 9.495 2.541 1.00 89.25 345 GLU A N 1
ATOM 2708 C CA . GLU A 1 345 ? 7.468 10.920 2.813 1.00 89.25 345 GLU A CA 1
ATOM 2709 C C . GLU A 1 345 ? 6.381 11.782 2.158 1.00 89.25 345 GLU A C 1
ATOM 2711 O O . GLU A 1 345 ? 6.011 12.810 2.728 1.00 89.25 345 GLU A O 1
ATOM 2716 N N . ASP A 1 346 ? 5.812 11.322 1.041 1.00 90.44 346 ASP A N 1
ATOM 2717 C CA . ASP A 1 346 ? 4.736 11.975 0.300 1.00 90.44 346 ASP A CA 1
ATOM 2718 C C . ASP A 1 346 ? 3.367 11.378 0.662 1.00 90.44 346 ASP A C 1
ATOM 2720 O O . ASP A 1 346 ? 2.747 10.619 -0.085 1.00 90.44 346 ASP A O 1
ATOM 2724 N N . ALA A 1 347 ? 2.903 11.703 1.867 1.00 92.19 347 ALA A N 1
ATOM 2725 C CA . ALA A 1 347 ? 1.603 11.254 2.364 1.00 92.19 347 ALA A CA 1
ATOM 2726 C C . ALA A 1 347 ? 0.428 11.727 1.486 1.00 92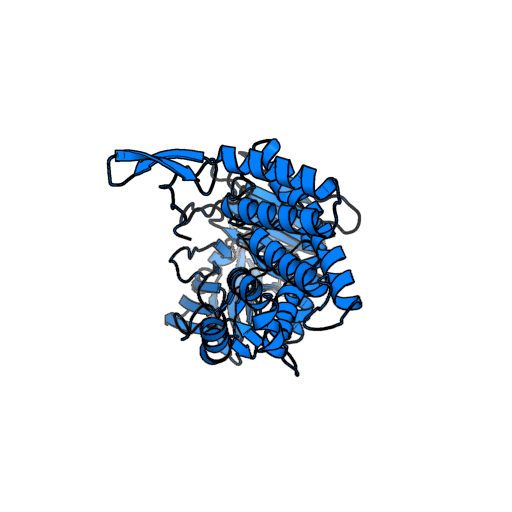.19 347 ALA A C 1
ATOM 2728 O O . ALA A 1 347 ? -0.563 11.007 1.375 1.00 92.19 347 ALA A O 1
ATOM 2729 N N . ASP A 1 348 ? 0.539 12.896 0.850 1.00 91.81 348 ASP A N 1
ATOM 2730 C CA . ASP A 1 348 ? -0.522 13.452 0.005 1.00 91.81 348 ASP A CA 1
ATOM 2731 C C . ASP A 1 348 ? -0.720 12.615 -1.265 1.00 91.81 348 ASP A C 1
ATOM 2733 O O . ASP A 1 348 ? -1.857 12.357 -1.664 1.00 91.81 348 ASP A O 1
ATOM 2737 N N . ALA A 1 349 ? 0.364 12.107 -1.861 1.00 93.62 349 ALA A N 1
ATOM 2738 C CA . ALA A 1 349 ? 0.271 11.204 -3.006 1.00 93.62 349 ALA A CA 1
ATOM 2739 C C . ALA A 1 349 ? -0.519 9.923 -2.673 1.00 93.62 349 ALA A C 1
ATOM 2741 O O . ALA A 1 349 ? -1.360 9.500 -3.467 1.00 93.62 349 ALA A O 1
ATOM 2742 N N . TYR A 1 350 ? -0.318 9.337 -1.487 1.00 96.31 350 TYR A N 1
ATOM 2743 C CA . TYR A 1 350 ? -1.107 8.182 -1.032 1.00 96.31 350 TYR A CA 1
ATOM 2744 C C . TYR A 1 350 ? -2.554 8.540 -0.706 1.00 96.31 350 TYR A C 1
ATOM 2746 O O . TYR A 1 350 ? -3.458 7.760 -1.008 1.00 96.31 350 TYR A O 1
ATOM 2754 N N . ALA A 1 351 ? -2.783 9.711 -0.112 1.00 95.12 351 ALA A N 1
ATOM 2755 C CA . ALA A 1 351 ? -4.120 10.183 0.223 1.00 95.12 351 ALA A CA 1
ATOM 2756 C C . ALA A 1 351 ? -5.010 10.375 -1.021 1.00 95.12 351 ALA A C 1
ATOM 2758 O O . ALA A 1 351 ? -6.230 10.252 -0.924 1.00 95.12 351 ALA A O 1
ATOM 2759 N N . VAL A 1 352 ? -4.403 10.618 -2.190 1.00 94.31 352 VAL A N 1
ATOM 2760 C CA . VAL A 1 352 ? -5.083 10.654 -3.495 1.00 94.31 352 VAL A CA 1
ATOM 2761 C C . VAL A 1 352 ? -5.168 9.267 -4.140 1.00 94.31 352 VAL A C 1
ATOM 2763 O O . VAL A 1 352 ? -6.245 8.866 -4.581 1.00 94.31 352 VAL A O 1
ATOM 2766 N N . MET A 1 353 ? -4.055 8.529 -4.194 1.00 96.12 353 MET A N 1
ATOM 2767 C CA . MET A 1 353 ? -3.966 7.257 -4.923 1.00 96.12 353 MET A CA 1
ATOM 2768 C C . MET A 1 353 ? -4.804 6.147 -4.274 1.00 96.12 353 MET A C 1
ATOM 2770 O O . MET A 1 353 ? -5.564 5.464 -4.960 1.00 96.12 353 MET A O 1
ATOM 2774 N N . LEU A 1 354 ? -4.734 5.978 -2.950 1.00 97.19 354 LEU A N 1
ATOM 2775 C CA . LEU A 1 354 ? -5.370 4.837 -2.287 1.00 97.19 354 LEU A CA 1
ATOM 2776 C C . LEU A 1 354 ? -6.903 4.834 -2.400 1.00 97.19 354 LEU A C 1
ATOM 2778 O O . LEU A 1 354 ? -7.448 3.765 -2.673 1.00 97.19 354 LEU A O 1
ATOM 2782 N N . PRO A 1 355 ? -7.633 5.961 -2.247 1.00 95.81 355 PRO A N 1
ATOM 2783 C CA . PRO A 1 355 ? -9.074 5.978 -2.503 1.00 95.81 355 PRO A CA 1
ATOM 2784 C C . PRO A 1 355 ? -9.449 5.614 -3.946 1.00 95.81 355 PRO A C 1
ATOM 2786 O O . PRO A 1 355 ? -10.455 4.936 -4.156 1.00 95.81 355 PRO A O 1
ATOM 2789 N N . ALA A 1 356 ? -8.649 6.029 -4.935 1.00 94.62 356 ALA A N 1
ATOM 2790 C CA . ALA A 1 356 ? -8.884 5.683 -6.336 1.00 94.62 356 ALA A CA 1
ATOM 2791 C C . ALA A 1 356 ? -8.701 4.175 -6.575 1.00 94.62 356 ALA A C 1
ATOM 2793 O O . ALA A 1 356 ? -9.578 3.532 -7.152 1.00 94.62 356 ALA A O 1
ATOM 2794 N N . GLN A 1 357 ? -7.621 3.591 -6.048 1.00 95.12 357 GLN A N 1
ATOM 2795 C CA . GLN A 1 357 ? -7.372 2.148 -6.134 1.00 95.12 357 GLN A CA 1
ATOM 2796 C C . GLN A 1 357 ? -8.423 1.335 -5.366 1.00 95.12 357 GLN A C 1
ATOM 2798 O O . GLN A 1 357 ? -8.917 0.326 -5.861 1.00 95.12 357 GLN A O 1
ATOM 2803 N N . ALA A 1 358 ? -8.850 1.816 -4.198 1.00 94.62 358 ALA A N 1
ATOM 2804 C CA . ALA A 1 358 ? -9.943 1.229 -3.429 1.00 94.62 358 ALA A CA 1
ATOM 2805 C C . ALA A 1 358 ? -11.249 1.149 -4.237 1.00 94.62 358 ALA A C 1
ATOM 2807 O O . ALA A 1 358 ? -11.913 0.112 -4.221 1.00 94.62 358 ALA A O 1
ATOM 2808 N N . ALA A 1 359 ? -11.596 2.207 -4.975 1.00 93.50 359 ALA A N 1
ATOM 2809 C CA . ALA A 1 359 ? -12.777 2.217 -5.834 1.00 93.50 359 ALA A CA 1
ATOM 2810 C C . ALA A 1 359 ? -12.664 1.221 -7.004 1.00 93.50 359 ALA A C 1
ATOM 2812 O O . ALA A 1 359 ? -13.651 0.568 -7.346 1.00 93.50 359 ALA A O 1
ATOM 2813 N N . LEU A 1 360 ? -11.471 1.061 -7.590 1.00 90.00 360 LEU A N 1
ATOM 2814 C CA . LEU A 1 360 ? -11.219 0.064 -8.637 1.00 90.00 360 LEU A CA 1
ATOM 2815 C C . LEU A 1 360 ? -11.355 -1.371 -8.104 1.00 90.00 360 LEU A C 1
ATOM 2817 O O . LEU A 1 360 ? -11.992 -2.207 -8.747 1.00 90.00 360 LEU A O 1
ATOM 2821 N N . SER A 1 361 ? -10.827 -1.657 -6.910 1.00 89.25 361 SER A N 1
ATOM 2822 C CA . SER A 1 361 ? -10.993 -2.964 -6.258 1.00 89.25 361 SER A CA 1
ATOM 2823 C C . SER A 1 361 ? -12.458 -3.256 -5.908 1.00 89.25 361 SER A C 1
ATOM 2825 O O . SER A 1 361 ? -12.934 -4.371 -6.134 1.00 89.25 361 SER A O 1
ATOM 2827 N N . ASP A 1 362 ? -13.203 -2.262 -5.410 1.00 91.12 362 ASP A N 1
ATOM 2828 C CA . ASP A 1 362 ? -14.642 -2.392 -5.126 1.00 91.12 362 ASP A CA 1
ATOM 2829 C C . ASP A 1 362 ? -15.468 -2.654 -6.401 1.00 91.12 362 ASP A C 1
ATOM 2831 O O . ASP A 1 362 ? -16.499 -3.324 -6.338 1.00 91.12 362 ASP A O 1
ATOM 2835 N N . ALA A 1 363 ? -15.002 -2.188 -7.565 1.00 89.31 363 ALA A N 1
ATOM 2836 C CA . ALA A 1 363 ? -15.617 -2.449 -8.868 1.00 89.31 363 ALA A CA 1
ATOM 2837 C C . ALA A 1 363 ? -15.290 -3.841 -9.454 1.00 89.31 363 ALA A C 1
ATOM 2839 O O . ALA A 1 363 ? -15.687 -4.138 -10.582 1.00 89.31 363 ALA A O 1
ATOM 2840 N N . GLY A 1 364 ? -14.591 -4.703 -8.707 1.00 85.94 364 GLY A N 1
ATOM 2841 C CA . GLY A 1 364 ? -14.213 -6.046 -9.156 1.00 85.94 364 GLY A CA 1
ATOM 2842 C C . GLY A 1 364 ? -12.867 -6.110 -9.878 1.00 85.94 364 GLY A C 1
ATOM 2843 O O . GLY A 1 364 ? -12.604 -7.090 -10.572 1.00 85.94 364 GLY A O 1
ATOM 2844 N N . GLY A 1 365 ? -12.015 -5.089 -9.723 1.00 82.75 365 GLY A N 1
ATOM 2845 C CA . GLY A 1 365 ? -10.624 -5.138 -10.171 1.00 82.75 365 GLY A CA 1
ATOM 2846 C C . GLY A 1 365 ? -9.822 -6.263 -9.493 1.00 82.75 365 GLY A C 1
ATOM 2847 O O . GLY A 1 365 ? -10.285 -6.840 -8.504 1.00 82.75 365 GLY A O 1
ATOM 2848 N N . PRO A 1 366 ? -8.637 -6.607 -10.023 1.00 85.00 366 PRO A N 1
ATOM 2849 C CA . PRO A 1 366 ? -7.784 -7.656 -9.479 1.00 85.00 366 PRO A CA 1
ATOM 2850 C C . PRO A 1 366 ? -7.048 -7.185 -8.222 1.00 85.00 366 PRO A C 1
ATOM 2852 O O . PRO A 1 366 ? -6.913 -5.986 -7.967 1.00 85.00 366 PRO A O 1
ATOM 2855 N N . ALA A 1 367 ? -6.495 -8.145 -7.481 1.00 91.50 367 ALA A N 1
ATOM 2856 C CA . ALA A 1 367 ? -5.600 -7.847 -6.375 1.00 91.50 367 ALA A CA 1
ATOM 2857 C C . ALA A 1 367 ? -4.258 -7.303 -6.907 1.00 91.50 367 ALA A C 1
ATOM 2859 O O . ALA A 1 367 ? -3.490 -8.020 -7.556 1.00 91.50 367 ALA A O 1
ATOM 2860 N N . ILE A 1 368 ? -3.980 -6.030 -6.618 1.00 94.88 368 ILE A N 1
ATOM 2861 C CA . ILE A 1 368 ? -2.727 -5.344 -6.958 1.00 94.88 368 ILE A CA 1
ATOM 2862 C C . ILE A 1 368 ? -1.952 -5.070 -5.671 1.00 94.88 368 ILE A C 1
ATOM 2864 O O . ILE A 1 368 ? -2.501 -4.536 -4.707 1.00 94.88 368 ILE A O 1
ATOM 2868 N N . ASP A 1 369 ? -0.668 -5.415 -5.667 1.00 96.00 369 ASP A N 1
ATOM 2869 C CA . ASP A 1 369 ? 0.262 -4.979 -4.633 1.00 96.00 369 ASP A CA 1
ATOM 2870 C C . ASP A 1 369 ? 0.609 -3.503 -4.861 1.00 96.00 369 ASP A C 1
ATOM 2872 O O . ASP A 1 369 ? 1.384 -3.162 -5.756 1.00 96.00 369 ASP A O 1
ATOM 2876 N N . LEU A 1 370 ? 0.029 -2.631 -4.034 1.00 96.75 370 LEU A N 1
ATOM 2877 C CA . LEU A 1 370 ? 0.199 -1.177 -4.116 1.00 96.75 370 LEU A CA 1
ATOM 2878 C C . LEU A 1 370 ? 1.565 -0.686 -3.600 1.00 96.75 370 LEU A C 1
ATOM 2880 O O . LEU A 1 370 ? 1.785 0.522 -3.492 1.00 96.75 370 LEU A O 1
ATOM 2884 N N . SER A 1 371 ? 2.486 -1.599 -3.281 1.00 96.25 371 SER A N 1
ATOM 2885 C CA . SER A 1 371 ? 3.884 -1.267 -3.015 1.00 96.25 371 SER A CA 1
ATOM 2886 C C . SER A 1 371 ? 4.560 -0.726 -4.276 1.00 96.25 371 SER A C 1
ATOM 2888 O O . SER A 1 371 ? 4.345 -1.232 -5.376 1.00 96.25 371 SER A O 1
ATOM 2890 N N . VAL A 1 372 ? 5.452 0.248 -4.115 1.00 94.31 372 VAL A N 1
ATOM 2891 C CA . VAL A 1 372 ? 6.362 0.680 -5.182 1.00 94.31 372 VAL A CA 1
ATOM 2892 C C . VAL A 1 372 ? 7.333 -0.453 -5.516 1.00 94.31 372 VAL A C 1
ATOM 2894 O O . VAL A 1 372 ? 7.883 -1.099 -4.616 1.00 94.31 372 VAL A O 1
ATOM 2897 N N . SER A 1 373 ? 7.557 -0.697 -6.807 1.00 91.31 373 SER A N 1
ATOM 2898 C CA . SER A 1 373 ? 8.567 -1.643 -7.282 1.00 91.31 373 SER A CA 1
ATOM 2899 C C . SER A 1 373 ? 9.947 -1.305 -6.713 1.00 91.31 373 SER A C 1
ATOM 2901 O O . SER A 1 373 ? 10.404 -0.160 -6.761 1.00 91.31 373 SER A O 1
ATOM 2903 N N . TYR A 1 374 ? 10.625 -2.314 -6.166 1.00 85.19 374 TYR A N 1
ATOM 2904 C CA . TYR A 1 374 ? 11.997 -2.157 -5.688 1.00 85.19 374 TYR A CA 1
ATOM 2905 C C . TYR A 1 374 ? 12.989 -1.994 -6.847 1.00 85.19 374 TYR A C 1
ATOM 2907 O O . TYR A 1 374 ? 14.082 -1.467 -6.637 1.00 85.19 374 TYR A O 1
ATOM 2915 N N . ASP A 1 375 ? 12.606 -2.396 -8.063 1.00 88.25 375 ASP A N 1
ATOM 2916 C CA . ASP A 1 375 ? 13.453 -2.355 -9.252 1.00 88.25 375 ASP A CA 1
ATOM 2917 C C . ASP A 1 375 ? 13.061 -1.249 -10.231 1.00 88.25 375 ASP A C 1
ATOM 2919 O O . ASP A 1 375 ? 13.340 -1.386 -11.408 1.00 88.25 375 ASP A O 1
ATOM 2923 N N . TYR A 1 376 ? 12.494 -0.140 -9.734 1.00 93.88 376 TYR A N 1
ATOM 2924 C CA . TYR A 1 376 ? 11.941 0.996 -10.500 1.00 93.88 376 TYR A CA 1
ATOM 2925 C C . TYR A 1 376 ? 12.676 1.361 -11.809 1.00 93.88 376 TYR A C 1
ATOM 2927 O O . TYR A 1 376 ? 12.063 1.782 -12.788 1.00 93.88 376 TYR A O 1
ATOM 2935 N N . GLY A 1 377 ? 14.009 1.247 -11.826 1.00 95.94 377 GLY A N 1
ATOM 2936 C CA . GLY A 1 377 ? 14.812 1.511 -13.013 1.00 95.94 377 GLY A CA 1
ATOM 2937 C C . GLY A 1 377 ? 14.616 0.511 -14.150 1.00 95.94 377 GLY A C 1
ATOM 2938 O O . GLY A 1 377 ? 14.673 0.921 -15.308 1.00 95.94 377 GLY A O 1
ATOM 2939 N N . ALA A 1 378 ? 14.370 -0.767 -13.858 1.00 96.50 378 ALA A N 1
ATOM 2940 C CA . ALA A 1 378 ? 14.095 -1.801 -14.850 1.00 96.50 378 ALA A CA 1
ATOM 2941 C C . ALA A 1 378 ? 12.825 -1.469 -15.644 1.00 96.50 378 ALA A C 1
ATOM 2943 O O . ALA A 1 378 ? 12.838 -1.525 -16.876 1.00 96.50 378 ALA A O 1
ATOM 2944 N N . GLU A 1 379 ? 11.752 -1.040 -14.972 1.00 97.56 379 GLU A N 1
ATOM 2945 C CA . GLU A 1 379 ? 10.521 -0.621 -15.646 1.00 97.56 379 GLU A CA 1
ATOM 2946 C C . GLU A 1 379 ? 10.750 0.613 -16.530 1.00 97.56 379 GLU A C 1
ATOM 2948 O O . GLU A 1 379 ? 10.323 0.635 -17.687 1.00 97.56 379 GLU A O 1
ATOM 2953 N N . VAL A 1 380 ? 11.490 1.616 -16.043 1.00 98.12 380 VAL A N 1
ATOM 2954 C CA . VAL A 1 380 ? 11.820 2.814 -16.838 1.00 98.12 380 VAL A CA 1
ATOM 2955 C C . VAL A 1 380 ? 12.711 2.471 -18.039 1.00 98.12 380 VAL A C 1
ATOM 2957 O O . VAL A 1 380 ? 12.512 3.014 -19.133 1.00 98.12 380 VAL A O 1
ATOM 2960 N N . LEU A 1 381 ? 13.664 1.549 -17.884 1.00 98.56 381 LEU A N 1
ATOM 2961 C CA . LEU A 1 381 ? 14.488 1.056 -18.986 1.00 98.56 381 LEU A CA 1
ATOM 2962 C C . LEU A 1 381 ? 13.638 0.357 -20.050 1.00 98.56 381 LEU A C 1
ATOM 2964 O O . LEU A 1 381 ? 13.799 0.644 -21.236 1.00 98.56 381 LEU A O 1
ATOM 2968 N N . ALA A 1 382 ? 12.703 -0.506 -19.655 1.00 98.44 382 ALA A N 1
ATOM 2969 C CA . ALA A 1 382 ? 11.825 -1.203 -20.592 1.00 98.44 382 ALA A CA 1
ATOM 2970 C C . ALA A 1 382 ? 10.983 -0.232 -21.442 1.00 98.44 382 ALA A C 1
ATOM 2972 O O . ALA A 1 382 ? 10.919 -0.363 -22.670 1.00 98.44 382 ALA A O 1
ATOM 2973 N N . LEU A 1 383 ? 10.403 0.798 -20.812 1.00 98.44 383 LEU A N 1
ATOM 2974 C CA . LEU A 1 383 ? 9.686 1.871 -21.515 1.00 98.44 383 LEU A CA 1
ATOM 2975 C C . LEU A 1 383 ? 10.614 2.638 -22.468 1.00 98.44 383 LEU A C 1
ATOM 2977 O O . LEU A 1 383 ? 10.235 2.952 -23.598 1.00 98.44 383 LEU A O 1
ATOM 2981 N N . THR A 1 384 ? 11.852 2.885 -22.039 1.00 98.62 384 THR A N 1
ATOM 2982 C CA . THR A 1 384 ? 12.886 3.553 -22.839 1.00 98.62 384 THR A CA 1
ATOM 2983 C C . THR A 1 384 ? 13.277 2.740 -24.075 1.00 98.62 384 THR A C 1
ATOM 2985 O O . THR A 1 384 ? 13.383 3.300 -25.168 1.00 98.62 384 THR A O 1
ATOM 2988 N N . LYS A 1 385 ? 13.430 1.414 -23.958 1.00 98.12 385 LYS A N 1
ATOM 2989 C CA . LYS A 1 385 ? 13.685 0.536 -25.112 1.00 98.12 385 LYS A CA 1
ATOM 2990 C C . LYS A 1 385 ? 12.527 0.559 -26.099 1.00 98.12 385 LYS A C 1
ATOM 2992 O O . LYS A 1 385 ? 12.763 0.645 -27.303 1.00 98.12 385 LYS A O 1
ATOM 2997 N N . CYS A 1 386 ? 11.289 0.554 -25.603 1.00 98.19 386 CYS A N 1
ATOM 2998 C CA . CYS A 1 386 ? 10.115 0.680 -26.462 1.00 98.19 386 CYS A CA 1
ATOM 2999 C C . CYS A 1 386 ? 10.116 2.017 -27.217 1.00 98.19 386 CYS A C 1
ATOM 3001 O O . CYS A 1 386 ? 9.951 2.037 -28.437 1.00 98.19 386 CYS A O 1
ATOM 3003 N N . TYR A 1 387 ? 10.377 3.126 -26.515 1.00 98.31 387 TYR A N 1
ATOM 3004 C CA . TYR A 1 387 ? 10.493 4.455 -27.119 1.00 98.31 387 TYR A CA 1
ATOM 3005 C C . TYR A 1 387 ? 11.575 4.503 -28.206 1.00 98.31 387 TYR A C 1
ATOM 3007 O O . TYR A 1 387 ? 11.310 4.980 -29.313 1.00 98.31 387 TYR A O 1
ATOM 3015 N N . ARG A 1 388 ? 12.773 3.976 -27.926 1.00 97.19 388 ARG A N 1
ATOM 3016 C CA . ARG A 1 388 ? 13.880 3.935 -28.889 1.00 97.19 388 ARG A CA 1
ATOM 3017 C C . ARG A 1 388 ? 13.505 3.130 -30.132 1.00 97.19 388 ARG A C 1
ATOM 3019 O O . ARG A 1 388 ? 13.732 3.586 -31.250 1.00 97.19 388 ARG A O 1
ATOM 3026 N N . THR A 1 389 ? 12.892 1.960 -29.965 1.00 97.12 389 THR A N 1
ATOM 3027 C CA . THR A 1 389 ? 12.470 1.130 -31.101 1.00 97.12 389 THR A CA 1
ATOM 3028 C C . THR A 1 389 ? 11.404 1.814 -31.963 1.00 97.12 389 THR A C 1
ATOM 3030 O O . THR A 1 389 ? 11.475 1.727 -33.187 1.00 97.12 389 THR A O 1
ATOM 3033 N N . LEU A 1 390 ? 10.470 2.556 -31.359 1.00 96.81 390 LEU A N 1
ATOM 3034 C CA . LEU A 1 390 ? 9.476 3.365 -32.083 1.00 96.81 390 LEU A CA 1
ATOM 3035 C C . LEU A 1 390 ? 10.057 4.649 -32.707 1.00 96.81 390 LEU A C 1
ATOM 3037 O O . LEU A 1 390 ? 9.423 5.277 -33.557 1.00 96.81 390 LEU A O 1
ATOM 3041 N N . SER A 1 391 ? 11.243 5.077 -32.274 1.00 95.75 391 SER A N 1
ATOM 3042 C CA . SER A 1 391 ? 11.935 6.262 -32.802 1.00 95.75 391 SER A CA 1
ATOM 3043 C C . SER A 1 391 ? 12.895 5.929 -33.948 1.00 95.75 391 SER A C 1
ATOM 3045 O O . SER A 1 391 ? 13.317 6.825 -34.677 1.00 95.75 391 SER A O 1
ATOM 3047 N N . ALA A 1 392 ? 13.189 4.642 -34.159 1.00 94.12 392 ALA A N 1
ATOM 3048 C CA . ALA A 1 392 ? 14.029 4.180 -35.253 1.00 94.12 392 ALA A CA 1
ATOM 3049 C C . ALA A 1 392 ? 13.455 4.576 -36.635 1.00 94.12 392 ALA A C 1
ATOM 3051 O O . ALA A 1 392 ? 12.240 4.700 -36.777 1.00 94.12 392 ALA A O 1
ATOM 3052 N N . PRO A 1 393 ? 14.295 4.712 -37.683 1.00 93.12 393 PRO A N 1
ATOM 3053 C CA . PRO A 1 393 ? 13.838 5.086 -39.029 1.00 93.12 393 PRO A CA 1
ATOM 3054 C C . PRO A 1 393 ? 12.797 4.135 -39.638 1.00 93.12 393 PRO A C 1
ATOM 3056 O O . PRO A 1 393 ? 11.964 4.557 -40.433 1.00 93.12 393 PRO A O 1
ATOM 3059 N N . GLU A 1 394 ? 12.859 2.856 -39.265 1.00 92.94 394 GLU A N 1
ATOM 3060 C CA . GLU A 1 394 ? 11.929 1.805 -39.682 1.00 92.94 394 GLU A CA 1
ATOM 3061 C C . GLU A 1 394 ? 11.366 1.121 -38.427 1.00 92.94 394 GLU A C 1
ATOM 3063 O O . GLU A 1 394 ? 11.834 0.038 -38.048 1.00 92.94 394 GLU A O 1
ATOM 3068 N N . PRO A 1 395 ? 10.418 1.763 -37.721 1.00 94.00 395 PRO A N 1
ATOM 3069 C CA . PRO A 1 395 ? 9.875 1.197 -36.501 1.00 94.00 395 PRO A CA 1
ATOM 3070 C C . PRO A 1 395 ? 9.023 -0.042 -36.834 1.00 94.00 395 PRO A C 1
ATOM 3072 O O . PRO A 1 395 ? 8.416 -0.116 -37.905 1.00 94.00 395 PRO A O 1
ATOM 3075 N N . PRO A 1 396 ? 8.954 -1.037 -35.931 1.00 92.38 396 PRO A N 1
ATOM 3076 C CA . PRO A 1 396 ? 8.136 -2.236 -36.133 1.00 92.38 396 PRO A CA 1
ATOM 3077 C C . PRO A 1 396 ? 6.635 -1.916 -36.222 1.00 92.38 396 PRO A C 1
ATOM 3079 O O . PRO A 1 396 ? 5.892 -2.657 -36.861 1.00 92.38 396 PRO A O 1
ATOM 3082 N N . VAL A 1 397 ? 6.210 -0.817 -35.591 1.00 91.38 397 VAL A N 1
ATOM 3083 C CA . VAL A 1 397 ? 4.853 -0.263 -35.607 1.00 91.38 397 VAL A CA 1
ATOM 3084 C C . VAL A 1 397 ? 4.973 1.258 -35.719 1.00 91.38 397 VAL A C 1
ATOM 3086 O O . VAL A 1 397 ? 5.738 1.865 -34.970 1.00 91.38 397 VAL A O 1
ATOM 3089 N N . ASP A 1 398 ? 4.230 1.877 -36.639 1.00 92.62 398 ASP A N 1
ATOM 3090 C CA . ASP A 1 398 ? 4.165 3.339 -36.766 1.00 92.62 398 ASP A CA 1
ATOM 3091 C C . ASP A 1 398 ? 3.067 3.901 -35.850 1.00 92.62 398 ASP A C 1
ATOM 3093 O O . ASP A 1 398 ? 1.906 4.018 -36.242 1.00 92.62 398 ASP A O 1
ATOM 3097 N N . ASP A 1 399 ? 3.436 4.190 -34.599 1.00 95.06 399 ASP A N 1
ATOM 3098 C CA . ASP A 1 399 ? 2.542 4.779 -33.597 1.00 95.06 399 ASP A CA 1
ATOM 3099 C C . ASP A 1 399 ? 3.177 6.027 -32.947 1.00 95.06 399 ASP A C 1
ATOM 3101 O O . ASP A 1 399 ? 3.851 5.948 -31.908 1.00 95.06 399 ASP A O 1
ATOM 3105 N N . PRO A 1 400 ? 2.994 7.217 -33.550 1.00 95.25 400 PRO A N 1
ATOM 3106 C CA . PRO A 1 400 ? 3.558 8.453 -33.020 1.00 95.25 400 PRO A CA 1
ATOM 3107 C C . PRO A 1 400 ? 2.921 8.887 -31.693 1.00 95.25 400 PRO A C 1
ATOM 3109 O O . PRO A 1 400 ? 3.573 9.609 -30.933 1.00 95.25 400 PRO A O 1
ATOM 3112 N N . ALA A 1 401 ? 1.682 8.470 -31.406 1.00 96.88 401 ALA A N 1
ATOM 3113 C CA . ALA A 1 401 ? 0.990 8.811 -30.167 1.00 96.88 401 ALA A CA 1
ATOM 3114 C C . ALA A 1 401 ? 1.577 8.023 -28.992 1.00 96.88 401 ALA A C 1
ATOM 3116 O O . ALA A 1 401 ? 1.971 8.629 -27.995 1.00 96.88 401 ALA A O 1
ATOM 3117 N N . LEU A 1 402 ? 1.745 6.707 -29.155 1.00 96.25 402 LEU A N 1
ATOM 3118 C CA . LEU A 1 402 ? 2.417 5.860 -28.173 1.00 96.25 402 LEU A CA 1
ATOM 3119 C C . LEU A 1 402 ? 3.852 6.331 -27.925 1.00 96.25 402 LEU A C 1
ATOM 3121 O O . LEU A 1 402 ? 4.278 6.455 -26.779 1.00 96.25 402 LEU A O 1
ATOM 3125 N N . ARG A 1 403 ? 4.599 6.669 -28.983 1.00 97.25 403 ARG A N 1
ATOM 3126 C CA . ARG A 1 403 ? 5.958 7.212 -28.841 1.00 97.25 403 ARG A CA 1
ATOM 3127 C C . ARG A 1 403 ? 5.988 8.491 -27.997 1.00 97.25 403 ARG A C 1
ATOM 3129 O O . ARG A 1 403 ? 6.868 8.637 -27.149 1.00 97.25 403 ARG A O 1
ATOM 3136 N N . ALA A 1 404 ? 5.055 9.417 -28.226 1.00 97.88 404 ALA A N 1
ATOM 3137 C CA . ALA A 1 404 ? 4.957 10.653 -27.450 1.00 97.88 404 ALA A CA 1
ATOM 3138 C C . ALA A 1 404 ? 4.560 10.388 -25.988 1.00 97.88 404 ALA A C 1
ATOM 3140 O O . ALA A 1 404 ? 5.132 10.998 -25.084 1.00 97.88 404 ALA A O 1
ATOM 3141 N N . GLU A 1 405 ? 3.636 9.453 -25.751 1.00 97.56 405 GLU A N 1
ATOM 3142 C CA . GLU A 1 405 ? 3.240 9.036 -24.404 1.00 97.56 405 GLU A CA 1
ATOM 3143 C C . GLU A 1 405 ? 4.421 8.437 -23.631 1.00 97.56 405 GLU A C 1
ATOM 3145 O O . GLU A 1 405 ? 4.706 8.868 -22.513 1.00 97.56 405 GLU A O 1
ATOM 3150 N N . LEU A 1 406 ? 5.143 7.485 -24.235 1.00 98.06 406 LEU A N 1
ATOM 3151 C CA . LEU A 1 406 ? 6.314 6.864 -23.617 1.00 98.06 406 LEU A CA 1
ATOM 3152 C C . LEU A 1 406 ? 7.366 7.910 -23.269 1.00 98.06 406 LEU A C 1
ATOM 3154 O O . LEU A 1 406 ? 7.877 7.903 -22.153 1.00 98.06 406 LEU A O 1
ATOM 3158 N N . ARG A 1 407 ? 7.641 8.851 -24.182 1.00 97.94 407 ARG A N 1
ATOM 3159 C CA . ARG A 1 407 ? 8.581 9.943 -23.920 1.00 97.94 407 ARG A CA 1
ATOM 3160 C C . ARG A 1 407 ? 8.180 10.755 -22.689 1.00 97.94 407 ARG A C 1
ATOM 3162 O O . ARG A 1 407 ? 8.994 10.912 -21.784 1.00 97.94 407 ARG A O 1
ATOM 3169 N N . ALA A 1 408 ? 6.937 11.235 -22.646 1.00 98.12 408 ALA A N 1
ATOM 3170 C CA . ALA A 1 408 ? 6.439 12.041 -21.533 1.00 98.12 408 ALA A CA 1
ATOM 3171 C C . ALA A 1 408 ? 6.501 11.278 -20.200 1.00 98.12 408 ALA A C 1
ATOM 3173 O O . ALA A 1 408 ? 6.851 11.846 -19.166 1.00 98.12 408 ALA A O 1
ATOM 3174 N N . ARG A 1 409 ? 6.206 9.975 -20.230 1.00 97.75 409 ARG A N 1
ATOM 3175 C CA . ARG A 1 409 ? 6.265 9.101 -19.057 1.00 97.75 409 ARG A CA 1
ATOM 3176 C C . ARG A 1 409 ? 7.700 8.886 -18.567 1.00 97.75 409 ARG A C 1
ATOM 3178 O O . ARG A 1 409 ? 7.935 8.962 -17.367 1.00 97.75 409 ARG A O 1
ATOM 3185 N N . ILE A 1 410 ? 8.658 8.674 -19.471 1.00 98.44 410 ILE A N 1
ATOM 3186 C CA . ILE A 1 410 ? 10.085 8.543 -19.128 1.00 98.44 410 ILE A CA 1
ATOM 3187 C C . ILE A 1 410 ? 10.620 9.851 -18.530 1.00 98.44 410 ILE A C 1
ATOM 3189 O O . ILE A 1 410 ? 11.294 9.813 -17.501 1.00 98.44 410 ILE A O 1
ATOM 3193 N N . ASP A 1 411 ? 10.279 11.002 -19.123 1.00 98.50 411 ASP A N 1
ATOM 3194 C CA . ASP A 1 411 ? 10.657 12.316 -18.585 1.00 98.50 411 ASP A CA 1
ATOM 3195 C C . ASP A 1 411 ? 10.111 12.499 -17.153 1.00 98.50 411 ASP A C 1
ATOM 3197 O O . ASP A 1 411 ? 10.855 12.891 -16.254 1.00 98.50 411 ASP A O 1
ATOM 3201 N N . ALA A 1 412 ? 8.842 12.147 -16.913 1.00 98.19 412 ALA A N 1
ATOM 3202 C CA . ALA A 1 412 ? 8.237 12.214 -15.582 1.00 98.19 412 ALA A CA 1
ATOM 3203 C C . ALA A 1 412 ? 8.899 11.246 -14.584 1.00 98.19 412 ALA A C 1
ATOM 3205 O O . ALA A 1 412 ? 9.189 11.631 -13.452 1.00 98.19 412 ALA A O 1
ATOM 3206 N N . PHE A 1 413 ? 9.183 10.005 -14.991 1.00 98.00 413 PHE A N 1
ATOM 3207 C CA . PHE A 1 413 ? 9.830 9.021 -14.122 1.00 98.00 413 PHE A CA 1
ATOM 3208 C C . PHE A 1 413 ? 11.275 9.373 -13.784 1.00 98.00 413 PHE A C 1
ATOM 3210 O O . PHE A 1 413 ? 11.687 9.122 -12.656 1.00 98.00 413 PHE A O 1
ATOM 3217 N N . ARG A 1 414 ? 12.026 10.017 -14.684 1.00 97.81 414 ARG A N 1
ATOM 3218 C CA . ARG A 1 414 ? 13.324 10.618 -14.340 1.00 97.81 414 ARG A CA 1
ATOM 3219 C C . ARG A 1 414 ? 13.165 11.618 -13.193 1.00 97.81 414 ARG A C 1
ATOM 3221 O O . ARG A 1 414 ? 13.915 11.556 -12.221 1.00 97.81 414 ARG A O 1
ATOM 3228 N N . ASP A 1 415 ? 12.189 12.518 -13.292 1.00 97.62 415 ASP A N 1
ATOM 3229 C CA . ASP A 1 415 ? 11.984 13.571 -12.294 1.00 97.62 415 ASP A CA 1
ATOM 3230 C C . ASP A 1 415 ? 11.531 12.987 -10.944 1.00 97.62 415 ASP A C 1
ATOM 3232 O O . ASP A 1 415 ? 12.041 13.377 -9.890 1.00 97.62 415 ASP A O 1
ATOM 3236 N N . PHE A 1 416 ? 10.646 11.985 -10.959 1.00 96.19 416 PHE A N 1
ATOM 3237 C CA . PHE A 1 416 ? 10.262 11.251 -9.751 1.00 96.19 416 PHE A CA 1
ATOM 3238 C C . PHE A 1 416 ? 11.432 10.465 -9.157 1.00 96.19 416 PHE A C 1
ATOM 3240 O O . PHE A 1 416 ? 11.616 10.484 -7.938 1.00 96.19 416 PHE A O 1
ATOM 3247 N N . TYR A 1 417 ? 12.255 9.825 -9.992 1.00 96.00 417 TYR A N 1
ATOM 3248 C CA . TYR A 1 417 ? 13.434 9.099 -9.528 1.00 96.00 417 TYR A CA 1
ATOM 3249 C C . TYR A 1 417 ? 14.429 10.041 -8.846 1.00 96.00 417 TYR A C 1
ATOM 3251 O O . TYR A 1 417 ? 14.938 9.750 -7.760 1.00 96.00 417 TYR A O 1
ATOM 3259 N N . GLN A 1 418 ? 14.641 11.222 -9.433 1.00 96.06 418 GLN A N 1
ATOM 3260 C CA . GLN A 1 418 ? 15.476 12.258 -8.840 1.00 96.06 418 GLN A CA 1
ATOM 3261 C C . GLN A 1 418 ? 14.946 12.691 -7.468 1.00 96.06 418 GLN A C 1
ATOM 3263 O O . GLN A 1 418 ? 15.706 12.745 -6.500 1.00 96.06 418 GLN A O 1
ATOM 3268 N N . ALA A 1 419 ? 13.646 12.985 -7.377 1.00 94.69 419 ALA A N 1
ATOM 3269 C CA . ALA A 1 419 ? 13.023 13.505 -6.164 1.00 94.69 419 ALA A CA 1
ATOM 3270 C C . ALA A 1 419 ? 12.967 12.478 -5.022 1.00 94.69 419 ALA A C 1
ATOM 3272 O O . ALA A 1 419 ? 13.162 12.847 -3.866 1.00 94.69 419 ALA A O 1
ATOM 3273 N N . HIS A 1 420 ? 12.709 11.204 -5.331 1.00 92.25 420 HIS A N 1
ATOM 3274 C CA . HIS A 1 420 ? 12.439 10.181 -4.318 1.00 92.25 420 HIS A CA 1
ATOM 3275 C C . HIS A 1 420 ? 13.608 9.246 -4.021 1.00 92.25 420 HIS A C 1
ATOM 3277 O O . HIS A 1 420 ? 13.634 8.661 -2.942 1.00 92.25 420 HIS A O 1
ATOM 3283 N N . PHE A 1 421 ? 14.575 9.103 -4.926 1.00 92.31 421 PHE A N 1
ATOM 3284 C CA . PHE A 1 421 ? 15.713 8.203 -4.729 1.00 92.31 421 PHE A CA 1
ATOM 3285 C C . PHE A 1 421 ? 17.018 8.992 -4.629 1.00 92.31 421 PHE A C 1
ATOM 3287 O O . PHE A 1 421 ? 17.693 8.949 -3.599 1.00 92.31 421 PHE A O 1
ATOM 3294 N N . ILE A 1 422 ? 17.352 9.770 -5.660 1.00 94.00 422 ILE A N 1
ATOM 3295 C CA . ILE A 1 422 ? 18.659 10.431 -5.767 1.00 94.00 422 ILE A CA 1
ATOM 3296 C C . ILE A 1 422 ? 18.838 11.534 -4.719 1.00 94.00 422 ILE A C 1
ATOM 3298 O O . ILE A 1 422 ? 19.811 11.509 -3.961 1.00 94.00 422 ILE A O 1
ATOM 3302 N N . ALA A 1 423 ? 17.907 12.489 -4.628 1.00 94.06 423 ALA A N 1
ATOM 3303 C CA . ALA A 1 423 ? 18.026 13.604 -3.691 1.00 94.06 423 ALA A CA 1
ATOM 3304 C C . ALA A 1 423 ? 18.068 13.144 -2.215 1.00 94.06 423 ALA A C 1
ATOM 3306 O O . ALA A 1 423 ? 18.968 13.592 -1.496 1.00 94.06 423 ALA A O 1
ATOM 3307 N N . PRO A 1 424 ? 17.211 12.204 -1.755 1.00 90.81 424 PRO A N 1
ATOM 3308 C CA . PRO A 1 424 ? 17.328 11.634 -0.412 1.00 90.81 424 PRO A CA 1
ATOM 3309 C C . PRO A 1 424 ? 18.657 10.901 -0.176 1.00 90.81 424 PRO A C 1
ATOM 3311 O O . PRO A 1 424 ? 19.285 11.078 0.870 1.00 90.81 424 PRO A O 1
ATOM 3314 N N . PHE A 1 425 ? 19.150 10.141 -1.159 1.00 90.31 425 PHE A N 1
ATOM 3315 C CA . PHE A 1 425 ? 20.442 9.460 -1.048 1.00 90.31 425 PHE A CA 1
ATOM 3316 C C . PHE A 1 425 ? 21.609 10.433 -0.844 1.00 90.31 425 PHE A C 1
ATOM 3318 O O . PHE A 1 425 ? 22.481 10.201 -0.001 1.00 90.31 425 PHE A O 1
ATOM 3325 N N . ARG A 1 426 ? 21.608 11.567 -1.555 1.00 91.31 426 ARG A N 1
ATOM 3326 C CA . ARG A 1 426 ? 22.652 12.600 -1.434 1.00 91.31 426 ARG A CA 1
ATOM 3327 C C . ARG A 1 426 ? 22.719 13.230 -0.039 1.00 91.31 426 ARG A C 1
ATOM 3329 O O . ARG A 1 426 ? 23.797 13.661 0.365 1.00 91.31 426 ARG A O 1
ATOM 3336 N N . ILE A 1 427 ? 21.616 13.244 0.710 1.00 91.12 427 ILE A N 1
ATOM 3337 C CA . ILE A 1 427 ? 21.574 13.730 2.101 1.00 91.12 427 ILE A CA 1
ATOM 3338 C C . ILE A 1 427 ? 21.720 12.609 3.142 1.00 91.12 427 ILE A C 1
ATOM 3340 O O . ILE A 1 427 ? 21.521 12.843 4.332 1.00 91.12 427 ILE A O 1
ATOM 3344 N N . GLY A 1 428 ? 22.110 11.404 2.712 1.00 86.56 428 GLY A N 1
ATOM 3345 C CA . GLY A 1 428 ? 22.442 10.286 3.594 1.00 86.56 428 GLY A CA 1
ATOM 3346 C C . GLY A 1 428 ? 21.269 9.386 3.977 1.00 86.56 428 GLY A C 1
ATOM 3347 O O . GLY A 1 428 ? 21.438 8.546 4.855 1.00 86.56 428 GLY A O 1
ATOM 3348 N N . VAL A 1 429 ? 20.105 9.524 3.337 1.00 85.00 429 VAL A N 1
ATOM 3349 C CA . VAL A 1 429 ? 19.002 8.567 3.507 1.00 85.00 429 VAL A CA 1
ATOM 3350 C C . VAL A 1 429 ? 19.314 7.306 2.704 1.00 85.00 429 VAL A C 1
ATOM 3352 O O . VAL A 1 429 ? 19.747 7.381 1.552 1.00 85.00 429 VAL A O 1
ATOM 3355 N N . SER A 1 430 ? 19.068 6.134 3.287 1.00 81.00 430 SER A N 1
ATOM 3356 C CA . SER A 1 430 ? 19.109 4.867 2.555 1.00 81.00 430 SER A CA 1
ATOM 3357 C C . SER A 1 430 ? 17.892 4.795 1.633 1.00 81.00 430 SER A C 1
ATOM 3359 O O . SER A 1 430 ? 16.900 4.180 1.974 1.00 81.00 430 SER A O 1
ATOM 3361 N N . ALA A 1 431 ? 17.913 5.508 0.506 1.00 83.62 431 ALA A N 1
ATOM 3362 C CA . ALA A 1 431 ? 16.784 5.595 -0.429 1.00 83.62 431 ALA A CA 1
ATOM 3363 C C . ALA A 1 431 ? 17.023 4.820 -1.729 1.00 83.62 431 ALA A C 1
ATOM 3365 O O . ALA A 1 431 ? 16.093 4.586 -2.494 1.00 83.62 431 ALA A O 1
ATOM 3366 N N . VAL A 1 432 ? 18.274 4.436 -1.983 1.00 83.56 432 VAL A N 1
ATOM 3367 C CA . VAL A 1 432 ? 18.742 3.919 -3.265 1.00 83.56 432 VAL A CA 1
ATOM 3368 C C . VAL A 1 432 ? 19.209 2.475 -3.134 1.00 83.56 432 VAL A C 1
ATOM 3370 O O . VAL A 1 432 ? 19.982 2.136 -2.239 1.00 83.56 432 VAL A O 1
ATOM 3373 N N . PHE A 1 433 ? 18.773 1.666 -4.094 1.00 84.69 433 PHE A N 1
ATOM 3374 C CA . PHE A 1 433 ? 19.211 0.300 -4.350 1.00 84.69 433 PHE A CA 1
ATOM 3375 C C . PHE A 1 433 ? 20.080 0.289 -5.617 1.00 84.69 433 PHE A C 1
ATOM 3377 O O . PHE A 1 433 ? 19.677 0.851 -6.639 1.00 84.69 433 PHE A O 1
ATOM 3384 N N . SER A 1 434 ? 21.275 -0.307 -5.558 1.00 88.38 434 SER A N 1
ATOM 3385 C CA . SER A 1 434 ? 22.289 -0.172 -6.620 1.00 88.38 434 SER A CA 1
ATOM 3386 C C . SER A 1 434 ? 21.819 -0.665 -7.992 1.00 88.38 434 SER A C 1
ATOM 3388 O O . SER A 1 434 ? 22.048 0.024 -8.989 1.00 88.38 434 SER A O 1
ATOM 3390 N N . ARG A 1 435 ? 21.094 -1.791 -8.053 1.00 88.50 435 ARG A N 1
ATOM 3391 C CA . ARG A 1 435 ? 20.548 -2.327 -9.311 1.00 88.50 435 ARG A CA 1
ATOM 3392 C C . ARG A 1 435 ? 19.547 -1.375 -9.970 1.00 88.50 435 ARG A C 1
ATOM 3394 O O . ARG A 1 435 ? 19.657 -1.104 -11.162 1.00 88.50 435 ARG A O 1
ATOM 3401 N N . SER A 1 436 ? 18.636 -0.796 -9.188 1.00 91.56 436 SER A N 1
ATOM 3402 C CA . SER A 1 436 ? 17.666 0.182 -9.695 1.00 91.56 436 SER A CA 1
ATOM 3403 C C . SER A 1 436 ? 18.370 1.385 -10.348 1.00 91.56 436 SER A C 1
ATOM 3405 O O . SER A 1 436 ? 17.994 1.805 -11.442 1.00 91.56 436 SER A O 1
ATOM 3407 N N . VAL A 1 437 ? 19.454 1.897 -9.747 1.00 94.19 437 VAL A N 1
ATOM 3408 C CA . VAL A 1 437 ? 20.229 3.009 -10.341 1.00 94.19 437 VAL A CA 1
ATOM 3409 C C . VAL A 1 437 ? 20.964 2.575 -11.599 1.00 94.19 437 VAL A C 1
ATOM 3411 O O . VAL A 1 437 ? 21.054 3.360 -12.540 1.00 94.19 437 VAL A O 1
ATOM 3414 N N . ALA A 1 438 ? 21.476 1.344 -11.643 1.00 94.94 438 ALA A N 1
ATOM 3415 C CA . ALA A 1 438 ? 22.125 0.807 -12.833 1.00 94.94 438 ALA A CA 1
ATOM 3416 C C . ALA A 1 438 ? 21.164 0.776 -14.030 1.00 94.94 438 ALA A C 1
ATOM 3418 O O . ALA A 1 438 ? 21.516 1.256 -15.109 1.00 94.94 438 ALA A O 1
ATOM 3419 N N . PHE A 1 439 ? 19.927 0.317 -13.835 1.00 96.50 439 PHE A N 1
ATOM 3420 C CA . PHE A 1 439 ? 18.920 0.357 -14.895 1.00 96.50 439 PHE A CA 1
ATOM 3421 C C . PHE A 1 439 ? 18.512 1.784 -15.279 1.00 96.50 439 PHE A C 1
ATOM 3423 O O . PHE A 1 439 ? 18.380 2.072 -16.469 1.00 96.50 439 PHE A O 1
ATOM 3430 N N . MET A 1 440 ? 18.403 2.710 -14.318 1.00 97.56 440 MET A N 1
ATOM 3431 C CA . MET A 1 440 ? 18.181 4.127 -14.639 1.00 97.56 440 MET A CA 1
ATOM 3432 C C . MET A 1 440 ? 19.339 4.723 -15.448 1.00 97.56 440 MET A C 1
ATOM 3434 O O . MET A 1 440 ? 19.095 5.453 -16.405 1.00 97.56 440 MET A O 1
ATOM 3438 N N . ALA A 1 441 ? 20.593 4.387 -15.131 1.00 97.94 441 ALA A N 1
ATOM 3439 C CA . ALA A 1 441 ? 21.752 4.816 -15.912 1.00 97.94 441 ALA A CA 1
ATOM 3440 C C . ALA A 1 441 ? 21.667 4.301 -17.358 1.00 97.94 441 ALA A C 1
ATOM 3442 O O . ALA A 1 441 ? 21.864 5.069 -18.299 1.00 97.94 441 ALA A O 1
ATOM 3443 N N . LEU A 1 442 ? 21.299 3.031 -17.556 1.00 98.00 442 LEU A N 1
ATOM 3444 C CA . LEU A 1 442 ? 21.057 2.487 -18.894 1.00 98.00 442 LEU A CA 1
ATOM 3445 C C . LEU A 1 442 ? 19.932 3.243 -19.613 1.00 98.00 442 LEU A C 1
ATOM 3447 O O . LEU A 1 442 ? 20.110 3.637 -20.764 1.00 98.00 442 LEU A O 1
ATOM 3451 N N . ALA A 1 443 ? 18.816 3.521 -18.934 1.00 98.38 443 ALA A N 1
ATOM 3452 C CA . ALA A 1 443 ? 17.710 4.284 -19.506 1.00 98.38 443 ALA A CA 1
ATOM 3453 C C . ALA A 1 443 ? 18.155 5.698 -19.923 1.00 98.38 443 ALA A C 1
ATOM 3455 O O . ALA A 1 443 ? 17.859 6.151 -21.027 1.00 98.38 443 ALA A O 1
ATOM 3456 N N . TYR A 1 444 ? 18.939 6.385 -19.092 1.00 98.69 444 TYR A N 1
ATOM 3457 C CA . TYR A 1 444 ? 19.468 7.713 -19.408 1.00 98.69 444 TYR A CA 1
ATOM 3458 C C . TYR A 1 444 ? 20.449 7.698 -20.580 1.00 98.69 444 TYR A C 1
ATOM 3460 O O . TYR A 1 444 ? 20.398 8.591 -21.425 1.00 98.69 444 TYR A O 1
ATOM 3468 N N . ALA A 1 445 ? 21.311 6.683 -20.673 1.00 98.50 445 ALA A N 1
ATOM 3469 C CA . ALA A 1 445 ? 22.217 6.523 -21.806 1.00 98.50 445 ALA A CA 1
ATOM 3470 C C . ALA A 1 445 ? 21.452 6.324 -23.123 1.00 98.50 445 ALA A C 1
ATOM 3472 O O . ALA A 1 445 ? 21.777 6.957 -24.129 1.00 98.50 445 ALA A O 1
ATOM 3473 N N . GLU A 1 446 ? 20.409 5.494 -23.101 1.00 97.56 446 GLU A N 1
ATOM 3474 C CA . GLU A 1 446 ? 19.524 5.249 -24.241 1.00 97.56 446 GLU A CA 1
ATOM 3475 C C . GLU A 1 446 ? 18.776 6.521 -24.662 1.00 97.56 446 GLU A C 1
ATOM 3477 O O . GLU A 1 446 ? 18.808 6.914 -25.831 1.00 97.56 446 GLU A O 1
ATOM 3482 N N . MET A 1 447 ? 18.178 7.227 -23.699 1.00 98.44 447 MET A N 1
ATOM 3483 C CA . MET A 1 447 ? 17.483 8.487 -23.958 1.00 98.44 447 MET A CA 1
ATOM 3484 C C . MET A 1 447 ? 18.421 9.568 -24.491 1.00 98.44 447 MET A C 1
ATOM 3486 O O . MET A 1 447 ? 18.059 10.284 -25.425 1.00 98.44 447 MET A O 1
ATOM 3490 N N . PHE A 1 448 ? 19.636 9.693 -23.955 1.00 98.38 448 PHE A N 1
ATOM 3491 C CA . PHE A 1 448 ? 20.611 10.656 -24.464 1.00 98.38 448 PHE A CA 1
ATOM 3492 C C . PHE A 1 448 ? 21.063 10.318 -25.887 1.00 98.38 448 PHE A C 1
ATOM 3494 O O . PHE A 1 448 ? 21.167 11.216 -26.725 1.00 98.38 448 PHE A O 1
ATOM 3501 N N . ALA A 1 449 ? 21.305 9.039 -26.185 1.00 97.06 449 ALA A N 1
ATOM 3502 C CA . ALA A 1 449 ? 21.699 8.605 -27.521 1.00 97.06 449 ALA A CA 1
ATOM 3503 C C . ALA A 1 449 ? 20.633 8.952 -28.571 1.00 97.06 449 ALA A C 1
ATOM 3505 O O . ALA A 1 449 ? 20.982 9.438 -29.651 1.00 97.06 449 ALA A O 1
ATOM 3506 N N . GLU A 1 450 ? 19.360 8.752 -28.224 1.00 97.00 450 GLU A N 1
ATOM 3507 C CA . GLU A 1 450 ? 18.219 9.002 -29.105 1.00 97.00 450 GLU A CA 1
ATOM 3508 C C . GLU A 1 450 ? 17.906 10.500 -29.256 1.00 97.00 450 GLU A C 1
ATOM 3510 O O . GLU A 1 450 ? 17.629 10.984 -30.350 1.00 97.00 450 GLU A O 1
ATOM 3515 N N . THR A 1 451 ? 17.977 11.266 -28.167 1.00 96.88 451 THR A N 1
ATOM 3516 C CA . THR A 1 451 ? 17.405 12.626 -28.121 1.00 96.88 451 THR A CA 1
ATOM 3517 C C . THR A 1 451 ? 18.446 13.740 -28.126 1.00 96.88 451 THR A C 1
ATOM 3519 O O . THR A 1 451 ? 18.118 14.879 -28.454 1.00 96.88 451 THR A O 1
ATOM 3522 N N . ARG A 1 452 ? 19.694 13.429 -27.749 1.00 97.31 452 ARG A N 1
ATOM 3523 C CA . ARG A 1 452 ? 20.780 14.393 -27.490 1.00 97.31 452 ARG A CA 1
ATOM 3524 C C . ARG A 1 452 ? 20.443 15.457 -26.441 1.00 97.31 452 ARG A C 1
ATOM 3526 O O . ARG A 1 452 ? 21.095 16.497 -26.393 1.00 97.31 452 ARG A O 1
ATOM 3533 N N . ASP A 1 453 ? 19.449 15.200 -25.597 1.00 97.69 453 ASP A N 1
ATOM 3534 C CA . ASP A 1 453 ? 19.027 16.117 -24.543 1.00 97.69 453 ASP A CA 1
ATOM 3535 C C . ASP A 1 453 ? 20.027 16.080 -23.364 1.00 97.69 453 ASP A C 1
ATOM 3537 O O . ASP A 1 453 ? 20.212 15.025 -22.743 1.00 97.69 453 ASP A O 1
ATOM 3541 N N . PRO A 1 454 ? 20.686 17.211 -23.039 1.00 97.81 454 PRO A N 1
ATOM 3542 C CA . PRO A 1 454 ? 21.739 17.266 -22.025 1.00 97.81 454 PRO A CA 1
ATOM 3543 C C . PRO A 1 454 ? 21.247 16.947 -20.608 1.00 97.81 454 PRO A C 1
ATOM 3545 O O . PRO A 1 454 ? 22.059 16.590 -19.754 1.00 97.81 454 PRO A O 1
ATOM 3548 N N . THR A 1 455 ? 19.939 17.023 -20.335 1.00 97.75 455 THR A N 1
ATOM 3549 C CA . THR A 1 455 ? 19.392 16.622 -19.032 1.00 97.75 455 THR A CA 1
ATOM 3550 C C . THR A 1 455 ? 19.616 15.128 -18.775 1.00 97.75 455 THR A C 1
ATOM 3552 O O . THR A 1 455 ? 19.943 14.743 -17.652 1.00 97.75 455 THR A O 1
ATOM 3555 N N . TYR A 1 456 ? 19.523 14.278 -19.805 1.00 98.44 456 TYR A N 1
ATOM 3556 C CA . TYR A 1 456 ? 19.807 12.844 -19.669 1.00 98.44 456 TYR A CA 1
ATOM 3557 C C . TYR A 1 456 ? 21.299 12.549 -19.513 1.00 98.44 456 TYR A C 1
ATOM 3559 O O . TYR A 1 456 ? 21.664 11.658 -18.751 1.00 98.44 456 TYR A O 1
ATOM 3567 N N . GLU A 1 457 ? 22.174 13.315 -20.167 1.00 98.31 457 GLU A N 1
ATOM 3568 C CA . GLU A 1 457 ? 23.624 13.193 -19.970 1.00 98.31 457 GLU A CA 1
ATOM 3569 C C . GLU A 1 457 ? 24.027 13.533 -18.524 1.00 98.31 457 GLU A C 1
ATOM 3571 O O . GLU A 1 457 ? 24.827 12.824 -17.907 1.00 98.31 457 GLU A O 1
ATOM 3576 N N . ALA A 1 458 ? 23.448 14.599 -17.963 1.00 98.06 458 ALA A N 1
ATOM 3577 C CA . ALA A 1 458 ? 23.680 14.991 -16.577 1.00 98.06 458 ALA A CA 1
ATOM 3578 C C . ALA A 1 458 ? 23.176 13.923 -15.591 1.00 98.06 458 ALA A C 1
ATOM 3580 O O . ALA A 1 458 ? 23.917 13.526 -14.690 1.00 98.06 458 ALA A O 1
ATOM 3581 N N . ALA A 1 459 ? 21.959 13.411 -15.801 1.00 98.00 459 ALA A N 1
ATOM 3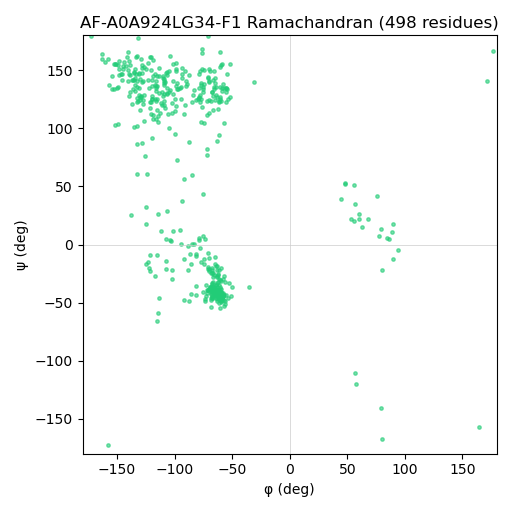582 C CA . ALA A 1 459 ? 21.380 12.354 -14.973 1.00 98.00 459 ALA A CA 1
ATOM 3583 C C . ALA A 1 459 ? 22.177 11.038 -15.060 1.00 98.00 459 ALA A C 1
ATOM 3585 O O . ALA A 1 459 ? 22.401 10.386 -14.043 1.00 98.00 459 ALA A O 1
ATOM 3586 N N . LEU A 1 460 ? 22.672 10.672 -16.251 1.00 98.31 460 LEU A N 1
ATOM 3587 C CA . LEU A 1 460 ? 23.563 9.525 -16.448 1.00 98.31 460 LEU A CA 1
ATOM 3588 C C . LEU A 1 460 ? 24.851 9.666 -15.633 1.00 98.31 460 LEU A C 1
ATOM 3590 O O . LEU A 1 460 ? 25.255 8.728 -14.949 1.00 98.31 460 LEU A O 1
ATOM 3594 N N . ARG A 1 461 ? 25.497 10.836 -15.688 1.00 97.88 461 ARG A N 1
ATOM 3595 C CA . ARG A 1 461 ? 26.721 11.097 -14.920 1.00 97.88 461 ARG A CA 1
ATOM 3596 C C . ARG A 1 461 ? 26.479 10.931 -13.422 1.00 97.88 461 ARG A C 1
ATOM 3598 O O . ARG A 1 461 ? 27.248 10.237 -12.763 1.00 97.88 461 ARG A O 1
ATOM 3605 N N . GLU A 1 462 ? 25.402 11.522 -12.913 1.00 96.75 462 GLU A N 1
ATOM 3606 C CA . GLU A 1 462 ? 25.015 11.396 -11.508 1.00 96.75 462 GLU A CA 1
ATOM 3607 C C . GLU A 1 462 ? 24.730 9.935 -11.116 1.00 96.75 462 GLU A C 1
ATOM 3609 O O . GLU A 1 462 ? 25.230 9.467 -10.092 1.00 96.75 462 GLU A O 1
ATOM 3614 N N . ALA A 1 463 ? 23.995 9.186 -11.941 1.00 96.19 463 ALA A N 1
ATOM 3615 C CA . ALA A 1 463 ? 23.715 7.775 -11.686 1.00 96.19 463 ALA A CA 1
ATOM 3616 C C . ALA A 1 463 ? 25.007 6.938 -11.624 1.00 96.19 463 ALA A C 1
ATOM 3618 O O . ALA A 1 463 ? 25.190 6.161 -10.687 1.00 96.19 463 ALA A O 1
ATOM 3619 N N . CYS A 1 464 ? 25.941 7.143 -12.559 1.00 95.75 464 CYS A N 1
ATOM 3620 C CA . CYS A 1 464 ? 27.247 6.479 -12.555 1.00 95.75 464 CYS A CA 1
ATOM 3621 C C . CYS A 1 464 ? 28.069 6.803 -11.299 1.00 95.75 464 CYS A C 1
ATOM 3623 O O . CYS A 1 464 ? 28.638 5.897 -10.692 1.00 95.75 464 CYS A O 1
ATOM 3625 N N . GLU A 1 465 ? 28.114 8.071 -10.875 1.00 95.19 465 GLU A N 1
ATOM 3626 C CA . GLU A 1 465 ? 28.783 8.465 -9.627 1.00 95.19 465 GLU A CA 1
ATOM 3627 C C . GLU A 1 465 ? 28.204 7.730 -8.415 1.00 95.19 465 GLU A C 1
ATOM 3629 O O . GLU A 1 465 ? 28.952 7.264 -7.558 1.00 95.19 465 GLU A O 1
ATOM 3634 N N . ILE A 1 466 ? 26.876 7.607 -8.349 1.00 93.38 466 ILE A N 1
ATOM 3635 C CA . ILE A 1 466 ? 26.179 6.925 -7.257 1.00 93.38 466 ILE A CA 1
ATOM 3636 C C . ILE A 1 466 ? 26.460 5.422 -7.276 1.00 93.38 466 ILE A C 1
ATOM 3638 O O . ILE A 1 466 ? 26.780 4.868 -6.225 1.00 93.38 466 ILE A O 1
ATOM 3642 N N . ILE A 1 467 ? 26.415 4.768 -8.440 1.00 91.69 467 ILE A N 1
ATOM 3643 C CA . ILE A 1 467 ? 26.727 3.335 -8.584 1.00 91.69 467 ILE A CA 1
ATOM 3644 C C . ILE A 1 467 ? 28.118 3.023 -8.022 1.00 91.69 467 ILE A C 1
ATOM 3646 O O . ILE A 1 467 ? 28.271 2.079 -7.249 1.00 91.69 467 ILE A O 1
ATOM 3650 N N . LEU A 1 468 ? 29.117 3.859 -8.318 1.00 90.94 468 LEU A N 1
ATOM 3651 C CA . LEU A 1 468 ? 30.484 3.681 -7.816 1.00 90.94 468 LEU A CA 1
ATOM 3652 C C . LEU A 1 468 ? 30.590 3.778 -6.285 1.00 90.94 468 LEU A C 1
ATOM 3654 O O . LEU A 1 468 ? 31.501 3.205 -5.696 1.00 90.94 468 LEU A O 1
ATOM 3658 N N . THR A 1 469 ? 29.643 4.421 -5.593 1.00 90.88 469 THR A N 1
ATOM 3659 C CA . THR A 1 469 ? 29.629 4.422 -4.114 1.00 90.88 469 THR A CA 1
ATOM 3660 C C . THR A 1 469 ? 29.280 3.053 -3.510 1.00 90.88 469 THR A C 1
ATOM 3662 O O . THR A 1 469 ? 29.623 2.766 -2.353 1.00 90.88 469 THR A O 1
ATOM 3665 N N . PHE A 1 470 ? 28.630 2.185 -4.290 1.00 87.94 470 PHE A N 1
ATOM 3666 C CA . PHE A 1 470 ? 28.305 0.812 -3.906 1.00 87.94 470 PHE A CA 1
ATOM 3667 C C . PHE A 1 470 ? 29.437 -0.176 -4.213 1.00 87.94 470 PHE A C 1
ATOM 3669 O O . PHE A 1 470 ? 29.377 -1.317 -3.757 1.00 87.94 470 PHE A O 1
ATOM 3676 N N . GLU A 1 471 ? 30.483 0.251 -4.925 1.00 87.00 471 GLU A N 1
ATOM 3677 C CA . GLU A 1 471 ? 31.630 -0.591 -5.250 1.00 87.00 471 GLU A CA 1
ATOM 3678 C C . GLU A 1 471 ? 32.393 -1.010 -3.984 1.00 87.00 471 GLU A C 1
ATOM 3680 O O . GLU A 1 471 ? 32.659 -0.221 -3.070 1.00 87.00 471 GLU A O 1
ATOM 3685 N N . ARG A 1 472 ? 32.754 -2.287 -3.924 1.00 85.69 472 ARG A N 1
ATOM 3686 C CA . ARG A 1 472 ? 33.623 -2.905 -2.929 1.00 85.69 472 ARG A CA 1
ATOM 3687 C C . ARG A 1 472 ? 34.638 -3.754 -3.673 1.00 85.69 472 ARG A C 1
ATOM 3689 O O . ARG A 1 472 ? 34.272 -4.632 -4.446 1.00 85.69 472 ARG A O 1
ATOM 3696 N N . VAL A 1 473 ? 35.916 -3.520 -3.408 1.00 83.44 473 VAL A N 1
ATOM 3697 C CA . VAL A 1 473 ? 36.982 -4.361 -3.955 1.00 83.44 473 VAL A CA 1
ATOM 3698 C C . VAL A 1 473 ? 37.042 -5.654 -3.145 1.00 83.44 473 VAL A C 1
ATOM 3700 O O . VAL A 1 473 ? 37.216 -5.617 -1.925 1.00 83.44 473 VAL A O 1
ATOM 3703 N N . ASN A 1 474 ? 36.898 -6.793 -3.812 1.00 81.19 474 ASN A N 1
ATOM 3704 C CA . ASN A 1 474 ? 37.044 -8.128 -3.235 1.00 81.19 474 ASN A CA 1
ATOM 3705 C C . ASN A 1 474 ? 37.952 -9.004 -4.114 1.00 81.19 474 ASN A C 1
ATOM 3707 O O . ASN A 1 474 ? 38.459 -8.564 -5.142 1.00 81.19 474 ASN A O 1
ATOM 3711 N N . ALA A 1 475 ? 38.214 -10.234 -3.672 1.00 83.75 475 ALA A N 1
ATOM 3712 C CA . ALA A 1 475 ? 38.948 -11.220 -4.458 1.00 83.75 475 ALA A CA 1
ATOM 3713 C C . ALA A 1 475 ? 37.969 -12.175 -5.160 1.00 83.75 475 ALA A C 1
ATOM 3715 O O . ALA A 1 475 ? 36.968 -12.575 -4.559 1.00 83.75 475 ALA A O 1
ATOM 3716 N N . ASP A 1 476 ? 38.246 -12.529 -6.413 1.00 79.94 476 ASP A N 1
ATOM 3717 C CA . ASP A 1 476 ? 37.558 -13.606 -7.124 1.00 79.94 476 ASP A CA 1
ATOM 3718 C C . ASP A 1 476 ? 37.944 -14.991 -6.562 1.00 79.94 476 ASP A C 1
ATOM 3720 O O . ASP A 1 476 ? 38.762 -15.120 -5.646 1.00 79.94 476 ASP A O 1
ATOM 3724 N N . VAL A 1 477 ? 37.361 -16.057 -7.121 1.00 80.06 477 VAL A N 1
ATOM 3725 C CA . VAL A 1 477 ? 37.648 -17.447 -6.708 1.00 80.06 477 VAL A CA 1
ATOM 3726 C C . VAL A 1 477 ? 39.125 -17.828 -6.928 1.00 80.06 477 VAL A C 1
ATOM 3728 O O . VAL A 1 477 ? 39.630 -18.741 -6.277 1.00 80.06 477 VAL A O 1
ATOM 3731 N N . ALA A 1 478 ? 39.834 -17.123 -7.813 1.00 85.69 478 ALA A N 1
ATOM 3732 C CA . ALA A 1 478 ? 41.254 -17.304 -8.100 1.00 85.69 478 ALA A CA 1
ATOM 3733 C C . ALA A 1 478 ? 42.171 -16.355 -7.294 1.00 85.69 478 ALA A C 1
ATOM 3735 O O . ALA A 1 478 ? 43.393 -16.436 -7.422 1.00 85.69 478 ALA A O 1
ATOM 3736 N N . GLY A 1 479 ? 41.615 -15.491 -6.438 1.00 82.62 479 GLY A N 1
ATOM 3737 C CA . GLY A 1 479 ? 42.361 -14.524 -5.636 1.00 82.62 479 GLY A CA 1
ATOM 3738 C C . GLY A 1 479 ? 42.696 -13.207 -6.350 1.00 82.62 479 GLY A C 1
ATOM 3739 O O . GLY A 1 479 ? 43.421 -12.390 -5.780 1.00 82.62 479 GLY A O 1
ATOM 3740 N N . HIS A 1 480 ? 42.203 -12.971 -7.569 1.00 86.88 480 HIS A N 1
ATOM 3741 C CA . HIS A 1 480 ? 42.404 -11.705 -8.278 1.00 86.88 480 HIS A CA 1
ATOM 3742 C C . HIS A 1 480 ? 41.459 -10.626 -7.761 1.00 86.88 480 HIS A C 1
ATOM 3744 O O . HIS A 1 480 ? 40.316 -10.905 -7.408 1.00 86.88 480 HIS A O 1
ATOM 3750 N N . ALA A 1 481 ? 41.922 -9.375 -7.755 1.00 85.31 481 ALA A N 1
ATOM 3751 C CA . ALA A 1 481 ? 41.070 -8.246 -7.410 1.00 85.31 481 ALA A CA 1
ATOM 3752 C C . ALA A 1 481 ? 39.925 -8.112 -8.425 1.00 85.31 481 ALA A C 1
ATOM 3754 O O . ALA A 1 481 ? 40.164 -8.020 -9.629 1.00 85.31 481 ALA A O 1
ATOM 3755 N N . GLN A 1 482 ? 38.699 -8.063 -7.920 1.00 82.75 482 GLN A N 1
ATOM 3756 C CA . GLN A 1 482 ? 37.492 -7.770 -8.678 1.00 82.75 482 GLN A CA 1
ATOM 3757 C C . GLN A 1 482 ? 36.655 -6.729 -7.922 1.00 82.75 482 GLN A C 1
ATOM 3759 O O . GLN A 1 482 ? 36.849 -6.494 -6.725 1.00 82.75 482 GLN A O 1
ATOM 3764 N N . SER A 1 483 ? 35.728 -6.101 -8.635 1.00 80.75 483 SER A N 1
ATOM 3765 C CA . SER A 1 483 ? 34.766 -5.166 -8.059 1.00 80.75 483 SER A CA 1
ATOM 3766 C C . SER A 1 483 ? 33.436 -5.879 -7.848 1.00 80.75 483 SER A C 1
ATOM 3768 O O . SER A 1 483 ? 32.868 -6.430 -8.789 1.00 80.75 483 SER A O 1
ATOM 3770 N N . ALA A 1 484 ? 32.926 -5.847 -6.621 1.00 78.81 484 ALA A N 1
ATOM 3771 C CA . ALA A 1 484 ? 31.571 -6.253 -6.277 1.00 78.81 484 ALA A CA 1
ATOM 3772 C C . ALA A 1 484 ? 30.748 -5.020 -5.897 1.00 78.81 484 ALA A C 1
ATOM 3774 O O . ALA A 1 484 ? 31.262 -4.099 -5.270 1.00 78.81 484 ALA A O 1
ATOM 3775 N N . PHE A 1 485 ? 29.463 -5.002 -6.233 1.00 82.69 485 PHE A N 1
ATOM 3776 C CA . PHE A 1 485 ? 28.567 -3.907 -5.869 1.00 82.69 485 PHE A CA 1
ATOM 3777 C C . PHE A 1 485 ? 27.594 -4.391 -4.800 1.00 82.69 485 PHE A C 1
ATOM 3779 O O . PHE A 1 485 ? 26.904 -5.390 -4.988 1.00 82.69 485 PHE A O 1
ATOM 3786 N N . VAL A 1 486 ? 27.555 -3.708 -3.655 1.00 80.50 486 VAL A N 1
ATOM 3787 C CA . VAL A 1 486 ? 26.578 -4.031 -2.605 1.00 80.50 486 VAL A CA 1
ATOM 3788 C C . VAL A 1 486 ? 25.207 -3.463 -2.966 1.00 80.50 486 VAL A C 1
ATOM 3790 O O . VAL A 1 486 ? 25.100 -2.426 -3.618 1.00 80.50 486 VAL A O 1
ATOM 3793 N N . MET A 1 487 ? 24.144 -4.133 -2.529 1.00 75.12 487 MET A N 1
ATOM 3794 C CA . MET A 1 487 ? 22.770 -3.717 -2.830 1.00 75.12 487 MET A CA 1
ATOM 3795 C C . MET A 1 487 ? 22.375 -2.402 -2.142 1.00 75.12 487 MET A C 1
ATOM 3797 O O . MET A 1 487 ? 21.727 -1.553 -2.749 1.00 75.12 487 MET A O 1
ATOM 3801 N N . GLY A 1 488 ? 22.795 -2.211 -0.890 1.00 75.31 488 GLY A N 1
ATOM 3802 C CA . GLY A 1 488 ? 22.499 -1.029 -0.080 1.00 75.31 488 GLY A CA 1
ATOM 3803 C C . GLY A 1 488 ? 23.715 -0.580 0.726 1.00 75.31 488 GLY A C 1
ATOM 3804 O O . GLY A 1 488 ? 24.632 -1.365 0.974 1.00 75.31 488 GLY A O 1
ATOM 3805 N N . ARG A 1 489 ? 23.736 0.693 1.137 1.00 67.00 489 ARG A N 1
ATOM 3806 C CA . ARG A 1 489 ? 24.884 1.296 1.838 1.00 67.00 489 ARG A CA 1
ATOM 3807 C C . ARG A 1 489 ? 25.083 0.733 3.253 1.00 67.00 489 ARG A C 1
ATOM 3809 O O . ARG A 1 489 ? 2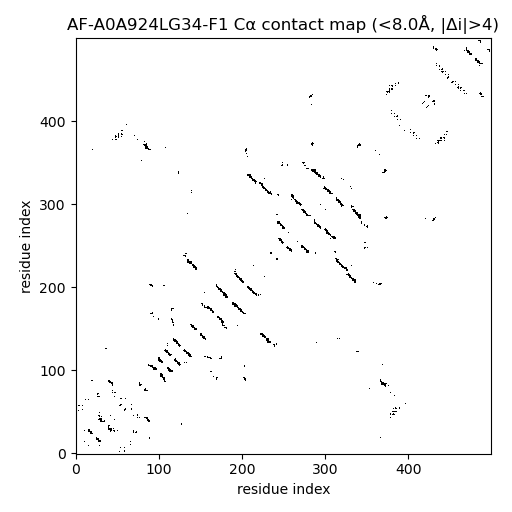6.229 0.524 3.644 1.00 67.00 489 ARG A O 1
ATOM 3816 N N . ASP A 1 490 ? 23.982 0.435 3.948 1.00 62.50 490 ASP A N 1
ATOM 3817 C CA . ASP A 1 490 ? 23.942 0.025 5.362 1.00 62.50 490 ASP A CA 1
ATOM 3818 C C . ASP A 1 490 ? 23.451 -1.422 5.569 1.00 62.50 490 ASP A C 1
ATOM 3820 O O . ASP A 1 490 ? 22.899 -1.744 6.619 1.00 62.50 490 ASP A O 1
ATOM 3824 N N . ALA A 1 491 ? 23.621 -2.317 4.585 1.00 52.50 491 ALA A N 1
ATOM 3825 C CA . ALA A 1 491 ? 23.211 -3.720 4.708 1.00 52.50 491 ALA A CA 1
ATOM 3826 C C . ALA A 1 491 ? 24.000 -4.431 5.834 1.00 52.50 491 ALA A C 1
ATOM 3828 O O . ALA A 1 491 ? 25.084 -4.970 5.625 1.00 52.50 491 ALA A O 1
ATOM 3829 N N . GLY A 1 492 ? 23.460 -4.376 7.057 1.00 42.56 492 GLY A N 1
ATOM 3830 C CA . GLY A 1 492 ? 24.003 -4.987 8.275 1.00 42.56 492 GLY A CA 1
ATOM 3831 C C . GLY A 1 492 ? 23.766 -6.498 8.384 1.00 42.56 492 GLY A C 1
ATOM 3832 O O . GLY A 1 492 ? 24.256 -7.129 9.316 1.00 42.56 492 GLY A O 1
ATOM 3833 N N . ALA A 1 493 ? 23.051 -7.091 7.431 1.00 38.19 493 ALA A N 1
ATOM 3834 C CA . ALA A 1 493 ? 23.028 -8.527 7.186 1.00 38.19 493 ALA A CA 1
ATOM 3835 C C . ALA A 1 493 ? 23.858 -8.799 5.925 1.00 38.19 493 ALA A C 1
ATOM 3837 O O . ALA A 1 493 ? 23.957 -7.915 5.077 1.00 38.19 493 ALA A O 1
ATOM 3838 N N . GLN A 1 494 ? 24.492 -9.976 5.850 1.00 35.84 494 GLN A N 1
ATOM 3839 C CA . GLN A 1 494 ? 25.399 -10.409 4.776 1.00 35.84 494 GLN A CA 1
ATOM 3840 C C . GLN A 1 494 ? 25.050 -9.803 3.410 1.00 35.84 494 GLN A C 1
ATOM 3842 O O . GLN A 1 494 ? 23.865 -9.749 3.082 1.00 35.84 494 GLN A O 1
ATOM 3847 N N . PRO A 1 495 ? 26.047 -9.385 2.601 1.00 36.88 495 PRO A N 1
ATOM 3848 C CA . PRO A 1 495 ? 25.773 -8.883 1.269 1.00 36.88 495 PRO A CA 1
ATOM 3849 C C . PRO A 1 495 ? 25.032 -9.993 0.533 1.00 36.88 495 PRO A C 1
ATOM 3851 O O . PRO A 1 495 ? 25.625 -10.999 0.152 1.00 36.88 495 PRO A O 1
ATOM 3854 N N . HIS A 1 496 ? 23.724 -9.835 0.372 1.00 41.59 496 HIS A N 1
ATOM 3855 C CA . HIS A 1 496 ? 23.018 -10.484 -0.705 1.00 41.59 496 HIS A CA 1
ATOM 3856 C C . HIS A 1 496 ? 23.681 -9.893 -1.944 1.00 41.59 496 HIS A C 1
ATOM 3858 O O . HIS A 1 496 ? 23.458 -8.741 -2.306 1.00 41.59 496 HIS A O 1
ATOM 3864 N N . VAL A 1 497 ? 24.679 -10.613 -2.447 1.00 35.91 497 VAL A N 1
ATOM 3865 C CA . VAL A 1 497 ? 25.303 -10.323 -3.724 1.00 35.91 497 VAL A CA 1
ATOM 3866 C C . VAL A 1 497 ? 24.193 -10.608 -4.716 1.00 35.91 497 VAL A C 1
ATOM 3868 O O . VAL A 1 497 ? 23.675 -11.723 -4.742 1.00 35.91 497 VAL A O 1
ATOM 3871 N N . ASP A 1 498 ? 23.745 -9.578 -5.419 1.00 39.50 498 ASP A N 1
ATOM 3872 C CA . ASP A 1 498 ? 22.740 -9.749 -6.454 1.00 39.50 498 ASP A CA 1
ATOM 3873 C C . ASP A 1 498 ? 23.349 -10.656 -7.533 1.00 39.50 498 ASP A C 1
ATOM 3875 O O . ASP A 1 498 ? 24.397 -10.342 -8.100 1.00 39.50 498 ASP A O 1
ATOM 3879 N N . CYS A 1 499 ? 22.759 -11.833 -7.729 1.00 27.38 499 CYS A N 1
ATOM 3880 C CA . CYS A 1 499 ? 23.212 -12.839 -8.691 1.00 27.38 499 CYS A CA 1
ATOM 3881 C C . CYS A 1 499 ? 22.470 -12.687 -10.029 1.00 27.38 499 CYS A C 1
ATOM 3883 O O . CYS A 1 499 ? 22.116 -13.697 -10.644 1.00 27.38 499 CYS A O 1
ATOM 3885 N N . HIS A 1 500 ? 22.201 -11.449 -10.451 1.00 36.19 500 HIS A N 1
ATOM 3886 C CA . HIS A 1 500 ? 21.515 -11.133 -11.702 1.00 36.19 500 HIS A CA 1
ATOM 3887 C C . HIS A 1 500 ? 22.377 -10.276 -12.621 1.00 36.19 500 HIS A C 1
ATOM 3889 O O . HIS A 1 500 ? 22.806 -9.180 -12.194 1.00 36.19 500 HIS A O 1
#

Secondary structure (DSSP, 8-state):
---SHHHHHHIIIIIEEE-SSSSSPPEEE-SSSS-BTTB-EEEHHHHHHHHHHHTSHHHHHH-HHHHHHHHHHHHHTEETTEEEEEEE---EEEEEEETTEEEEEESSEEEEEEGGGTEEEEEE--TTS-----EEE---EEEEEETTEEEEEESGGGEEEEEEEEETTEEEEEEEEEEEE-SSTTSPPEEEEEEEEEEEEETT-S-EEEEEEEEE-TT--EEEEEEEEEEESTT--GGG----EEEEEETTEEEEEEE--SSPEEEE-TT--EEEEE-SSS-TTT--EEEEEEPTT--EEEEEEEEEETTEEEEEEEEEEEEEEE-SEEEEEEEEEEESS--TT-HHHHHHHHHHHHHHHHTT--EEEEEEPTTHHHHHHHHHHHHHHHHSSS-SS--HHHHHHHHHHHHHHHHHHIIIIIHHHHTT-S---HHHHHHHHHHHHHHHHHH--HHHHHHHHHHHHHHHHTEEEEE-TTS-EEEEE-SSTT--S-------

Sequence (500 aa):
MSDPLPFAAFISIVLLRTLPLHSPSPRAVTETEYPAEGDDWFWTDDNAKVLEMMALPAVWRHAPDDVADILRFLTGMCDGRFIFRRLARNRLLRLEQDGGRARFVHSLLDIDCDLGRGTVTLGMRFHDGRDARNITLTGNYVAFRYRDKNYAIDVEDGIVAHAIDLSDDRLILTFEAVLSFRPNRFGSTLRVGRVIYRIDIRANSVFVDVEAALTLDPAIVVEDVTLTFGFDDASHGLNNVRYETLRAAFPASPPTVRKAGAEAIRIPARGCHYWSIAQTSEINGFALAVHSLPRPGSPLHSIYATSNKSGELHWLVAEHHFAGRQTGTLVAGERKVITSGGFYEDADAYAVMLPAQAALSDAGGPAIDLSVSYDYGAEVLALTKCYRTLSAPEPPVDDPALRAELRARIDAFRDFYQAHFIAPFRIGVSAVFSRSVAFMALAYAEMFAETRDPTYEAALREACEIILTFERVNADVAGHAQSAFVMGRDAGAQPHVDCH

Radius of gyration: 25.44 Å; Cα contacts (8 Å, |Δi|>4): 1136; chains: 1; bounding box: 73×46×86 Å

Solvent-accessible surface area (backbone atoms only — not comparable to full-atom values): 25670 Å² total; per-residue (Å²): 131,81,80,62,57,69,57,53,52,45,40,62,71,55,26,46,39,75,43,87,53,69,88,86,40,52,32,39,39,37,80,49,80,58,58,61,99,79,40,55,41,32,37,37,49,63,38,15,56,51,38,42,60,38,33,37,60,73,43,26,60,72,40,52,68,60,45,52,20,40,51,50,44,54,56,68,38,43,58,94,86,41,40,34,31,31,38,32,55,66,32,60,43,80,76,49,74,59,91,55,30,37,34,33,44,38,62,58,32,39,38,40,36,36,32,73,62,49,33,40,34,39,17,58,60,51,102,81,74,71,50,36,79,61,38,32,39,25,83,30,40,42,34,32,30,47,94,95,38,80,48,74,42,61,40,49,86,25,51,77,48,62,50,80,45,78,55,94,52,31,40,40,42,33,33,30,20,54,42,65,48,59,92,43,100,86,52,67,76,42,62,55,28,40,36,37,40,41,38,40,38,39,24,32,37,64,51,38,38,36,36,42,38,38,39,43,31,89,92,50,72,42,25,48,35,29,48,47,54,20,32,34,69,36,38,71,50,66,82,72,32,50,27,25,34,42,38,39,29,37,98,88,47,82,63,48,76,46,70,36,27,84,60,70,45,75,44,85,27,68,74,45,58,24,36,34,39,27,34,73,84,38,36,29,38,61,16,44,34,42,39,39,31,56,38,93,86,32,45,44,40,32,38,39,35,35,34,84,45,77,47,25,32,26,40,35,34,43,33,30,48,48,77,50,81,52,76,55,72,48,68,40,36,36,38,33,38,72,33,52,6,45,67,76,88,49,52,63,61,48,56,56,48,49,61,55,53,50,53,43,33,74,72,67,36,55,20,50,43,78,14,29,37,58,44,56,16,36,41,50,25,17,48,42,38,41,32,52,35,51,65,40,99,78,35,67,56,96,48,72,64,60,36,50,50,39,49,54,50,50,56,49,49,52,53,44,44,42,66,64,23,50,54,40,34,77,76,71,43,51,29,53,45,41,66,23,42,52,28,38,26,52,27,22,51,53,50,22,71,75,65,68,45,64,70,30,52,54,52,24,52,53,32,52,57,54,48,58,72,35,54,40,84,44,63,46,99,86,65,48,84,40,79,43,62,41,48,47,96,78,64,87,56,79,79,63,64,77,90,121

pLDDT: mean 92.4, std 10.18, range [27.38, 98.88]